Protein AF-A0A238LIJ0-F1 (afdb_monomer)

Structure (mmCIF, N/CA/C/O backbone):
data_AF-A0A238LIJ0-F1
#
_entry.id   AF-A0A238LIJ0-F1
#
loop_
_atom_site.group_PDB
_atom_site.id
_atom_site.type_symbol
_atom_site.label_atom_id
_atom_site.label_alt_id
_atom_site.label_comp_id
_atom_site.label_asym_id
_atom_site.label_entity_id
_atom_site.label_seq_id
_atom_site.pdbx_PDB_ins_code
_atom_site.Cartn_x
_atom_site.Cartn_y
_atom_site.Cartn_z
_atom_site.occupancy
_atom_site.B_iso_or_equiv
_atom_site.auth_seq_id
_atom_site.auth_comp_id
_atom_site.auth_asym_id
_atom_site.auth_atom_id
_atom_site.pdbx_PDB_model_num
ATOM 1 N N . MET A 1 1 ? -40.852 -12.027 -30.124 1.00 54.44 1 MET A N 1
ATOM 2 C CA . MET A 1 1 ? -40.830 -10.859 -29.202 1.00 54.44 1 MET A CA 1
ATOM 3 C C . MET A 1 1 ? -41.881 -9.841 -29.627 1.00 54.44 1 MET A C 1
ATOM 5 O O . MET A 1 1 ? -41.845 -9.407 -30.773 1.00 54.44 1 MET A O 1
ATOM 9 N N . SER A 1 2 ? -42.813 -9.462 -28.746 1.00 67.12 2 SER A N 1
ATOM 10 C CA . SER A 1 2 ? -43.895 -8.533 -29.111 1.00 67.12 2 SER A CA 1
ATOM 11 C C . SER A 1 2 ? -43.378 -7.107 -29.362 1.00 67.12 2 SER A C 1
ATOM 13 O O . SER A 1 2 ? -42.383 -6.675 -28.768 1.00 67.12 2 SER A O 1
ATOM 15 N N . LYS A 1 3 ? -44.075 -6.345 -30.218 1.00 65.75 3 LYS A N 1
ATOM 16 C CA . LYS A 1 3 ? -43.785 -4.920 -30.484 1.00 65.75 3 LYS A CA 1
ATOM 17 C C . LYS A 1 3 ? -43.745 -4.077 -29.192 1.00 65.75 3 LYS A C 1
ATOM 19 O O . LYS A 1 3 ? -42.989 -3.111 -29.115 1.00 65.75 3 LYS A O 1
ATOM 24 N N . SER A 1 4 ? -44.479 -4.493 -28.154 1.00 58.44 4 SER A N 1
ATOM 25 C CA . SER A 1 4 ? -44.488 -3.862 -26.826 1.00 58.44 4 SER A CA 1
ATOM 26 C C . SER A 1 4 ? -43.135 -3.980 -26.098 1.00 58.44 4 SER A C 1
ATOM 28 O O . SER A 1 4 ? -42.628 -3.000 -25.550 1.00 58.44 4 SER A O 1
ATOM 30 N N . SER A 1 5 ? -42.470 -5.139 -26.190 1.00 52.81 5 SER A N 1
ATOM 31 C CA . SER A 1 5 ? -41.164 -5.383 -25.552 1.00 52.81 5 SER A CA 1
ATOM 32 C C . SER A 1 5 ? -40.037 -4.524 -26.152 1.00 52.81 5 SER A C 1
ATOM 34 O O . SER A 1 5 ? -39.236 -3.941 -25.416 1.00 52.81 5 SER A O 1
ATOM 36 N N . LYS A 1 6 ? -40.016 -4.353 -27.485 1.00 69.75 6 LYS A N 1
ATOM 37 C CA . LYS A 1 6 ? -39.034 -3.486 -28.168 1.00 69.75 6 LYS A CA 1
ATOM 38 C C . LYS A 1 6 ? -39.200 -2.011 -27.777 1.00 69.75 6 LYS A C 1
ATOM 40 O O . LYS A 1 6 ? -38.209 -1.340 -27.496 1.00 69.75 6 LYS A O 1
ATOM 45 N N . LYS A 1 7 ? -40.444 -1.525 -27.677 1.00 76.38 7 LYS A N 1
ATOM 46 C CA . LYS A 1 7 ? -40.745 -0.136 -27.286 1.00 76.38 7 LYS A CA 1
ATOM 47 C C . LYS A 1 7 ? -40.355 0.151 -25.828 1.00 76.38 7 LYS A C 1
ATOM 49 O O . LYS A 1 7 ? -39.803 1.214 -25.548 1.00 76.38 7 LYS A O 1
ATOM 54 N N . LYS A 1 8 ? -40.561 -0.811 -24.913 1.00 61.66 8 LYS A N 1
ATOM 55 C CA . LYS A 1 8 ? -40.134 -0.705 -23.502 1.00 61.66 8 LYS A CA 1
ATOM 56 C C . LYS A 1 8 ? -38.605 -0.622 -23.375 1.00 61.66 8 LYS A C 1
ATOM 58 O O . LYS A 1 8 ? -38.109 0.275 -22.697 1.00 61.66 8 LYS A O 1
ATOM 63 N N . ARG A 1 9 ? -37.857 -1.465 -24.105 1.00 58.44 9 ARG A N 1
ATOM 64 C CA . ARG A 1 9 ? -36.379 -1.420 -24.153 1.00 58.44 9 ARG A CA 1
ATOM 65 C C . ARG A 1 9 ? -35.836 -0.103 -24.719 1.00 58.44 9 ARG A C 1
ATOM 67 O O . ARG A 1 9 ? -34.923 0.477 -24.140 1.00 58.44 9 ARG A O 1
ATOM 74 N N . GLN A 1 10 ? -36.418 0.409 -25.804 1.00 72.81 10 GLN A N 1
ATOM 75 C CA . GLN A 1 10 ? -35.976 1.673 -26.408 1.00 72.81 10 GLN A CA 1
ATOM 76 C C . GLN A 1 10 ? -36.217 2.879 -25.484 1.00 72.81 10 GLN A C 1
ATOM 78 O O . GLN A 1 10 ? -35.384 3.784 -25.415 1.00 72.81 10 GLN A O 1
ATOM 83 N N . ARG A 1 11 ? -37.332 2.886 -24.739 1.00 72.31 11 ARG A N 1
ATOM 84 C CA . ARG A 1 11 ? -37.635 3.936 -23.753 1.00 72.31 11 ARG A CA 1
ATOM 85 C C . ARG A 1 11 ? -36.684 3.882 -22.552 1.00 72.31 11 ARG A C 1
ATOM 87 O O . ARG A 1 11 ? -36.231 4.935 -22.117 1.00 72.31 11 ARG A O 1
ATOM 94 N N . ALA A 1 12 ? -36.344 2.683 -22.073 1.00 52.06 12 ALA A N 1
ATOM 95 C CA . ALA A 1 12 ? -35.356 2.492 -21.011 1.00 52.06 12 ALA A CA 1
ATOM 96 C C . ALA A 1 12 ? -33.959 2.982 -21.432 1.00 52.06 12 ALA A C 1
ATOM 98 O O . ALA A 1 12 ? -33.347 3.758 -20.704 1.00 52.06 12 ALA A O 1
ATOM 99 N N . ARG A 1 13 ? -33.507 2.638 -22.649 1.00 59.84 13 ARG A N 1
ATOM 100 C CA . ARG A 1 13 ? -32.217 3.093 -23.198 1.00 59.84 13 ARG A CA 1
ATOM 101 C C . ARG A 1 13 ? -32.120 4.620 -23.296 1.00 59.84 13 ARG A C 1
ATOM 103 O O . ARG A 1 13 ? -31.171 5.199 -22.788 1.00 59.84 13 ARG A O 1
ATOM 110 N N . ARG A 1 14 ? -33.135 5.287 -23.860 1.00 74.69 14 ARG A N 1
ATOM 111 C CA . ARG A 1 14 ? -33.165 6.763 -23.943 1.00 74.69 14 ARG A CA 1
ATOM 112 C C . ARG A 1 14 ? -33.197 7.437 -22.565 1.00 74.69 14 ARG A C 1
ATOM 114 O O . ARG A 1 14 ? -32.652 8.526 -22.404 1.00 74.69 14 ARG A O 1
ATOM 121 N N . LYS A 1 15 ? -33.850 6.813 -21.575 1.00 61.84 15 LYS A N 1
ATOM 122 C CA . LYS A 1 15 ? -33.882 7.311 -20.190 1.00 61.84 15 LYS A CA 1
ATOM 123 C C . LYS A 1 15 ? -32.501 7.180 -19.532 1.00 61.84 15 LYS A C 1
ATOM 125 O O . LYS A 1 15 ? -32.049 8.151 -18.934 1.00 61.84 15 LYS A O 1
ATOM 130 N N . ALA A 1 16 ? -31.820 6.047 -19.718 1.00 49.38 16 ALA A N 1
ATOM 131 C CA . ALA A 1 16 ? -30.454 5.820 -19.242 1.00 49.38 16 ALA A CA 1
ATOM 132 C C . ALA A 1 16 ? -29.446 6.793 -19.879 1.00 49.38 16 ALA A C 1
ATOM 134 O O . ALA A 1 16 ? -28.686 7.429 -19.158 1.00 49.38 16 ALA A O 1
ATOM 135 N N . GLU A 1 17 ? -29.514 7.011 -21.197 1.00 61.00 17 GLU A N 1
ATOM 136 C CA . GLU A 1 17 ? -28.673 7.992 -21.908 1.00 61.00 17 GLU A CA 1
ATOM 137 C C . GLU A 1 17 ? -28.902 9.426 -21.389 1.00 61.00 17 GLU A C 1
ATOM 139 O O . GLU A 1 17 ? -27.959 10.192 -21.197 1.00 61.00 17 GLU A O 1
ATOM 144 N N . LYS A 1 18 ? -30.156 9.806 -21.102 1.00 69.25 18 LYS A N 1
ATOM 145 C CA . LYS A 1 18 ? -30.479 11.120 -20.517 1.00 69.25 18 LYS A CA 1
ATOM 146 C C . LYS A 1 18 ? -29.952 11.261 -19.084 1.00 69.25 18 LYS A C 1
ATOM 148 O O . LYS A 1 18 ? -29.560 12.359 -18.692 1.00 69.25 18 LYS A O 1
ATOM 153 N N . LEU A 1 19 ? -29.957 10.178 -18.311 1.00 49.78 19 LEU A N 1
ATOM 154 C CA . LEU A 1 19 ? -29.461 10.167 -16.940 1.00 49.78 19 LEU A CA 1
ATOM 155 C C . LEU A 1 19 ? -27.932 10.219 -16.888 1.00 49.78 19 LEU A C 1
ATOM 157 O O . LEU A 1 19 ? -27.386 11.037 -16.154 1.00 49.78 19 LEU A O 1
ATOM 161 N N . GLN A 1 20 ? -27.255 9.443 -17.736 1.00 51.72 20 GLN A N 1
ATOM 162 C CA . GLN A 1 20 ? -25.809 9.540 -17.940 1.00 51.72 20 GLN A CA 1
ATOM 163 C C . GLN A 1 20 ? -25.406 10.964 -18.329 1.00 51.72 20 GLN A C 1
ATOM 165 O O . GLN A 1 20 ? -24.475 11.504 -17.747 1.00 51.72 20 GLN A O 1
ATOM 170 N N . ARG A 1 21 ? -26.168 11.632 -19.208 1.00 58.06 21 ARG A N 1
ATOM 171 C CA . ARG A 1 21 ? -25.945 13.051 -19.543 1.00 58.06 21 ARG A CA 1
ATOM 172 C C . ARG A 1 21 ? -26.152 14.005 -18.365 1.00 58.06 21 ARG A C 1
ATOM 174 O O . ARG A 1 21 ? -25.445 14.997 -18.284 1.00 58.06 21 ARG A O 1
ATOM 181 N N . LYS A 1 22 ? -27.096 13.738 -17.455 1.00 54.72 22 LYS A N 1
ATOM 182 C CA . LYS A 1 22 ? -27.282 14.546 -16.233 1.00 54.72 22 LYS A CA 1
ATOM 183 C C . LYS A 1 22 ? -26.154 14.337 -15.219 1.00 54.72 22 LYS A C 1
ATOM 185 O O . LYS A 1 22 ? -25.718 15.305 -14.609 1.00 54.72 22 LYS A O 1
ATOM 190 N N . HIS A 1 23 ? -25.695 13.098 -15.043 1.00 49.03 23 HIS A N 1
ATOM 191 C CA . HIS A 1 23 ? -24.572 12.776 -14.159 1.00 49.03 23 HIS A CA 1
ATOM 192 C C . HIS A 1 23 ? -23.269 13.353 -14.712 1.00 49.03 23 HIS A C 1
ATOM 194 O O . HIS A 1 23 ? -22.535 13.987 -13.963 1.00 49.03 23 HIS A O 1
ATOM 200 N N . ALA A 1 24 ? -23.063 13.247 -16.029 1.00 49.31 24 ALA A N 1
ATOM 201 C CA . ALA A 1 24 ? -22.013 13.961 -16.738 1.00 49.31 24 ALA A CA 1
ATOM 202 C C . ALA A 1 24 ? -22.139 15.470 -16.481 1.00 49.31 24 ALA A C 1
ATOM 204 O O . ALA A 1 24 ? -21.222 16.004 -15.885 1.00 49.31 24 ALA A O 1
ATOM 205 N N . ALA A 1 25 ? -23.290 16.119 -16.758 1.00 46.12 25 ALA A N 1
ATOM 206 C CA . ALA A 1 25 ? -23.603 17.551 -16.494 1.00 46.12 25 ALA A CA 1
ATOM 207 C C . ALA A 1 25 ? -23.317 18.029 -15.055 1.00 46.12 25 ALA A C 1
ATOM 209 O O . ALA A 1 25 ? -23.015 19.202 -14.814 1.00 46.12 25 ALA A O 1
ATOM 210 N N . SER A 1 26 ? -23.481 17.139 -14.075 1.00 46.62 26 SER A N 1
ATOM 211 C CA . SER A 1 26 ? -23.167 17.423 -12.677 1.00 46.62 26 SER A CA 1
ATOM 212 C C . SER A 1 26 ? -21.686 17.284 -12.395 1.00 46.62 26 SER A C 1
ATOM 214 O O . SER A 1 26 ? -21.181 18.069 -11.608 1.00 46.62 26 SER A O 1
ATOM 216 N N . TYR A 1 27 ? -20.995 16.368 -13.074 1.00 42.09 27 TYR A N 1
ATOM 217 C CA . TYR A 1 27 ? -19.550 16.429 -13.194 1.00 42.09 27 TYR A CA 1
ATOM 218 C C . TYR A 1 27 ? -19.207 17.777 -13.867 1.00 42.09 27 TYR A C 1
ATOM 220 O O . TYR A 1 27 ? -18.522 18.589 -13.319 1.00 42.09 27 TYR A O 1
ATOM 228 N N . GLU A 1 28 ? -19.833 18.232 -14.939 1.00 40.88 28 GLU A N 1
ATOM 229 C CA . GLU A 1 28 ? -19.324 19.335 -15.774 1.00 40.88 28 GLU A CA 1
ATOM 230 C C . GLU A 1 28 ? -18.921 20.737 -15.194 1.00 40.88 28 GLU A C 1
ATOM 232 O O . GLU A 1 28 ? -18.257 21.525 -15.866 1.00 40.88 28 GLU A O 1
ATOM 237 N N . ARG A 1 29 ? -19.234 21.102 -13.946 1.00 42.03 29 ARG A N 1
ATOM 238 C CA . ARG A 1 29 ? -19.200 22.494 -13.434 1.00 42.03 29 ARG A CA 1
ATOM 239 C C . ARG A 1 29 ? -18.032 22.887 -12.511 1.00 42.03 29 ARG A C 1
ATOM 241 O O . ARG A 1 29 ? -18.158 23.823 -11.734 1.00 42.03 29 ARG A O 1
ATOM 248 N N . GLY A 1 30 ? -16.895 22.190 -12.541 1.00 49.53 30 GLY A N 1
ATOM 249 C CA . GLY A 1 30 ? -15.890 22.305 -11.452 1.00 49.53 30 GLY A CA 1
ATOM 250 C C . GLY A 1 30 ? -16.238 21.442 -10.232 1.00 49.53 30 GLY A C 1
ATOM 251 O O . GLY A 1 30 ? -15.402 21.163 -9.385 1.00 49.53 30 GLY A O 1
ATOM 252 N N . THR A 1 31 ? -17.409 20.837 -10.301 1.00 45.28 31 THR A N 1
ATOM 253 C CA . THR A 1 31 ? -17.632 19.425 -10.054 1.00 45.28 31 THR A CA 1
ATOM 254 C C . THR A 1 31 ? -17.080 18.501 -11.189 1.00 45.28 31 THR A C 1
ATOM 256 O O . THR A 1 31 ? -17.395 17.321 -11.113 1.00 45.28 31 THR A O 1
ATOM 259 N N . LEU A 1 32 ? -16.246 18.998 -12.178 1.00 37.12 32 LEU A N 1
ATOM 260 C CA . LEU A 1 32 ? -15.547 18.375 -13.399 1.00 37.12 32 LEU A CA 1
ATOM 261 C C . LEU A 1 32 ? -16.055 18.332 -14.917 1.00 37.12 32 LEU A C 1
ATOM 263 O O . LEU A 1 32 ? -16.854 17.474 -15.269 1.00 37.12 32 LEU A O 1
ATOM 267 N N . LEU A 1 33 ? -15.381 19.022 -15.898 1.00 34.25 33 LEU A N 1
ATOM 268 C CA . LEU A 1 33 ? -15.384 18.767 -17.406 1.00 34.25 33 LEU A CA 1
ATOM 269 C C . LEU A 1 33 ? -14.183 19.308 -18.249 1.00 34.25 33 LEU A C 1
ATOM 271 O O . LEU A 1 33 ? -13.460 20.109 -17.645 1.00 34.25 33 LEU A O 1
ATOM 275 N N . PRO A 1 34 ? -14.077 19.142 -19.625 1.00 38.41 34 PRO A N 1
ATOM 276 C CA . PRO A 1 34 ? -14.442 18.059 -20.612 1.00 38.41 34 PRO A CA 1
ATOM 277 C C . PRO A 1 34 ? -13.346 17.645 -21.635 1.00 38.41 34 PRO A C 1
ATOM 279 O O . PRO A 1 34 ? -12.275 18.244 -21.607 1.00 38.41 34 PRO A O 1
ATOM 282 N N . PRO A 1 35 ? -13.625 16.711 -22.594 1.00 33.69 35 PRO A N 1
ATOM 283 C CA . PRO A 1 35 ? -13.847 17.164 -23.993 1.00 33.69 35 PRO A CA 1
ATOM 284 C C . PRO A 1 35 ? -14.829 16.351 -24.895 1.00 33.69 35 PRO A C 1
ATOM 286 O O . PRO A 1 35 ? -15.438 15.356 -24.512 1.00 33.69 35 PRO A O 1
ATOM 289 N N . ARG A 1 36 ? -15.024 16.891 -26.115 1.00 30.89 36 ARG A N 1
ATOM 290 C CA . ARG A 1 36 ? -15.876 16.451 -27.242 1.00 30.89 36 ARG A CA 1
ATOM 291 C C . ARG A 1 36 ? -15.185 15.398 -28.134 1.00 30.89 36 ARG A C 1
ATOM 293 O O . ARG A 1 36 ? -13.985 15.479 -28.349 1.00 30.89 36 ARG A O 1
ATOM 300 N N . PHE A 1 37 ? -15.990 14.516 -28.738 1.00 26.75 37 PHE A N 1
ATOM 301 C CA . PHE A 1 37 ? -15.609 13.459 -29.692 1.00 26.75 37 PHE A CA 1
ATOM 302 C C . PHE A 1 37 ? -15.121 13.961 -31.069 1.00 26.75 37 PHE A C 1
ATOM 304 O O . PHE A 1 37 ? -15.731 14.862 -31.650 1.00 26.75 37 PHE A O 1
ATOM 311 N N . LEU A 1 38 ? -14.118 13.264 -31.625 1.00 23.86 38 LEU A N 1
ATOM 312 C CA . LEU A 1 38 ? -13.853 13.104 -33.062 1.00 23.86 38 LEU A CA 1
ATOM 313 C C . LEU A 1 38 ? -13.869 11.601 -33.406 1.00 23.86 38 LEU A C 1
ATOM 315 O O . LEU A 1 38 ? -13.279 10.798 -32.686 1.00 23.86 38 LEU A O 1
ATOM 319 N N . ASP A 1 39 ? -14.565 11.253 -34.491 1.00 32.62 39 ASP A N 1
ATOM 320 C CA . ASP A 1 39 ? -14.582 9.934 -35.142 1.00 32.62 39 ASP A CA 1
ATOM 321 C C . ASP A 1 39 ? -13.222 9.612 -35.781 1.00 32.62 39 ASP A C 1
ATOM 323 O O . ASP A 1 39 ? -12.672 10.461 -36.485 1.00 32.62 39 ASP A O 1
ATOM 327 N N . VAL A 1 40 ? -12.745 8.366 -35.651 1.00 24.84 40 VAL A N 1
ATOM 328 C CA . VAL A 1 40 ? -11.817 7.760 -36.624 1.00 24.84 40 VAL A CA 1
ATOM 329 C C . VAL A 1 40 ? -12.164 6.282 -36.815 1.00 24.84 40 VAL A C 1
ATOM 331 O O . VAL A 1 40 ? -12.305 5.531 -35.852 1.00 24.84 40 VAL A O 1
ATOM 334 N N . ALA A 1 41 ? -12.333 5.910 -38.082 1.00 27.17 41 ALA A N 1
ATOM 335 C CA . ALA A 1 41 ? -12.662 4.583 -38.575 1.00 27.17 41 ALA A CA 1
ATOM 336 C C . ALA A 1 41 ? -11.420 3.694 -38.787 1.00 27.17 41 ALA A C 1
ATOM 338 O O . ALA A 1 41 ? -10.318 4.194 -38.998 1.00 27.17 41 ALA A O 1
ATOM 339 N N . ASP A 1 42 ? -11.683 2.387 -38.739 1.00 33.94 42 ASP A N 1
ATOM 340 C CA . ASP A 1 42 ? -10.963 1.201 -39.225 1.00 33.94 42 ASP A CA 1
ATOM 341 C C . ASP A 1 42 ? -9.563 1.360 -39.857 1.00 33.94 42 ASP A C 1
ATOM 343 O O . ASP A 1 42 ? -9.394 1.927 -40.937 1.00 33.94 42 ASP A O 1
ATOM 347 N N . ALA A 1 43 ? -8.583 0.683 -39.244 1.00 26.70 43 ALA A N 1
ATOM 348 C CA . ALA A 1 43 ? -7.380 0.184 -39.908 1.00 26.70 43 ALA A CA 1
ATOM 349 C C . ALA A 1 43 ? -7.036 -1.216 -39.366 1.00 26.70 43 ALA A C 1
ATOM 351 O O . ALA A 1 43 ? -6.764 -1.391 -38.179 1.00 26.70 43 ALA A O 1
ATOM 352 N N . GLU A 1 44 ? -7.071 -2.215 -40.247 1.00 35.06 44 GLU A N 1
ATOM 353 C CA . GLU A 1 44 ? -6.597 -3.579 -40.004 1.00 35.06 44 GLU A CA 1
ATOM 354 C C . GLU A 1 44 ? -5.058 -3.578 -40.034 1.00 35.06 44 GLU A C 1
ATOM 356 O O . GLU A 1 44 ? -4.453 -3.278 -41.064 1.00 35.06 44 GLU A O 1
ATOM 361 N N . ILE A 1 45 ? -4.417 -3.885 -38.901 1.00 33.12 45 ILE A N 1
ATOM 362 C CA . ILE A 1 45 ? -2.965 -4.085 -38.801 1.00 33.12 45 ILE A CA 1
ATOM 363 C C . ILE A 1 45 ? -2.712 -5.592 -38.732 1.00 33.12 45 ILE A C 1
ATOM 365 O O . ILE A 1 45 ? -3.185 -6.268 -37.822 1.00 33.12 45 ILE A O 1
ATOM 369 N N . VAL A 1 46 ? -1.960 -6.113 -39.701 1.00 39.84 46 VAL A N 1
ATOM 370 C CA . VAL A 1 46 ? -1.414 -7.473 -39.668 1.00 39.84 46 VAL A CA 1
ATOM 371 C C . VAL A 1 46 ? -0.139 -7.436 -38.826 1.00 39.84 46 VAL A C 1
ATOM 373 O O . VAL A 1 46 ? 0.887 -6.927 -39.277 1.00 39.84 46 VAL A O 1
ATOM 376 N N . GLU A 1 47 ? -0.208 -7.940 -37.594 1.00 38.09 47 GLU A N 1
ATOM 377 C CA . GLU A 1 47 ? 0.962 -8.136 -36.735 1.00 38.09 47 GLU A CA 1
ATOM 378 C C . GLU A 1 47 ? 1.745 -9.375 -37.194 1.00 38.09 47 GLU A C 1
ATOM 380 O O . GLU A 1 47 ? 1.217 -10.485 -37.254 1.00 38.09 47 GLU A O 1
ATOM 385 N N . VAL A 1 48 ? 3.018 -9.180 -37.536 1.00 39.75 48 VAL A N 1
ATOM 386 C CA . VAL A 1 48 ? 3.986 -10.266 -37.712 1.00 39.75 48 VAL A CA 1
ATOM 387 C C . VAL A 1 48 ? 4.650 -10.480 -36.354 1.00 39.75 48 VAL A C 1
ATOM 389 O O . VAL A 1 48 ? 5.374 -9.600 -35.891 1.00 39.75 48 VAL A O 1
ATOM 392 N N . GLU A 1 49 ? 4.393 -11.620 -35.707 1.00 40.12 49 GLU A N 1
ATOM 393 C CA . GLU A 1 49 ? 5.054 -11.987 -34.450 1.00 40.12 49 GLU A CA 1
ATOM 394 C C . GLU A 1 49 ? 6.571 -12.149 -34.682 1.00 40.12 49 GLU A C 1
ATOM 396 O O . GLU A 1 49 ? 6.978 -12.976 -35.506 1.00 40.12 49 GLU A O 1
ATOM 401 N N . PRO A 1 50 ? 7.431 -11.366 -34.004 1.00 46.53 50 PRO A N 1
ATOM 402 C CA . PRO A 1 50 ? 8.871 -11.552 -34.091 1.00 46.53 50 PRO A CA 1
ATOM 403 C C . PRO A 1 50 ? 9.278 -12.867 -33.416 1.00 46.53 50 PRO A C 1
ATOM 405 O O . PRO A 1 50 ? 8.763 -13.222 -32.357 1.00 46.53 50 PRO A O 1
ATOM 408 N N . ASP A 1 51 ? 10.235 -13.567 -34.028 1.00 51.12 51 ASP A N 1
ATOM 409 C CA . ASP A 1 51 ? 10.828 -14.796 -33.498 1.00 51.12 51 ASP A CA 1
ATOM 410 C C . ASP A 1 51 ? 11.363 -14.563 -32.063 1.00 51.12 51 ASP A C 1
ATOM 412 O O . ASP A 1 51 ? 12.302 -13.775 -31.875 1.00 51.12 51 ASP A O 1
ATOM 416 N N . PRO A 1 52 ? 10.797 -15.223 -31.033 1.00 55.19 52 PRO A N 1
ATOM 417 C CA . PRO A 1 52 ? 11.168 -15.009 -29.633 1.00 55.19 52 PRO A CA 1
ATOM 418 C C . PRO A 1 52 ? 12.615 -15.420 -29.314 1.00 55.19 52 PRO A C 1
ATOM 420 O O . PRO A 1 52 ? 13.125 -15.082 -28.245 1.00 55.19 52 PRO A O 1
ATOM 423 N N . ALA A 1 53 ? 13.309 -16.106 -30.229 1.00 52.97 53 ALA A N 1
ATOM 424 C CA . ALA A 1 53 ? 14.697 -16.526 -30.048 1.00 52.97 53 ALA A CA 1
ATOM 425 C C . ALA A 1 53 ? 15.742 -15.409 -30.271 1.00 52.97 53 ALA A C 1
ATOM 427 O O . ALA A 1 53 ? 16.926 -15.629 -30.013 1.00 52.97 53 ALA A O 1
ATOM 428 N N . GLN A 1 54 ? 15.339 -14.214 -30.723 1.00 54.31 54 GLN A N 1
ATOM 429 C CA . GLN A 1 54 ? 16.243 -13.075 -30.961 1.00 54.31 54 GLN A CA 1
ATOM 430 C C . GLN A 1 54 ? 15.851 -11.807 -30.194 1.00 54.31 54 GLN A C 1
ATOM 432 O O . GLN A 1 54 ? 16.084 -10.693 -30.666 1.00 54.31 54 GLN A O 1
ATOM 437 N N . ALA A 1 55 ? 15.303 -11.943 -28.984 1.00 59.38 55 ALA A N 1
ATOM 438 C CA . ALA A 1 55 ? 15.273 -10.813 -28.062 1.00 59.38 55 ALA A CA 1
ATOM 439 C C . ALA A 1 55 ? 16.721 -10.342 -27.833 1.00 59.38 55 ALA A C 1
ATOM 441 O O . ALA A 1 55 ? 17.515 -11.017 -27.176 1.00 59.38 55 ALA A O 1
ATOM 442 N N . VAL A 1 56 ? 17.084 -9.220 -28.459 1.00 71.38 56 VAL A N 1
ATOM 443 C CA . VAL A 1 56 ? 18.413 -8.614 -28.372 1.00 71.38 56 VAL A CA 1
ATOM 444 C C . VAL A 1 56 ? 18.721 -8.402 -26.895 1.00 71.38 56 VAL A C 1
ATOM 446 O O . VAL A 1 56 ? 18.075 -7.592 -26.234 1.00 71.38 56 VAL A O 1
ATOM 449 N N . ALA A 1 57 ? 19.673 -9.179 -26.374 1.00 82.44 57 ALA A N 1
ATOM 450 C CA . ALA A 1 57 ? 20.092 -9.092 -24.985 1.00 82.44 57 ALA A CA 1
ATOM 451 C C . ALA A 1 57 ? 20.503 -7.648 -24.676 1.00 82.44 57 ALA A C 1
ATOM 453 O O . ALA A 1 57 ? 21.332 -7.081 -25.387 1.00 82.44 57 ALA A O 1
ATOM 454 N N . ASP A 1 58 ? 19.907 -7.056 -23.640 1.00 89.75 58 ASP A N 1
ATOM 455 C CA . ASP A 1 58 ? 20.165 -5.671 -23.255 1.00 89.75 58 ASP A CA 1
ATOM 456 C C . ASP A 1 58 ? 21.638 -5.500 -22.842 1.00 89.75 58 ASP A C 1
ATOM 458 O O . ASP A 1 58 ? 22.029 -5.957 -21.763 1.00 89.75 58 ASP A O 1
ATOM 462 N N . PRO A 1 59 ? 22.466 -4.812 -23.651 1.00 89.50 59 PRO A N 1
ATOM 463 C CA . PRO A 1 59 ? 23.897 -4.704 -23.390 1.00 89.50 59 PRO A CA 1
ATOM 464 C C . PRO A 1 59 ? 24.207 -3.918 -22.108 1.00 89.50 59 PRO A C 1
ATOM 466 O O . PRO A 1 59 ? 25.310 -4.026 -21.574 1.00 89.50 59 PRO A O 1
ATOM 469 N N . ALA A 1 60 ? 23.255 -3.136 -21.590 1.00 94.75 60 ALA A N 1
ATOM 470 C CA . ALA A 1 60 ? 23.425 -2.350 -20.374 1.00 94.75 60 ALA A CA 1
ATOM 471 C C . ALA A 1 60 ? 23.037 -3.113 -19.094 1.00 94.75 60 ALA A C 1
ATOM 473 O O . ALA A 1 60 ? 23.232 -2.581 -17.997 1.00 94.75 60 ALA A O 1
ATOM 474 N N . LEU A 1 61 ? 22.521 -4.346 -19.194 1.00 95.56 61 LEU A N 1
ATOM 475 C CA . LEU A 1 61 ? 22.061 -5.110 -18.031 1.00 95.56 61 LEU A CA 1
ATOM 476 C C . LEU A 1 61 ? 23.180 -5.326 -17.005 1.00 95.56 61 LEU A C 1
ATOM 478 O O . LEU A 1 61 ? 22.975 -5.048 -15.827 1.00 95.56 61 LEU A O 1
ATOM 482 N N . LEU A 1 62 ? 24.380 -5.734 -17.439 1.00 96.50 62 LEU A N 1
ATOM 483 C CA . LEU A 1 62 ? 25.508 -5.953 -16.525 1.00 96.50 62 LEU A CA 1
ATOM 484 C C . LEU A 1 62 ? 25.909 -4.680 -15.774 1.00 96.50 62 LEU A C 1
ATOM 486 O O . LEU A 1 62 ? 26.133 -4.736 -14.565 1.00 96.50 62 LEU A O 1
ATOM 490 N N . GLU A 1 63 ? 26.014 -3.550 -16.469 1.00 94.88 63 GLU A N 1
ATOM 491 C CA . GLU A 1 63 ? 26.432 -2.291 -15.847 1.00 94.88 63 GLU A CA 1
ATOM 492 C C . GLU A 1 63 ? 25.379 -1.777 -14.861 1.00 94.88 63 GLU A C 1
ATOM 494 O O . GLU A 1 63 ? 25.722 -1.353 -13.756 1.00 94.88 63 GLU A O 1
ATOM 499 N N . ARG A 1 64 ? 24.085 -1.926 -15.178 1.00 95.69 64 ARG A N 1
ATOM 500 C CA . ARG A 1 64 ? 23.019 -1.643 -14.206 1.00 95.69 64 ARG A CA 1
ATOM 501 C C . ARG A 1 64 ? 23.082 -2.581 -13.005 1.00 95.69 64 ARG A C 1
ATOM 503 O O . ARG A 1 64 ? 23.022 -2.111 -11.873 1.00 95.69 64 ARG A O 1
ATOM 510 N N . SER A 1 65 ? 23.257 -3.887 -13.211 1.00 96.62 65 SER A N 1
ATOM 511 C CA . SER A 1 65 ? 23.405 -4.850 -12.111 1.00 96.62 65 SER A CA 1
ATOM 512 C C . SER A 1 65 ? 24.631 -4.550 -11.246 1.00 96.62 65 SER A C 1
ATOM 514 O O . SER A 1 65 ? 24.566 -4.675 -10.026 1.00 96.62 65 SER A O 1
ATOM 516 N N . ARG A 1 66 ? 25.741 -4.095 -11.833 1.00 96.44 66 ARG A N 1
ATOM 517 C CA . ARG A 1 66 ? 26.904 -3.625 -11.071 1.00 96.44 66 ARG A CA 1
ATOM 518 C C . ARG A 1 66 ? 26.544 -2.423 -10.202 1.00 96.44 66 ARG A C 1
ATOM 520 O O . ARG A 1 66 ? 26.852 -2.448 -9.014 1.00 96.44 66 ARG A O 1
ATOM 527 N N . ALA A 1 67 ? 25.856 -1.425 -10.753 1.00 92.50 67 ALA A N 1
ATOM 528 C CA . ALA A 1 67 ? 25.411 -0.265 -9.985 1.00 92.50 67 ALA A CA 1
ATOM 529 C C . ALA A 1 67 ? 24.464 -0.667 -8.837 1.00 92.50 67 ALA A C 1
ATOM 531 O O . ALA A 1 67 ? 24.637 -0.207 -7.708 1.00 92.50 67 ALA A O 1
ATOM 532 N N . HIS A 1 68 ? 23.521 -1.587 -9.084 1.00 93.94 68 HIS A N 1
ATOM 533 C CA . HIS A 1 68 ? 22.674 -2.163 -8.034 1.00 93.94 68 HIS A CA 1
ATOM 534 C C . HIS A 1 68 ? 23.514 -2.850 -6.957 1.00 93.94 68 HIS A C 1
ATOM 536 O O . HIS A 1 68 ? 23.288 -2.617 -5.774 1.00 93.94 68 HIS A O 1
ATOM 542 N N . TRP A 1 69 ? 24.527 -3.634 -7.334 1.00 96.69 69 TRP A N 1
ATOM 543 C CA . TRP A 1 69 ? 25.442 -4.231 -6.367 1.00 96.69 69 TRP A CA 1
ATOM 544 C C . TRP A 1 69 ? 26.141 -3.162 -5.538 1.00 96.69 69 TRP A C 1
ATOM 546 O O . TRP A 1 69 ? 26.044 -3.218 -4.319 1.00 96.69 69 TRP A O 1
ATOM 556 N N . GLU A 1 70 ? 26.783 -2.168 -6.155 1.00 94.50 70 GLU A N 1
ATOM 557 C CA . GLU A 1 70 ? 27.525 -1.091 -5.477 1.00 94.50 70 GLU A CA 1
ATOM 558 C C . GLU A 1 70 ? 26.643 -0.331 -4.475 1.00 94.50 70 GLU A C 1
ATOM 560 O O . GLU A 1 70 ? 27.030 -0.156 -3.320 1.00 94.50 70 GLU A O 1
ATOM 565 N N . LEU A 1 71 ? 25.406 -0.020 -4.854 1.00 90.56 71 LEU A N 1
ATOM 566 C CA . LEU A 1 71 ? 24.425 0.643 -3.991 1.00 90.56 71 LEU A CA 1
ATOM 567 C C . LEU A 1 71 ? 23.759 -0.295 -2.970 1.00 90.56 71 LEU A C 1
ATOM 569 O O . LEU A 1 71 ? 23.019 0.161 -2.104 1.00 90.56 71 LEU A O 1
ATOM 573 N N . GLY A 1 72 ? 23.999 -1.602 -3.052 1.00 93.75 72 GLY A N 1
ATOM 574 C CA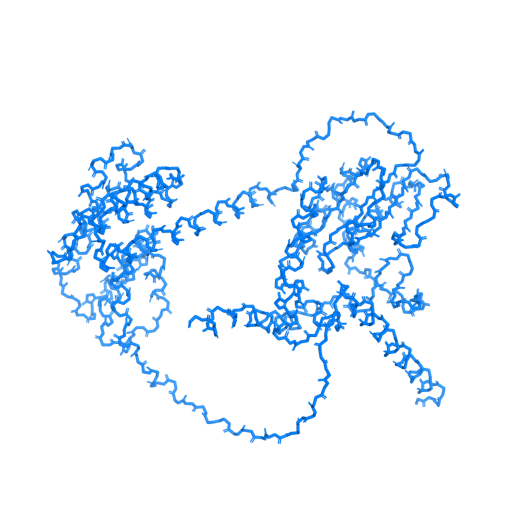 . GLY A 1 72 ? 23.351 -2.595 -2.203 1.00 93.75 72 GLY A CA 1
ATOM 575 C C . GLY A 1 72 ? 21.873 -2.808 -2.532 1.00 93.75 72 GLY A C 1
ATOM 576 O O . GLY A 1 72 ? 21.099 -3.179 -1.666 1.00 93.75 72 GLY A O 1
ATOM 577 N N . ASP A 1 73 ? 21.423 -2.579 -3.759 1.00 93.44 73 ASP A N 1
ATOM 578 C CA . ASP A 1 73 ? 20.061 -2.871 -4.208 1.00 93.44 73 ASP A CA 1
ATOM 579 C C . ASP A 1 73 ? 19.859 -4.380 -4.460 1.00 93.44 73 ASP A C 1
ATOM 581 O O . ASP A 1 73 ? 19.792 -4.866 -5.590 1.00 93.44 73 ASP A O 1
ATOM 585 N N . TRP A 1 74 ? 19.838 -5.151 -3.368 1.00 95.75 74 TRP A N 1
ATOM 586 C CA . TRP A 1 74 ? 19.807 -6.612 -3.412 1.00 95.75 74 TRP A CA 1
ATOM 587 C C . TRP A 1 74 ? 18.536 -7.181 -4.053 1.00 95.75 74 TRP A C 1
ATOM 589 O O . TRP A 1 74 ? 18.583 -8.312 -4.523 1.00 95.75 74 TRP A O 1
ATOM 599 N N . GLU A 1 75 ? 17.420 -6.443 -4.049 1.00 94.12 75 GLU A N 1
ATOM 600 C CA . GLU A 1 75 ? 16.130 -6.914 -4.580 1.00 94.12 75 GLU A CA 1
ATOM 601 C C . GLU A 1 75 ? 16.187 -6.960 -6.106 1.00 94.12 75 GLU A C 1
ATOM 603 O O . GLU A 1 75 ? 15.896 -7.991 -6.709 1.00 94.12 75 GLU A O 1
ATOM 608 N N . GLN A 1 76 ? 16.694 -5.888 -6.723 1.00 94.94 76 GLN A N 1
ATOM 609 C CA . GLN A 1 76 ? 16.936 -5.845 -8.167 1.00 94.94 76 GLN A CA 1
ATOM 610 C C . GLN A 1 76 ? 17.953 -6.898 -8.610 1.00 94.94 76 GLN A C 1
ATOM 612 O O . GLN A 1 76 ? 17.824 -7.473 -9.688 1.00 94.94 76 GLN A O 1
ATOM 617 N N . LEU A 1 77 ? 18.952 -7.195 -7.771 1.00 97.31 77 LEU A N 1
ATOM 618 C CA . LEU A 1 77 ? 19.868 -8.300 -8.040 1.00 97.31 77 LEU A CA 1
ATOM 619 C C . LEU A 1 77 ? 19.192 -9.664 -7.921 1.00 97.31 77 LEU A C 1
ATOM 621 O O . LEU A 1 77 ? 19.403 -10.506 -8.785 1.00 97.31 77 LEU A O 1
ATOM 625 N N . ALA A 1 78 ? 18.390 -9.898 -6.882 1.00 97.56 78 ALA A N 1
ATOM 626 C CA . ALA A 1 78 ? 17.681 -11.163 -6.705 1.00 97.56 78 ALA A CA 1
ATOM 627 C C . ALA A 1 78 ? 16.702 -11.426 -7.862 1.00 97.56 78 ALA A C 1
ATOM 629 O O . ALA A 1 78 ? 16.632 -12.553 -8.344 1.00 97.56 78 ALA A O 1
ATOM 630 N N . ALA A 1 79 ? 16.043 -10.383 -8.378 1.00 96.38 79 ALA A N 1
ATOM 631 C CA . ALA A 1 79 ? 15.144 -10.464 -9.529 1.00 96.38 79 ALA A CA 1
ATOM 632 C C . ALA A 1 79 ? 15.831 -10.920 -10.835 1.00 96.38 79 ALA A C 1
ATOM 634 O O . ALA A 1 79 ? 15.154 -11.364 -11.760 1.00 96.38 79 ALA A O 1
ATOM 635 N N . LEU A 1 80 ? 17.168 -10.862 -10.929 1.00 97.12 80 LEU A N 1
ATOM 636 C CA . LEU A 1 80 ? 17.909 -11.449 -12.056 1.00 97.12 80 LEU A CA 1
ATOM 637 C C . LEU A 1 80 ? 17.763 -12.977 -12.119 1.00 97.12 80 LEU A C 1
ATOM 639 O O . LEU A 1 80 ? 17.986 -13.554 -13.180 1.00 97.12 80 LEU A O 1
ATOM 643 N N . ALA A 1 81 ? 17.422 -13.636 -11.006 1.00 96.69 81 ALA A N 1
ATOM 644 C CA . ALA A 1 81 ? 17.268 -15.088 -10.939 1.00 96.69 81 ALA A CA 1
ATOM 645 C C . ALA A 1 81 ? 16.115 -15.615 -11.808 1.00 96.69 81 ALA A C 1
ATOM 647 O O . ALA A 1 81 ? 16.181 -16.754 -12.266 1.00 96.69 81 ALA A O 1
ATOM 648 N N . ASP A 1 82 ? 15.104 -14.777 -12.054 1.00 94.75 82 ASP A N 1
ATOM 649 C CA . ASP A 1 82 ? 13.924 -15.112 -12.857 1.00 94.75 82 ASP A CA 1
ATOM 650 C C . ASP A 1 82 ? 14.067 -14.681 -14.329 1.00 94.75 82 ASP A C 1
ATOM 652 O O . ASP A 1 82 ? 13.165 -14.900 -15.138 1.00 94.75 82 ASP A O 1
ATOM 656 N N . GLN A 1 83 ? 15.191 -14.055 -14.697 1.00 94.19 83 GLN A N 1
ATOM 657 C CA . GLN A 1 83 ? 15.444 -13.611 -16.067 1.00 94.19 83 GLN A CA 1
ATOM 658 C C . GLN A 1 83 ? 16.096 -14.725 -16.902 1.00 94.19 83 GLN A C 1
ATOM 660 O O . GLN A 1 83 ? 16.953 -15.452 -16.394 1.00 94.19 83 GLN A O 1
ATOM 665 N N . PRO A 1 84 ? 15.761 -14.837 -18.200 1.00 93.81 84 PRO A N 1
ATOM 666 C CA . PRO A 1 84 ? 16.389 -15.799 -19.102 1.00 93.81 84 PRO A CA 1
ATOM 667 C C . PRO A 1 84 ? 17.805 -15.333 -19.483 1.00 93.81 84 PRO A C 1
ATOM 669 O O . PRO A 1 84 ? 18.024 -14.662 -20.494 1.00 93.81 84 PRO A O 1
ATOM 672 N N . LEU A 1 85 ? 18.787 -15.634 -18.631 1.00 95.81 85 LEU A N 1
ATOM 673 C CA . LEU A 1 85 ? 20.174 -15.186 -18.792 1.00 95.81 85 LEU A CA 1
ATOM 674 C C . LEU A 1 85 ? 21.000 -16.075 -19.731 1.00 95.81 85 LEU A C 1
ATOM 676 O O . LEU A 1 85 ? 22.129 -15.717 -20.059 1.00 95.81 85 LEU A O 1
ATOM 680 N N . GLU A 1 86 ? 20.483 -17.221 -20.178 1.00 95.62 86 GLU A N 1
ATOM 681 C CA . GLU A 1 86 ? 21.233 -18.263 -20.894 1.00 95.62 86 GLU A CA 1
ATOM 682 C C . GLU A 1 86 ? 21.947 -17.736 -22.143 1.00 95.62 86 GLU A C 1
ATOM 684 O O . GLU A 1 86 ? 23.053 -18.183 -22.462 1.00 95.62 86 GLU A O 1
ATOM 689 N N . HIS A 1 87 ? 21.344 -16.766 -22.829 1.00 94.06 87 HIS A N 1
ATOM 690 C CA . HIS A 1 87 ? 21.854 -16.198 -24.077 1.00 94.06 87 HIS A CA 1
ATOM 691 C C . HIS A 1 87 ? 22.604 -14.870 -23.893 1.00 94.06 87 HIS A C 1
ATOM 693 O O . HIS A 1 87 ? 23.142 -14.336 -24.862 1.00 94.06 87 HIS A O 1
ATOM 699 N N . HIS A 1 88 ? 22.694 -14.339 -22.669 1.00 95.06 88 HIS A N 1
ATOM 700 C CA . HIS A 1 88 ? 23.374 -13.071 -22.418 1.00 95.06 88 HIS A CA 1
ATOM 701 C C . HIS A 1 88 ? 24.910 -13.242 -22.482 1.00 95.06 88 HIS A C 1
ATOM 703 O O . HIS A 1 88 ? 25.444 -14.175 -21.871 1.00 95.06 88 HIS A O 1
ATOM 709 N N . PRO A 1 89 ? 25.666 -12.339 -23.140 1.00 96.44 89 PRO A N 1
ATOM 710 C CA . PRO A 1 89 ? 27.130 -12.445 -23.223 1.00 96.44 89 PRO A CA 1
ATOM 711 C C . PRO A 1 89 ? 27.807 -12.470 -21.840 1.00 96.44 89 PRO A C 1
ATOM 713 O O . PRO A 1 89 ? 28.729 -13.245 -21.601 1.00 96.44 89 PRO A O 1
ATOM 716 N N . ASP A 1 90 ? 27.295 -11.684 -20.889 1.00 97.44 90 ASP A N 1
ATOM 717 C CA . ASP A 1 90 ? 27.764 -11.641 -19.495 1.00 97.44 90 ASP A CA 1
ATOM 718 C C . ASP A 1 90 ? 26.997 -12.543 -18.504 1.00 97.44 90 ASP A C 1
ATOM 720 O O . ASP A 1 90 ? 27.040 -12.309 -17.291 1.00 97.44 90 ASP A O 1
ATOM 724 N N . ARG A 1 91 ? 26.313 -13.594 -18.980 1.00 97.69 91 ARG A N 1
ATOM 725 C CA . ARG A 1 91 ? 25.474 -14.483 -18.145 1.00 97.69 91 ARG A CA 1
ATOM 726 C C . ARG A 1 91 ? 26.153 -14.995 -16.874 1.00 97.69 91 ARG A C 1
ATOM 728 O O . ARG A 1 91 ? 25.531 -15.062 -15.820 1.00 97.69 91 ARG A O 1
ATOM 735 N N . ALA A 1 92 ? 27.450 -15.297 -16.942 1.00 98.50 92 ALA A N 1
ATOM 736 C CA . ALA A 1 92 ? 28.215 -15.803 -15.806 1.00 98.50 92 ALA A CA 1
ATOM 737 C C . ALA A 1 92 ? 28.303 -14.777 -14.660 1.00 98.50 92 ALA A C 1
ATOM 739 O O . ALA A 1 92 ? 28.090 -15.117 -13.497 1.00 98.50 92 ALA A O 1
ATOM 740 N N . LYS A 1 93 ? 28.562 -13.503 -14.987 1.00 98.44 93 LYS A N 1
ATOM 741 C CA . LYS A 1 93 ? 28.635 -12.413 -14.001 1.00 98.44 93 LYS A CA 1
ATOM 742 C C . LYS A 1 93 ? 27.248 -12.051 -13.477 1.00 98.44 93 LYS A C 1
ATOM 744 O O . LYS A 1 93 ? 27.099 -11.834 -12.280 1.00 98.44 93 LYS A O 1
ATOM 749 N N . LEU A 1 94 ? 26.241 -12.024 -14.350 1.00 98.31 94 LEU A N 1
ATOM 750 C CA . LEU A 1 94 ? 24.854 -11.761 -13.961 1.00 98.31 94 LEU A CA 1
ATOM 751 C C . LEU A 1 94 ? 24.324 -12.838 -13.007 1.00 98.31 94 LEU A C 1
ATOM 753 O O . LEU A 1 94 ? 23.762 -12.498 -11.972 1.00 98.31 94 LEU A O 1
ATOM 757 N N . SER A 1 95 ? 24.605 -14.119 -13.274 1.00 98.25 95 SER A N 1
ATOM 758 C CA . SER A 1 95 ? 24.268 -15.217 -12.356 1.00 98.25 95 SER A CA 1
ATOM 759 C C . SER A 1 95 ? 24.988 -15.088 -11.012 1.00 98.25 95 SER A C 1
ATOM 761 O O . SER A 1 95 ? 24.396 -15.348 -9.966 1.00 98.25 95 SER A O 1
ATOM 763 N N . LEU A 1 96 ? 26.253 -14.649 -11.000 1.00 98.56 96 LEU A N 1
ATOM 764 C CA . LEU A 1 96 ? 26.964 -14.380 -9.748 1.00 98.56 96 LEU A CA 1
ATOM 765 C C . LEU A 1 96 ? 26.278 -13.259 -8.951 1.00 98.56 96 LEU A C 1
ATOM 767 O O . LEU A 1 96 ? 26.051 -13.420 -7.753 1.00 98.56 96 LEU A O 1
ATOM 771 N N . LEU A 1 97 ? 25.924 -12.148 -9.604 1.00 98.38 97 LEU A N 1
ATOM 772 C CA . LEU A 1 97 ? 25.229 -11.028 -8.963 1.00 98.38 97 LEU A CA 1
ATOM 773 C C . LEU A 1 97 ? 23.834 -11.428 -8.459 1.00 98.38 97 LEU A C 1
ATOM 775 O O . LEU A 1 97 ? 23.482 -11.060 -7.337 1.00 98.38 97 LEU A O 1
ATOM 779 N N . ALA A 1 98 ? 23.098 -12.249 -9.215 1.00 98.25 98 ALA A N 1
ATOM 780 C CA . ALA A 1 98 ? 21.831 -12.840 -8.784 1.00 98.25 98 ALA A CA 1
ATOM 781 C C . ALA A 1 98 ? 22.006 -13.660 -7.500 1.00 98.25 98 ALA A C 1
ATOM 783 O O . ALA A 1 98 ? 21.312 -13.444 -6.504 1.00 98.25 98 ALA A O 1
ATOM 784 N N . GLY A 1 99 ? 23.008 -14.547 -7.484 1.00 98.06 99 GLY A N 1
ATOM 785 C CA . GLY A 1 99 ? 23.338 -15.362 -6.317 1.00 98.06 99 GLY A CA 1
ATOM 786 C C . GLY A 1 99 ? 23.678 -14.532 -5.076 1.00 98.06 99 GLY A C 1
ATOM 787 O O . GLY A 1 99 ? 23.277 -14.887 -3.970 1.00 98.06 99 GLY A O 1
ATOM 788 N N . VAL A 1 100 ? 24.363 -13.399 -5.241 1.00 97.94 100 VAL A N 1
ATOM 789 C CA . VAL A 1 100 ? 24.667 -12.475 -4.136 1.00 97.94 100 VAL A CA 1
ATOM 790 C C . VAL A 1 100 ? 23.412 -11.767 -3.633 1.00 97.94 100 VAL A C 1
ATOM 792 O O . VAL A 1 100 ? 23.222 -11.698 -2.420 1.00 97.94 100 VAL A O 1
ATOM 795 N N . GLY A 1 101 ? 22.553 -11.274 -4.531 1.00 97.31 101 GLY A N 1
ATOM 796 C CA . GLY A 1 101 ? 21.277 -10.648 -4.164 1.00 97.31 101 GLY A CA 1
ATOM 797 C C . GLY A 1 101 ? 20.400 -11.583 -3.328 1.00 97.31 101 GLY A C 1
ATOM 798 O O . GLY A 1 101 ? 19.943 -11.203 -2.247 1.00 97.31 101 GLY A O 1
ATOM 799 N N . LEU A 1 102 ? 20.274 -12.838 -3.773 1.00 97.38 102 LEU A N 1
ATOM 800 C CA . LEU A 1 102 ? 19.571 -13.913 -3.065 1.00 97.38 102 LEU A CA 1
ATOM 801 C C . LEU A 1 102 ? 20.196 -14.226 -1.699 1.00 97.38 102 LEU A C 1
ATOM 803 O O . LEU A 1 102 ? 19.482 -14.360 -0.706 1.00 97.38 102 LEU A O 1
ATOM 807 N N . ALA A 1 103 ? 21.530 -14.293 -1.618 1.00 96.88 103 ALA A N 1
ATOM 808 C CA . ALA A 1 103 ? 22.225 -14.541 -0.356 1.00 96.88 103 ALA A CA 1
ATOM 809 C C . ALA A 1 103 ? 21.976 -13.419 0.666 1.00 96.88 103 ALA A C 1
ATOM 811 O O . ALA A 1 103 ? 21.734 -13.704 1.838 1.00 96.88 103 ALA A O 1
ATOM 812 N N . GLN A 1 104 ? 21.986 -12.152 0.236 1.00 95.94 104 GLN A N 1
ATOM 813 C CA . GLN A 1 104 ? 21.704 -11.007 1.116 1.00 95.94 104 GLN A CA 1
ATOM 814 C C . GLN A 1 104 ? 20.230 -10.946 1.560 1.00 95.94 104 GLN A C 1
ATOM 816 O O . GLN A 1 104 ? 19.943 -10.401 2.628 1.00 95.94 104 GLN A O 1
ATOM 821 N N . HIS A 1 105 ? 19.324 -11.558 0.789 1.00 91.44 105 HIS A N 1
ATOM 822 C CA . HIS A 1 105 ? 17.918 -11.785 1.146 1.00 91.44 105 HIS A CA 1
ATOM 823 C C . HIS A 1 105 ? 17.690 -13.007 2.053 1.00 91.44 105 HIS A C 1
ATOM 825 O O . HIS A 1 105 ? 16.587 -13.194 2.559 1.00 91.44 105 HIS A O 1
ATOM 831 N N . GLY A 1 106 ? 18.715 -13.833 2.285 1.00 92.00 106 GLY A N 1
ATOM 832 C CA . GLY A 1 106 ? 18.629 -15.030 3.123 1.00 92.00 106 GLY A CA 1
ATOM 833 C C . GLY A 1 106 ? 18.276 -16.323 2.380 1.00 92.00 106 GLY A C 1
ATOM 834 O O . GLY A 1 106 ? 18.278 -17.386 3.004 1.00 92.00 106 GLY A O 1
ATOM 835 N N . ASP A 1 107 ? 18.056 -16.291 1.060 1.00 93.50 107 ASP A N 1
ATOM 836 C CA . ASP A 1 107 ? 17.831 -17.504 0.263 1.00 93.50 107 ASP A CA 1
ATOM 837 C C . ASP A 1 107 ? 19.159 -18.162 -0.138 1.00 93.50 107 ASP A C 1
ATOM 839 O O . ASP A 1 107 ? 19.618 -18.140 -1.284 1.00 93.50 107 ASP A O 1
ATOM 843 N N . MET A 1 108 ? 19.809 -18.770 0.851 1.00 92.75 108 MET A N 1
ATOM 844 C CA . MET A 1 108 ? 21.117 -19.399 0.671 1.00 92.75 108 MET A CA 1
ATOM 845 C C . MET A 1 108 ? 21.081 -20.632 -0.238 1.00 92.75 108 MET A C 1
ATOM 847 O O . MET A 1 108 ? 22.112 -21.006 -0.805 1.00 92.75 108 MET A O 1
ATOM 851 N N . THR A 1 109 ? 19.927 -21.287 -0.374 1.00 93.44 109 THR A N 1
ATOM 852 C CA . THR A 1 109 ? 19.790 -22.479 -1.219 1.00 93.44 109 THR A CA 1
ATOM 853 C C . THR A 1 109 ? 19.809 -22.080 -2.686 1.00 93.44 109 THR A C 1
ATOM 855 O O . THR A 1 109 ? 20.623 -22.610 -3.452 1.00 93.44 109 THR A O 1
ATOM 858 N N . VAL A 1 110 ? 18.977 -21.108 -3.066 1.00 93.94 110 VAL A N 1
ATOM 859 C CA . VAL A 1 110 ? 18.916 -20.612 -4.444 1.00 93.94 110 VAL A CA 1
ATOM 860 C C . VAL A 1 110 ? 20.183 -19.824 -4.783 1.00 93.94 110 VAL A C 1
ATOM 862 O O . VAL A 1 110 ? 20.758 -20.031 -5.853 1.00 93.94 110 VAL A O 1
ATOM 865 N N . ALA A 1 111 ? 20.731 -19.054 -3.837 1.00 96.81 111 ALA A N 1
ATOM 866 C CA . ALA A 1 111 ? 22.017 -18.377 -4.003 1.00 96.81 111 ALA A CA 1
ATOM 867 C C . ALA A 1 111 ? 23.153 -19.335 -4.401 1.00 96.81 111 ALA A C 1
ATOM 869 O O . ALA A 1 111 ? 23.873 -19.089 -5.370 1.00 96.81 111 ALA A O 1
ATOM 870 N N . ARG A 1 112 ? 23.304 -20.469 -3.697 1.00 97.44 112 ARG A N 1
ATOM 871 C CA . ARG A 1 112 ? 24.332 -21.478 -4.022 1.00 97.44 112 ARG A CA 1
ATOM 872 C C . ARG A 1 112 ? 24.154 -22.051 -5.424 1.00 97.44 112 ARG A C 1
ATOM 874 O O . ARG A 1 112 ? 25.158 -22.325 -6.081 1.00 97.44 112 ARG A O 1
ATOM 881 N N . ARG A 1 113 ? 22.911 -22.240 -5.878 1.00 97.56 113 ARG A N 1
ATOM 882 C CA . ARG A 1 113 ? 22.617 -22.707 -7.239 1.00 97.56 113 ARG A CA 1
ATOM 883 C C . ARG A 1 113 ? 23.111 -21.697 -8.274 1.00 97.56 113 ARG A C 1
ATOM 885 O O . ARG A 1 113 ? 23.880 -22.086 -9.145 1.00 97.56 113 ARG A O 1
ATOM 892 N N . HIS A 1 114 ? 22.785 -20.415 -8.118 1.00 98.06 114 HIS A N 1
ATOM 893 C CA . HIS A 1 114 ? 23.238 -19.365 -9.040 1.00 98.06 114 HIS A CA 1
ATOM 894 C C . HIS A 1 114 ? 24.756 -19.138 -9.018 1.00 98.06 114 HIS A C 1
ATOM 896 O O . HIS A 1 114 ? 25.352 -18.875 -10.062 1.00 98.06 114 HIS A O 1
ATOM 902 N N . VAL A 1 115 ? 25.417 -19.293 -7.866 1.00 98.19 115 VAL A N 1
ATOM 903 C CA . VAL A 1 115 ? 26.889 -19.229 -7.791 1.00 98.19 115 VAL A CA 1
ATOM 904 C C . VAL A 1 115 ? 27.540 -20.420 -8.508 1.00 98.19 115 VAL A C 1
ATOM 906 O O . VAL A 1 115 ? 28.538 -20.238 -9.205 1.00 98.19 115 VAL A O 1
ATOM 909 N N . ARG A 1 116 ? 26.982 -21.635 -8.390 1.00 98.31 116 ARG A N 1
ATOM 910 C CA . ARG A 1 116 ? 27.451 -22.800 -9.167 1.00 98.31 116 ARG A CA 1
ATOM 911 C C . ARG A 1 116 ? 27.237 -22.593 -10.662 1.00 98.31 116 ARG A C 1
ATOM 913 O O . ARG A 1 116 ? 28.174 -22.779 -11.426 1.00 98.31 116 ARG A O 1
ATOM 920 N N . GLN A 1 117 ? 26.059 -22.115 -11.048 1.00 98.12 117 GLN A N 1
ATOM 921 C CA . GLN A 1 117 ? 25.731 -21.789 -12.433 1.00 98.12 117 GLN A CA 1
ATOM 922 C C . GLN A 1 117 ? 26.676 -20.723 -13.007 1.00 98.12 117 GLN A C 1
ATOM 924 O O . GLN A 1 117 ? 27.157 -20.867 -14.125 1.00 98.12 117 GLN A O 1
ATOM 929 N N . ALA A 1 118 ? 27.038 -19.701 -12.225 1.00 98.44 118 ALA A N 1
ATOM 930 C CA . ALA A 1 118 ? 28.038 -18.712 -12.624 1.00 98.44 118 ALA A CA 1
ATOM 931 C C . ALA A 1 118 ? 29.401 -19.357 -12.926 1.00 98.44 118 ALA A C 1
ATOM 933 O O . ALA A 1 118 ? 30.026 -19.027 -13.933 1.00 98.44 118 ALA A O 1
ATOM 934 N N . LEU A 1 119 ? 29.857 -20.286 -12.078 1.00 98.50 119 LEU A N 1
ATOM 935 C CA . LEU A 1 119 ? 31.104 -21.032 -12.286 1.00 98.50 119 LEU A CA 1
ATOM 936 C C . LEU A 1 119 ? 31.034 -21.939 -13.522 1.00 98.50 119 LEU A C 1
ATOM 938 O O . LEU A 1 119 ? 31.978 -21.960 -14.308 1.00 98.50 119 LEU A O 1
ATOM 942 N N . GLU A 1 120 ? 29.925 -22.654 -13.712 1.00 98.25 120 GLU A N 1
ATOM 943 C CA . GLU A 1 120 ? 29.675 -23.508 -14.883 1.00 98.25 120 GLU A CA 1
ATOM 944 C C . GLU A 1 120 ? 29.640 -22.695 -16.183 1.00 98.25 120 GLU A C 1
ATOM 946 O O . GLU A 1 120 ? 30.164 -23.127 -17.208 1.00 98.25 120 GLU A O 1
ATOM 951 N N . TRP A 1 121 ? 29.108 -21.473 -16.131 1.00 98.25 121 TRP A N 1
ATOM 952 C CA . TRP A 1 121 ? 29.125 -20.516 -17.237 1.00 98.25 121 TRP A CA 1
ATOM 953 C C . TRP A 1 121 ? 30.464 -19.788 -17.423 1.00 98.25 121 TRP A C 1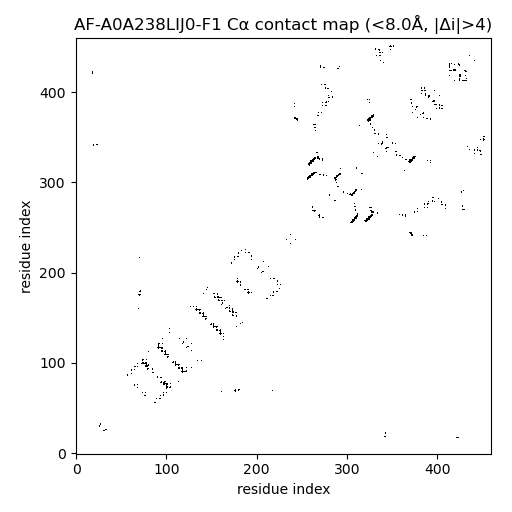
ATOM 955 O O . TRP A 1 121 ? 30.561 -18.916 -18.286 1.00 98.25 121 TRP A O 1
ATOM 965 N N . GLY A 1 122 ? 31.502 -20.150 -16.664 1.00 98.19 122 GLY A N 1
ATOM 966 C CA . GLY A 1 122 ? 32.866 -19.659 -16.859 1.00 98.19 122 GLY A CA 1
ATOM 967 C C . GLY A 1 122 ? 33.227 -18.406 -16.059 1.00 98.19 122 GLY A C 1
ATOM 968 O O . GLY A 1 122 ? 34.195 -17.728 -16.403 1.00 98.19 122 GLY A O 1
ATOM 969 N N . CYS A 1 123 ? 32.492 -18.072 -14.992 1.00 98.31 123 CYS A N 1
ATOM 970 C CA . CYS A 1 123 ? 32.887 -16.980 -14.102 1.00 98.31 123 CYS A CA 1
ATOM 971 C C . CYS A 1 123 ? 34.230 -17.310 -13.413 1.00 98.31 123 CYS A C 1
ATOM 973 O O . CYS A 1 123 ? 34.354 -18.381 -12.807 1.00 98.31 123 CYS A O 1
ATOM 975 N N . PRO A 1 124 ? 35.228 -16.405 -13.433 1.00 98.31 124 PRO A N 1
ATOM 976 C CA . PRO A 1 124 ? 36.507 -16.634 -12.766 1.00 98.31 124 PRO A CA 1
ATOM 977 C C . PRO A 1 124 ? 36.351 -16.876 -11.258 1.00 98.31 124 PRO A C 1
ATOM 979 O O . PRO A 1 124 ? 35.629 -16.151 -10.568 1.00 98.31 124 PRO A O 1
ATOM 982 N N . ARG A 1 125 ? 37.043 -17.892 -10.724 1.00 98.25 125 ARG A N 1
ATOM 983 C CA . ARG A 1 125 ? 36.947 -18.283 -9.303 1.00 98.25 125 ARG A CA 1
ATOM 984 C C . ARG A 1 125 ? 37.429 -17.190 -8.347 1.00 98.25 125 ARG A C 1
ATOM 986 O O . ARG A 1 125 ? 36.883 -17.062 -7.255 1.00 98.25 125 ARG A O 1
ATOM 993 N N . ASP A 1 126 ? 38.424 -16.406 -8.749 1.00 98.00 126 ASP A N 1
ATOM 994 C CA . ASP A 1 126 ? 38.934 -15.264 -7.984 1.00 98.00 126 ASP A CA 1
ATOM 995 C C . ASP A 1 126 ? 37.883 -14.149 -7.868 1.00 98.00 126 ASP A C 1
ATOM 997 O O . ASP A 1 126 ? 37.731 -13.548 -6.804 1.00 98.00 126 ASP A O 1
ATOM 1001 N N . LEU A 1 127 ? 37.123 -13.893 -8.940 1.00 97.75 127 LEU A N 1
ATOM 1002 C CA . LEU A 1 127 ? 36.024 -12.935 -8.930 1.00 97.75 127 LEU A CA 1
ATOM 1003 C C . LEU A 1 127 ? 34.900 -13.422 -8.014 1.00 97.75 127 LEU A C 1
ATOM 1005 O O . LEU A 1 127 ? 34.442 -12.656 -7.169 1.00 97.75 127 LEU A O 1
ATOM 1009 N N . VAL A 1 128 ? 34.512 -14.699 -8.121 1.00 98.31 128 VAL A N 1
ATOM 1010 C CA . VAL A 1 128 ? 33.523 -15.307 -7.215 1.00 98.31 128 VAL A CA 1
ATOM 1011 C C . VAL A 1 128 ? 33.973 -15.162 -5.760 1.00 98.31 128 VAL A C 1
ATOM 1013 O O . VAL A 1 128 ? 33.212 -14.662 -4.937 1.00 98.31 128 VAL A O 1
ATOM 1016 N N . ALA A 1 129 ? 35.219 -15.519 -5.435 1.00 98.00 129 ALA A N 1
ATOM 1017 C CA . ALA A 1 129 ? 35.747 -15.414 -4.075 1.00 98.00 129 ALA A CA 1
ATOM 1018 C C . ALA A 1 129 ? 35.722 -13.971 -3.540 1.00 98.00 129 ALA A C 1
ATOM 1020 O O . ALA A 1 129 ? 35.261 -13.747 -2.420 1.00 98.00 129 ALA A O 1
ATOM 1021 N N . ARG A 1 130 ? 36.155 -12.988 -4.343 1.00 97.88 130 ARG A N 1
ATOM 1022 C CA . ARG A 1 130 ? 36.127 -11.564 -3.964 1.00 97.88 130 ARG A CA 1
ATOM 1023 C C . ARG A 1 130 ? 34.713 -11.056 -3.718 1.00 97.88 130 ARG A C 1
ATOM 1025 O O . ARG A 1 130 ? 34.468 -10.412 -2.704 1.00 97.88 130 ARG A O 1
ATOM 1032 N N . VAL A 1 131 ? 33.778 -11.373 -4.610 1.00 97.62 131 VAL A N 1
ATOM 1033 C CA . VAL A 1 131 ? 32.378 -10.954 -4.476 1.00 97.62 131 VAL A CA 1
ATOM 1034 C C . VAL A 1 131 ? 31.729 -11.582 -3.236 1.00 97.62 131 VAL A C 1
ATOM 1036 O O . VAL A 1 131 ? 31.026 -10.895 -2.496 1.00 97.62 131 VAL A O 1
ATOM 1039 N N . MET A 1 132 ? 32.021 -12.853 -2.942 1.00 97.00 132 MET A N 1
ATOM 1040 C CA . MET A 1 132 ? 31.533 -13.511 -1.725 1.00 97.00 132 MET A CA 1
ATOM 1041 C C . MET A 1 132 ? 32.151 -12.910 -0.454 1.00 97.00 132 MET A C 1
ATOM 1043 O O . MET A 1 132 ? 31.430 -12.658 0.510 1.00 97.00 132 MET A O 1
ATOM 1047 N N . ALA A 1 133 ? 33.456 -12.617 -0.452 1.00 97.69 133 ALA A N 1
ATOM 1048 C CA . ALA A 1 133 ? 34.126 -11.940 0.662 1.00 97.69 133 ALA A CA 1
ATOM 1049 C C . ALA A 1 133 ? 33.557 -10.530 0.903 1.00 97.69 133 ALA A C 1
ATOM 1051 O O . ALA A 1 133 ? 33.303 -10.139 2.042 1.00 97.69 133 ALA A O 1
ATOM 1052 N N . ALA A 1 134 ? 33.264 -9.789 -0.166 1.00 97.50 134 ALA A N 1
ATOM 1053 C CA . ALA A 1 134 ? 32.576 -8.508 -0.072 1.00 97.50 134 ALA A CA 1
ATOM 1054 C C . ALA A 1 134 ? 31.166 -8.650 0.527 1.00 97.50 134 ALA A C 1
ATOM 1056 O O . ALA A 1 134 ? 30.759 -7.812 1.335 1.00 97.50 134 ALA A O 1
ATOM 1057 N N . GLY A 1 135 ? 30.446 -9.728 0.201 1.00 96.38 135 GLY A N 1
ATOM 1058 C CA . GLY A 1 135 ? 29.170 -10.075 0.831 1.00 96.38 135 GLY A CA 1
ATOM 1059 C C . GLY A 1 135 ? 29.281 -10.299 2.344 1.00 96.38 135 GLY A C 1
ATOM 1060 O O . GLY A 1 135 ? 28.417 -9.834 3.084 1.00 96.38 135 GLY A O 1
ATOM 1061 N N . VAL A 1 136 ? 30.366 -10.927 2.817 1.00 96.94 136 VAL A N 1
ATOM 1062 C CA . VAL A 1 136 ? 30.654 -11.082 4.259 1.00 96.94 136 VAL A CA 1
ATOM 1063 C C . VAL A 1 136 ? 30.856 -9.722 4.921 1.00 96.94 136 VAL A C 1
ATOM 1065 O O . VAL A 1 136 ? 30.263 -9.454 5.965 1.00 96.94 136 VAL A O 1
ATOM 1068 N N . HIS A 1 137 ? 31.638 -8.836 4.303 1.00 98.38 137 HIS A N 1
ATOM 1069 C CA . HIS A 1 137 ? 31.806 -7.471 4.799 1.00 98.38 137 HIS A CA 1
ATOM 1070 C C . HIS A 1 137 ? 30.481 -6.701 4.854 1.00 98.38 137 HIS A C 1
ATOM 1072 O O . HIS A 1 137 ? 30.253 -5.986 5.824 1.00 98.38 137 HIS A O 1
ATOM 1078 N N . ASN A 1 138 ? 29.573 -6.894 3.891 1.00 97.69 138 ASN A N 1
ATOM 1079 C CA . ASN A 1 138 ? 28.236 -6.299 3.961 1.00 97.69 138 ASN A CA 1
ATOM 1080 C C . ASN A 1 138 ? 27.466 -6.779 5.202 1.00 97.69 138 ASN A C 1
ATOM 1082 O O . ASN A 1 138 ? 26.940 -5.968 5.960 1.00 97.69 138 ASN A O 1
ATOM 1086 N N . SER A 1 139 ? 27.447 -8.091 5.453 1.00 97.38 139 SER A N 1
ATOM 1087 C CA . SER A 1 139 ? 26.780 -8.662 6.629 1.00 97.38 139 SER A CA 1
ATOM 1088 C C . SER A 1 139 ? 27.401 -8.189 7.949 1.00 97.38 139 SER A C 1
ATOM 1090 O O . SER A 1 139 ? 26.670 -7.890 8.891 1.00 97.38 139 SER A O 1
ATOM 1092 N N . LEU A 1 140 ? 28.732 -8.065 8.018 1.00 98.12 140 LEU A N 1
ATOM 1093 C CA . LEU A 1 140 ? 29.426 -7.505 9.184 1.00 98.12 140 LEU A CA 1
ATOM 1094 C C . LEU A 1 140 ? 29.122 -6.013 9.378 1.00 98.12 140 LEU A C 1
ATOM 1096 O O . LEU A 1 140 ? 28.960 -5.577 10.515 1.00 98.12 140 LEU A O 1
ATOM 1100 N N . GLY A 1 141 ? 29.000 -5.249 8.289 1.00 98.00 141 GLY A N 1
ATOM 1101 C CA . GLY A 1 141 ? 28.569 -3.851 8.321 1.00 98.00 141 GLY A CA 1
ATOM 1102 C C . GLY A 1 141 ? 27.173 -3.709 8.920 1.00 98.00 141 GLY A C 1
ATOM 1103 O O . GLY A 1 141 ? 26.998 -2.977 9.888 1.00 98.00 141 GLY A O 1
ATOM 1104 N N . ARG A 1 142 ? 26.209 -4.507 8.438 1.00 97.69 142 ARG A N 1
ATOM 1105 C CA . ARG A 1 142 ? 24.842 -4.563 8.990 1.00 97.69 142 ARG A CA 1
ATOM 1106 C C . ARG A 1 142 ? 24.829 -4.922 10.477 1.00 97.69 142 ARG A C 1
ATOM 1108 O O . ARG A 1 142 ? 24.117 -4.291 11.253 1.00 97.69 142 ARG A O 1
ATOM 1115 N N . ALA A 1 143 ? 25.621 -5.917 10.884 1.00 97.50 143 ALA A N 1
ATOM 1116 C CA . ALA A 1 143 ? 25.732 -6.309 12.288 1.00 97.50 143 ALA A CA 1
ATOM 1117 C C . ALA A 1 143 ? 26.296 -5.171 13.156 1.00 97.50 143 ALA A C 1
ATOM 1119 O O . ALA A 1 143 ? 25.749 -4.880 14.217 1.00 97.50 143 ALA A O 1
ATOM 1120 N N . ALA A 1 144 ? 27.342 -4.482 12.693 1.00 97.94 144 ALA A N 1
ATOM 1121 C CA . ALA A 1 144 ? 27.893 -3.318 13.385 1.00 97.94 144 ALA A CA 1
ATOM 1122 C C . ALA A 1 144 ? 26.882 -2.156 13.472 1.00 97.94 144 ALA A C 1
ATOM 1124 O O . ALA A 1 144 ? 26.767 -1.546 14.533 1.00 97.94 144 ALA A O 1
ATOM 1125 N N . SER A 1 145 ? 26.085 -1.906 12.422 1.00 97.06 145 SER A N 1
ATOM 1126 C CA . SER A 1 145 ? 25.003 -0.904 12.443 1.00 97.06 145 SER A CA 1
ATOM 1127 C C . SER A 1 145 ? 23.940 -1.211 13.502 1.00 97.06 145 SER A C 1
ATOM 1129 O O . SER A 1 145 ? 23.481 -0.303 14.195 1.00 97.06 145 SER A O 1
ATOM 1131 N N . LEU A 1 146 ? 23.567 -2.484 13.671 1.00 94.75 146 LEU A N 1
ATOM 1132 C CA . LEU A 1 146 ? 22.637 -2.914 14.725 1.00 94.75 146 LEU A CA 1
ATOM 1133 C C . LEU A 1 146 ? 23.219 -2.729 16.134 1.00 94.75 146 LEU A C 1
ATOM 1135 O O . LEU A 1 146 ? 22.476 -2.450 17.070 1.00 94.75 146 LEU A O 1
ATOM 1139 N N . HIS A 1 147 ? 24.541 -2.838 16.277 1.00 96.88 147 HIS A N 1
ATOM 1140 C CA . HIS A 1 147 ? 25.265 -2.549 17.517 1.00 96.88 147 HIS A CA 1
ATOM 1141 C C . HIS A 1 147 ? 25.607 -1.063 17.711 1.00 96.88 147 HIS A C 1
ATOM 1143 O O . HIS A 1 147 ? 26.288 -0.733 18.679 1.00 96.88 147 HIS A O 1
ATOM 1149 N N . GLN A 1 148 ? 25.143 -0.177 16.820 1.00 94.50 148 GLN A N 1
ATOM 1150 C CA . GLN A 1 148 ? 25.417 1.266 16.856 1.00 94.50 148 GLN A CA 1
ATOM 1151 C C . GLN A 1 148 ? 26.921 1.617 16.804 1.00 94.50 148 GLN A C 1
ATOM 1153 O O . GLN A 1 148 ? 27.335 2.691 17.236 1.00 94.50 148 GLN A O 1
ATOM 1158 N N . ASP A 1 149 ? 27.753 0.730 16.247 1.00 97.56 149 ASP A N 1
ATOM 1159 C CA . ASP A 1 149 ? 29.182 0.973 16.010 1.00 97.56 149 ASP A CA 1
ATOM 1160 C C . ASP A 1 149 ? 29.377 1.546 14.598 1.00 97.56 149 ASP A C 1
ATOM 1162 O O . ASP A 1 149 ? 29.726 0.843 13.644 1.00 97.56 149 ASP A O 1
ATOM 1166 N N . GLU A 1 150 ? 29.080 2.840 14.454 1.00 96.25 150 GLU A N 1
ATOM 1167 C CA . GLU A 1 150 ? 29.027 3.525 13.155 1.00 96.25 150 GLU A CA 1
ATOM 1168 C C . GLU A 1 150 ? 30.358 3.505 12.401 1.00 96.25 150 GLU A C 1
ATOM 1170 O O . GLU A 1 150 ? 30.388 3.296 11.186 1.00 96.25 150 GLU A O 1
ATOM 1175 N N . ALA A 1 151 ? 31.472 3.688 13.113 1.00 96.88 151 ALA A N 1
ATOM 1176 C CA . ALA A 1 151 ? 32.798 3.701 12.505 1.00 96.88 151 ALA A CA 1
ATOM 1177 C C . ALA A 1 151 ? 33.142 2.329 11.913 1.00 96.88 151 ALA A C 1
ATOM 1179 O O . ALA A 1 151 ? 33.620 2.230 10.778 1.00 96.88 151 ALA A O 1
ATOM 1180 N N . ARG A 1 152 ? 32.852 1.257 12.657 1.00 98.12 152 ARG A N 1
ATOM 1181 C CA . ARG A 1 152 ? 33.087 -0.109 12.194 1.00 98.12 152 ARG A CA 1
ATOM 1182 C C . ARG A 1 152 ? 32.130 -0.514 11.079 1.00 98.12 152 ARG A C 1
ATOM 1184 O O . ARG A 1 152 ? 32.564 -1.166 10.128 1.00 98.12 152 ARG A O 1
ATOM 1191 N N . ALA A 1 153 ? 30.859 -0.120 11.170 1.00 97.88 153 ALA A N 1
ATOM 1192 C CA . ALA A 1 153 ? 29.875 -0.360 10.120 1.00 97.88 153 ALA A CA 1
ATOM 1193 C C . ALA A 1 153 ? 30.332 0.253 8.792 1.00 97.88 153 ALA A C 1
ATOM 1195 O O . ALA A 1 153 ? 30.429 -0.455 7.787 1.00 97.88 153 ALA A O 1
ATOM 1196 N N . LEU A 1 154 ? 30.707 1.536 8.810 1.00 97.12 154 LEU A N 1
ATOM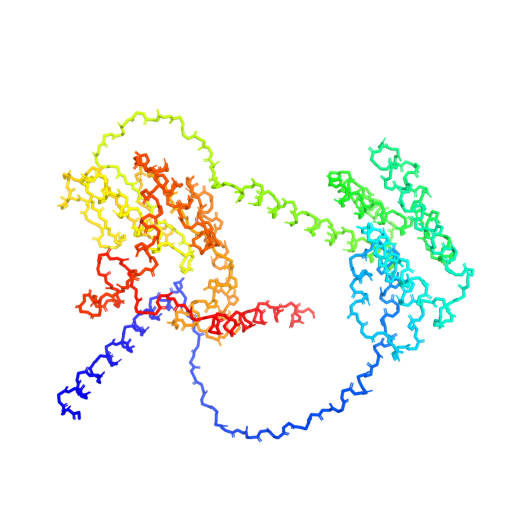 1197 C CA . LEU A 1 154 ? 31.201 2.236 7.627 1.00 97.12 154 LEU A CA 1
ATOM 1198 C C . LEU A 1 154 ? 32.463 1.571 7.061 1.00 97.12 154 LEU A C 1
ATOM 1200 O O . LEU A 1 154 ? 32.493 1.259 5.873 1.00 97.12 154 LEU A O 1
ATOM 1204 N N . GLY A 1 155 ? 33.454 1.259 7.902 1.00 97.88 155 GLY A N 1
ATOM 1205 C CA . GLY A 1 155 ? 34.680 0.588 7.454 1.00 97.88 155 GLY A CA 1
ATOM 1206 C C . GLY A 1 155 ? 34.418 -0.769 6.785 1.00 97.88 155 GLY A C 1
ATOM 1207 O O . GLY A 1 155 ? 35.068 -1.121 5.796 1.00 97.88 155 GLY A O 1
ATOM 1208 N N . HIS A 1 156 ? 33.428 -1.528 7.265 1.00 98.56 156 HIS A N 1
ATOM 1209 C CA . HIS A 1 156 ? 33.004 -2.768 6.618 1.00 98.56 156 HIS A CA 1
ATOM 1210 C C . HIS A 1 156 ? 32.331 -2.529 5.258 1.00 98.56 156 HIS A C 1
ATOM 1212 O O . HIS A 1 156 ? 32.663 -3.231 4.299 1.00 98.56 156 HIS A O 1
ATOM 1218 N N . PHE A 1 157 ? 31.452 -1.534 5.125 1.00 97.81 157 PHE A N 1
ATOM 1219 C CA . PHE A 1 157 ? 30.841 -1.208 3.831 1.00 97.81 157 PHE A CA 1
ATOM 1220 C C . PHE A 1 157 ? 31.868 -0.705 2.807 1.00 97.81 157 PHE A C 1
ATOM 1222 O O . PHE A 1 157 ? 31.850 -1.160 1.663 1.00 97.81 157 PHE A O 1
ATOM 1229 N N . GLU A 1 158 ? 32.815 0.142 3.215 1.00 97.69 158 GLU A N 1
ATOM 1230 C CA . GLU A 1 158 ? 33.923 0.601 2.363 1.00 97.69 158 GLU A CA 1
ATOM 1231 C C . GLU A 1 158 ? 34.797 -0.572 1.897 1.00 97.69 158 GLU A C 1
ATOM 1233 O O . GLU A 1 158 ? 35.091 -0.705 0.707 1.00 97.69 158 GLU A O 1
ATOM 1238 N N . THR A 1 159 ? 35.153 -1.479 2.816 1.00 98.19 159 THR A N 1
ATOM 1239 C CA . THR A 1 159 ? 35.938 -2.681 2.487 1.00 98.19 159 THR A CA 1
ATOM 1240 C C . THR A 1 159 ? 35.185 -3.588 1.515 1.00 98.19 159 THR A C 1
ATOM 1242 O O . THR A 1 159 ? 35.783 -4.134 0.586 1.00 98.19 159 THR A O 1
ATOM 1245 N N . SER A 1 160 ? 33.864 -3.720 1.678 1.00 97.56 160 SER A N 1
ATOM 1246 C CA . SER A 1 160 ? 33.013 -4.473 0.754 1.00 97.56 160 SER A CA 1
ATOM 1247 C C . SER A 1 160 ? 33.118 -3.923 -0.675 1.00 97.56 160 SER A C 1
ATOM 1249 O O . SER A 1 160 ? 33.371 -4.696 -1.599 1.00 97.56 160 SER A O 1
ATOM 1251 N N . ILE A 1 161 ? 33.016 -2.600 -0.860 1.00 97.25 161 ILE A N 1
ATOM 1252 C CA . ILE A 1 161 ? 33.164 -1.949 -2.174 1.00 97.25 161 ILE A CA 1
ATOM 1253 C C . ILE A 1 161 ? 34.577 -2.136 -2.732 1.00 97.25 161 ILE A C 1
ATOM 1255 O O . ILE A 1 161 ? 34.738 -2.636 -3.848 1.00 97.25 161 ILE A O 1
ATOM 1259 N N . ALA A 1 162 ? 35.602 -1.797 -1.947 1.00 96.94 162 ALA A N 1
ATOM 1260 C CA . ALA A 1 162 ? 37.000 -1.837 -2.377 1.00 96.94 162 ALA A CA 1
ATOM 1261 C C . ALA A 1 162 ? 37.458 -3.244 -2.806 1.00 96.94 162 ALA A C 1
ATOM 1263 O O . ALA A 1 162 ? 38.297 -3.380 -3.696 1.00 96.94 162 ALA A O 1
ATOM 1264 N N . THR A 1 163 ? 36.877 -4.294 -2.215 1.00 96.81 163 THR A N 1
ATOM 1265 C CA . THR A 1 163 ? 37.197 -5.694 -2.538 1.00 96.81 163 THR A CA 1
ATOM 1266 C C . THR A 1 163 ? 36.836 -6.068 -3.982 1.00 96.81 163 THR A C 1
ATOM 1268 O O . THR A 1 163 ? 37.540 -6.868 -4.604 1.00 96.81 163 THR A O 1
ATOM 1271 N N . VAL A 1 164 ? 35.756 -5.506 -4.535 1.00 96.31 164 VAL A N 1
ATOM 1272 C CA . VAL A 1 164 ? 35.264 -5.838 -5.889 1.00 96.31 164 VAL A CA 1
ATOM 1273 C C . VAL A 1 164 ? 35.610 -4.746 -6.899 1.00 96.31 164 VAL A C 1
ATOM 1275 O O . VAL A 1 164 ? 36.013 -5.060 -8.021 1.00 96.31 164 VAL A O 1
ATOM 1278 N N . SER A 1 165 ? 35.518 -3.482 -6.486 1.00 92.88 165 SER A N 1
ATOM 1279 C CA . SER A 1 165 ? 35.741 -2.303 -7.321 1.00 92.88 165 SER A CA 1
ATOM 1280 C C . SER A 1 165 ? 36.845 -1.425 -6.700 1.00 92.88 165 SER A C 1
ATOM 1282 O O . SER A 1 165 ? 36.562 -0.383 -6.127 1.00 92.88 165 SER A O 1
ATOM 1284 N N . PRO A 1 166 ? 38.138 -1.779 -6.809 1.00 90.06 166 PRO A N 1
ATOM 1285 C CA . PRO A 1 166 ? 39.218 -1.003 -6.179 1.00 90.06 166 PRO A CA 1
ATOM 1286 C C . PRO A 1 166 ? 39.458 0.379 -6.815 1.00 90.06 166 PRO A C 1
ATOM 1288 O O . PRO A 1 166 ? 40.251 1.159 -6.300 1.00 90.06 166 PRO A O 1
ATOM 1291 N N . ARG A 1 167 ? 38.829 0.671 -7.962 1.00 91.19 167 ARG A N 1
ATOM 1292 C CA . ARG A 1 167 ? 39.003 1.926 -8.714 1.00 91.19 167 ARG A CA 1
ATOM 1293 C C . ARG A 1 167 ? 37.919 2.971 -8.447 1.00 91.19 167 ARG A C 1
ATOM 1295 O O . ARG A 1 167 ? 38.070 4.094 -8.914 1.00 91.19 167 ARG A O 1
ATOM 1302 N N . VAL A 1 168 ? 36.830 2.603 -7.774 1.00 90.38 168 VAL A N 1
ATOM 1303 C CA . VAL A 1 168 ? 35.744 3.542 -7.458 1.00 90.38 168 VAL A CA 1
ATOM 1304 C C . VAL A 1 168 ? 36.004 4.208 -6.110 1.00 90.38 168 VAL A C 1
ATOM 1306 O O . VAL A 1 168 ? 36.787 3.700 -5.304 1.00 90.38 168 VAL A O 1
ATOM 1309 N N . ASP A 1 169 ? 35.334 5.329 -5.848 1.00 92.75 169 ASP A N 1
ATOM 1310 C CA . ASP A 1 169 ? 35.362 5.959 -4.530 1.00 92.75 169 ASP A CA 1
ATOM 1311 C C . ASP A 1 169 ? 34.612 5.084 -3.511 1.00 92.75 169 ASP A C 1
ATOM 1313 O O . ASP A 1 169 ? 33.399 5.193 -3.302 1.00 92.75 169 ASP A O 1
ATOM 1317 N N . ALA A 1 170 ? 35.360 4.178 -2.879 1.00 94.44 170 ALA A N 1
ATOM 1318 C CA . ALA A 1 170 ? 34.838 3.250 -1.888 1.00 94.44 170 ALA A CA 1
ATOM 1319 C C . ALA A 1 170 ? 34.228 3.964 -0.675 1.00 94.44 170 ALA A C 1
ATOM 1321 O O . ALA A 1 170 ? 33.314 3.411 -0.065 1.00 94.44 170 ALA A O 1
ATOM 1322 N N . LYS A 1 171 ? 34.678 5.185 -0.348 1.00 93.94 171 LYS A N 1
ATOM 1323 C CA . LYS A 1 171 ? 34.137 5.965 0.773 1.00 93.94 171 LYS A CA 1
ATOM 1324 C C . LYS A 1 171 ? 32.754 6.502 0.442 1.00 93.94 171 LYS A C 1
ATOM 1326 O O . LYS A 1 171 ? 31.819 6.316 1.222 1.00 93.94 171 LYS A O 1
ATOM 1331 N N . ALA A 1 172 ? 32.600 7.117 -0.732 1.00 90.38 172 ALA A N 1
ATOM 1332 C CA . ALA A 1 172 ? 31.307 7.629 -1.181 1.00 90.38 172 ALA A CA 1
ATOM 1333 C C . ALA A 1 172 ? 30.261 6.506 -1.291 1.00 90.38 172 ALA A C 1
ATOM 1335 O O . ALA A 1 172 ? 29.170 6.609 -0.722 1.00 90.38 172 ALA A O 1
ATOM 1336 N N . LEU A 1 173 ? 30.612 5.399 -1.952 1.00 91.62 173 LEU A N 1
ATOM 1337 C CA . LEU A 1 173 ? 29.704 4.260 -2.118 1.00 91.62 173 LEU A CA 1
ATOM 1338 C C . LEU A 1 173 ? 29.463 3.500 -0.808 1.00 91.62 173 LEU A C 1
ATOM 1340 O O . LEU A 1 173 ? 28.334 3.091 -0.541 1.00 91.62 173 LEU A O 1
ATOM 1344 N N . GLY A 1 174 ? 30.482 3.357 0.044 1.00 95.50 174 GLY A N 1
ATOM 1345 C CA . GLY A 1 174 ? 30.348 2.755 1.372 1.00 95.50 174 GLY A CA 1
ATOM 1346 C C . GLY A 1 174 ? 29.364 3.526 2.252 1.00 95.50 174 GLY A C 1
ATOM 1347 O O . GLY A 1 174 ? 28.520 2.919 2.914 1.00 95.50 174 GLY A O 1
ATOM 1348 N N . ARG A 1 175 ? 29.393 4.864 2.194 1.00 94.31 175 ARG A N 1
ATOM 1349 C CA . ARG A 1 175 ? 28.431 5.725 2.894 1.00 94.31 175 ARG A CA 1
ATOM 1350 C C . ARG A 1 175 ? 27.006 5.557 2.366 1.00 94.31 175 ARG A C 1
ATOM 1352 O O . ARG A 1 175 ? 26.088 5.409 3.168 1.00 94.31 175 ARG A O 1
ATOM 1359 N N . ALA A 1 176 ? 26.812 5.563 1.049 1.00 91.88 176 ALA A N 1
ATOM 1360 C CA . ALA A 1 176 ? 25.486 5.369 0.459 1.00 91.88 176 ALA A CA 1
ATOM 1361 C C . ALA A 1 176 ? 24.904 3.990 0.799 1.00 91.88 176 ALA A C 1
ATOM 1363 O O . ALA A 1 176 ? 23.747 3.880 1.206 1.00 91.88 176 ALA A O 1
ATOM 1364 N N . ARG A 1 177 ? 25.739 2.946 0.745 1.00 95.12 177 ARG A N 1
ATOM 1365 C CA . ARG A 1 177 ? 25.352 1.601 1.175 1.00 95.12 177 ARG A CA 1
ATOM 1366 C C . ARG A 1 177 ? 24.997 1.554 2.666 1.00 95.12 177 ARG A C 1
ATOM 1368 O O . ARG A 1 177 ? 24.009 0.917 3.012 1.00 95.12 177 ARG A O 1
ATOM 1375 N N . ASN A 1 178 ? 25.723 2.266 3.534 1.00 96.12 178 ASN A N 1
ATOM 1376 C CA . ASN A 1 178 ? 25.373 2.377 4.958 1.00 96.12 178 ASN A CA 1
ATOM 1377 C C . ASN A 1 178 ? 23.963 2.967 5.150 1.00 96.12 178 ASN A C 1
ATOM 1379 O O . ASN A 1 178 ? 23.162 2.416 5.899 1.00 96.12 178 ASN A O 1
ATOM 1383 N N . ILE A 1 179 ? 23.625 4.042 4.426 1.00 93.38 179 ILE A N 1
ATOM 1384 C CA . ILE A 1 179 ? 22.285 4.655 4.479 1.00 93.38 179 ILE A CA 1
ATOM 1385 C C . ILE A 1 179 ? 21.208 3.649 4.046 1.00 93.38 179 ILE A C 1
ATOM 1387 O O . ILE A 1 179 ? 20.214 3.475 4.753 1.00 93.38 179 ILE A O 1
ATOM 1391 N N . HIS A 1 180 ? 21.413 2.958 2.920 1.00 92.06 180 HIS A N 1
ATOM 1392 C CA . HIS A 1 180 ? 20.477 1.946 2.417 1.00 92.06 180 HIS A CA 1
ATOM 1393 C C . HIS A 1 180 ? 20.265 0.796 3.405 1.00 92.06 180 HIS A C 1
ATOM 1395 O O . HIS A 1 180 ? 19.128 0.418 3.690 1.00 92.06 180 HIS A O 1
ATOM 1401 N N . GLU A 1 181 ? 21.348 0.239 3.944 1.00 95.31 181 GLU A N 1
ATOM 1402 C CA . GLU A 1 181 ? 21.264 -0.882 4.876 1.00 95.31 181 GLU A CA 1
ATOM 1403 C C . GLU A 1 181 ? 20.614 -0.476 6.197 1.00 95.31 181 GLU A C 1
ATOM 1405 O O . GLU A 1 181 ? 19.773 -1.212 6.708 1.00 95.31 181 GLU A O 1
ATOM 1410 N N . LYS A 1 182 ? 20.909 0.719 6.719 1.00 94.75 182 LYS A N 1
ATOM 1411 C CA . LYS A 1 182 ? 20.225 1.253 7.905 1.00 94.75 182 LYS A CA 1
ATOM 1412 C C . LYS A 1 182 ? 18.732 1.428 7.682 1.00 94.75 182 LYS A C 1
ATOM 1414 O O . LYS A 1 182 ? 17.946 1.019 8.536 1.00 94.75 182 LYS A O 1
ATOM 1419 N N . ALA A 1 183 ? 18.334 1.964 6.528 1.00 90.94 183 ALA A N 1
ATOM 1420 C CA . ALA A 1 183 ? 16.924 2.099 6.184 1.00 90.94 183 ALA A CA 1
ATOM 1421 C C . ALA A 1 183 ? 16.213 0.734 6.209 1.00 90.94 183 ALA A C 1
ATOM 1423 O O . ALA A 1 183 ? 15.189 0.591 6.877 1.00 90.94 183 ALA A O 1
ATOM 1424 N N . ARG A 1 184 ? 16.813 -0.295 5.595 1.00 90.44 184 ARG A N 1
ATOM 1425 C CA . ARG A 1 184 ? 16.281 -1.671 5.596 1.00 90.44 184 ARG A CA 1
ATOM 1426 C C . ARG A 1 184 ? 16.269 -2.346 6.962 1.00 90.44 184 ARG A C 1
ATOM 1428 O O . ARG A 1 184 ? 15.426 -3.199 7.226 1.00 90.44 184 ARG A O 1
ATOM 1435 N N . LEU A 1 185 ? 17.212 -1.996 7.832 1.00 93.06 185 LEU A N 1
ATOM 1436 C CA . LEU A 1 185 ? 17.243 -2.461 9.220 1.00 93.06 185 LEU A CA 1
ATOM 1437 C C . LEU A 1 185 ? 16.213 -1.734 10.106 1.00 93.06 185 LEU A C 1
ATOM 1439 O O . LEU A 1 185 ? 16.132 -2.024 11.297 1.00 93.06 185 LEU A O 1
ATOM 1443 N N . GLY A 1 186 ? 15.424 -0.805 9.552 1.00 91.69 186 GLY A N 1
ATOM 1444 C CA . GLY A 1 186 ? 14.436 -0.016 10.289 1.00 91.69 186 GLY A CA 1
ATOM 1445 C C . GLY A 1 186 ? 15.031 1.163 11.066 1.00 91.69 186 GLY A C 1
ATOM 1446 O O . GLY A 1 186 ? 14.311 1.822 11.812 1.00 91.69 186 GLY A O 1
ATOM 1447 N N . GLN A 1 187 ? 16.317 1.466 10.874 1.00 93.62 187 GLN A N 1
ATOM 1448 C CA . GLN A 1 187 ? 17.033 2.597 11.478 1.00 93.62 187 GLN A CA 1
ATOM 1449 C C . GLN A 1 187 ? 16.849 3.869 10.628 1.00 93.62 187 GLN A C 1
ATOM 1451 O O . GLN A 1 187 ? 17.810 4.475 10.145 1.00 93.62 187 GLN A O 1
ATOM 1456 N N . LEU A 1 188 ? 15.589 4.235 10.355 1.00 91.12 188 LEU A N 1
ATOM 1457 C CA . LEU A 1 188 ? 15.249 5.375 9.493 1.00 91.12 188 LEU A CA 1
ATOM 1458 C C . LEU A 1 188 ? 15.771 6.723 10.019 1.00 91.12 188 LEU A C 1
ATOM 1460 O O . LEU A 1 188 ? 16.285 7.487 9.199 1.00 91.12 188 LEU A O 1
ATOM 1464 N N . PRO A 1 189 ? 15.680 7.042 11.327 1.00 90.31 189 PRO A N 1
ATOM 1465 C CA . PRO A 1 189 ? 16.243 8.284 11.852 1.00 90.31 189 PRO A CA 1
ATOM 1466 C C . PRO A 1 189 ? 17.751 8.390 11.602 1.00 90.31 189 PRO A C 1
ATOM 1468 O O . PRO A 1 189 ? 18.238 9.415 11.136 1.00 90.31 189 PRO A O 1
ATOM 1471 N N . GLU A 1 190 ? 18.495 7.313 11.843 1.00 92.06 190 GLU A N 1
ATOM 1472 C CA . GLU A 1 190 ? 19.941 7.263 11.643 1.00 92.06 190 GLU A CA 1
ATOM 1473 C C . GLU A 1 190 ? 20.307 7.384 10.160 1.00 92.06 190 GLU A C 1
ATOM 1475 O O . GLU A 1 190 ? 21.231 8.118 9.805 1.00 92.06 190 GLU A O 1
ATOM 1480 N N . ALA A 1 191 ? 19.564 6.705 9.283 1.00 91.44 191 ALA A N 1
ATOM 1481 C CA . ALA A 1 191 ? 19.746 6.804 7.840 1.00 91.44 191 ALA A CA 1
ATOM 1482 C C . ALA A 1 191 ? 19.472 8.231 7.320 1.00 91.44 191 ALA A C 1
ATOM 1484 O O . ALA A 1 191 ? 20.235 8.742 6.497 1.00 91.44 191 ALA A O 1
ATOM 1485 N N . ALA A 1 192 ? 18.433 8.899 7.834 1.00 88.00 192 ALA A N 1
ATOM 1486 C CA . ALA A 1 192 ? 18.120 10.288 7.501 1.00 88.00 192 ALA A CA 1
ATOM 1487 C C . ALA A 1 192 ? 19.212 11.259 7.984 1.00 88.00 192 ALA A C 1
ATOM 1489 O O . ALA A 1 192 ? 19.668 12.092 7.201 1.00 88.00 192 ALA A O 1
ATOM 1490 N N . ASN A 1 193 ? 19.701 11.096 9.217 1.00 89.12 193 ASN A N 1
ATOM 1491 C CA . ASN A 1 193 ? 20.780 11.922 9.770 1.00 89.12 193 ASN A CA 1
ATOM 1492 C C . ASN A 1 193 ? 22.074 11.807 8.944 1.00 89.12 193 ASN A C 1
ATOM 1494 O O . ASN A 1 193 ? 22.754 12.800 8.689 1.00 89.12 193 ASN A O 1
ATOM 1498 N N . LEU A 1 194 ? 22.415 10.597 8.484 1.00 88.94 194 LEU A N 1
ATOM 1499 C CA . LEU A 1 194 ? 23.583 10.375 7.626 1.00 88.94 194 LEU A CA 1
ATOM 1500 C C . LEU A 1 194 ? 23.446 11.041 6.255 1.00 88.94 194 LEU A C 1
ATOM 1502 O O . LEU A 1 194 ? 24.454 11.501 5.707 1.00 88.94 194 LEU A O 1
ATOM 1506 N N . LEU A 1 195 ? 22.236 11.076 5.696 1.00 88.69 195 LEU A N 1
ATOM 1507 C CA . LEU A 1 195 ? 21.956 11.781 4.449 1.00 88.69 195 LEU A CA 1
ATOM 1508 C C . LEU A 1 195 ? 22.065 13.299 4.648 1.00 88.69 195 LEU A C 1
ATOM 1510 O O . LEU A 1 195 ? 22.717 13.969 3.846 1.00 88.69 195 LEU A O 1
ATOM 1514 N N . GLU A 1 196 ? 21.494 13.825 5.732 1.00 87.75 196 GLU A N 1
ATOM 1515 C CA . GLU A 1 196 ? 21.540 15.250 6.072 1.00 87.75 196 GLU A CA 1
ATOM 1516 C C . GLU A 1 196 ? 22.977 15.746 6.286 1.00 87.75 196 GLU A C 1
ATOM 1518 O O . GLU A 1 196 ? 23.369 16.748 5.689 1.00 87.75 196 GLU A O 1
ATOM 1523 N N . ASP A 1 197 ? 23.813 15.007 7.026 1.00 86.25 197 ASP A N 1
ATOM 1524 C CA . ASP A 1 197 ? 25.243 15.333 7.174 1.00 86.25 197 ASP A CA 1
ATOM 1525 C C . ASP A 1 197 ? 25.975 15.350 5.817 1.00 86.25 197 ASP A C 1
ATOM 1527 O O . ASP A 1 197 ? 26.907 16.127 5.604 1.00 86.25 197 ASP A O 1
ATOM 1531 N N . GLY A 1 198 ? 25.546 14.516 4.865 1.00 83.69 198 GLY A N 1
ATOM 1532 C CA . GLY A 1 198 ? 26.071 14.526 3.499 1.00 83.69 198 GLY A CA 1
ATOM 1533 C C . GLY A 1 198 ? 25.674 15.798 2.754 1.00 83.69 198 GLY A C 1
ATOM 1534 O O . GLY A 1 198 ? 26.518 16.441 2.132 1.00 83.69 198 GLY A O 1
ATOM 1535 N N . MET A 1 199 ? 24.406 16.198 2.875 1.00 83.56 199 MET A N 1
ATOM 1536 C CA . MET A 1 199 ? 23.873 17.427 2.283 1.00 83.56 199 MET A CA 1
ATOM 1537 C C . MET A 1 199 ? 24.520 18.691 2.850 1.00 83.56 199 MET A C 1
ATOM 1539 O O . MET A 1 199 ? 24.827 19.610 2.090 1.00 83.56 199 MET A O 1
ATOM 1543 N N . LEU A 1 200 ? 24.773 18.734 4.159 1.00 84.75 200 LEU A N 1
ATOM 1544 C CA . LEU A 1 200 ? 25.426 19.870 4.809 1.00 84.75 200 LEU A CA 1
ATOM 1545 C C . LEU A 1 200 ? 26.860 20.065 4.302 1.00 84.75 200 LEU A C 1
ATOM 1547 O O . LEU A 1 200 ? 27.219 21.178 3.929 1.00 84.75 200 LEU A O 1
ATOM 1551 N N . LYS A 1 201 ? 27.637 18.983 4.167 1.00 79.25 201 LYS A N 1
ATOM 1552 C CA . LYS A 1 201 ? 29.011 19.040 3.633 1.00 79.25 201 LYS A CA 1
ATOM 1553 C C . LYS A 1 201 ? 29.086 19.547 2.188 1.00 79.25 201 LYS A C 1
ATOM 1555 O O . LYS A 1 201 ? 30.075 20.171 1.820 1.00 79.25 201 LYS A O 1
ATOM 1560 N N . MET A 1 202 ? 28.048 19.322 1.379 1.00 76.50 202 MET A N 1
ATOM 1561 C CA . MET A 1 202 ? 27.965 19.885 0.022 1.00 76.50 202 MET A CA 1
ATOM 1562 C C . MET A 1 202 ? 27.628 21.377 0.026 1.00 76.50 202 MET A C 1
ATOM 1564 O O . MET A 1 202 ? 28.127 22.130 -0.810 1.00 76.50 202 MET A O 1
ATOM 1568 N N . ARG A 1 203 ? 26.788 21.819 0.971 1.00 81.31 203 ARG A N 1
ATOM 1569 C CA . ARG A 1 203 ? 26.437 23.238 1.124 1.00 81.31 203 ARG A CA 1
ATOM 1570 C C . ARG A 1 203 ? 27.663 24.092 1.452 1.00 81.31 203 ARG A C 1
ATOM 1572 O O . ARG A 1 203 ? 27.718 25.243 1.034 1.00 81.31 203 ARG A O 1
ATOM 1579 N N . ASP A 1 204 ? 28.656 23.505 2.114 1.00 84.88 204 ASP A N 1
ATOM 1580 C CA . ASP A 1 204 ? 29.918 24.159 2.474 1.00 84.88 204 ASP A CA 1
ATOM 1581 C C . ASP A 1 204 ? 30.911 24.291 1.292 1.00 84.88 204 ASP A C 1
ATOM 1583 O O . ASP A 1 204 ? 32.079 24.623 1.484 1.00 84.88 204 ASP A O 1
ATOM 1587 N N . GLY A 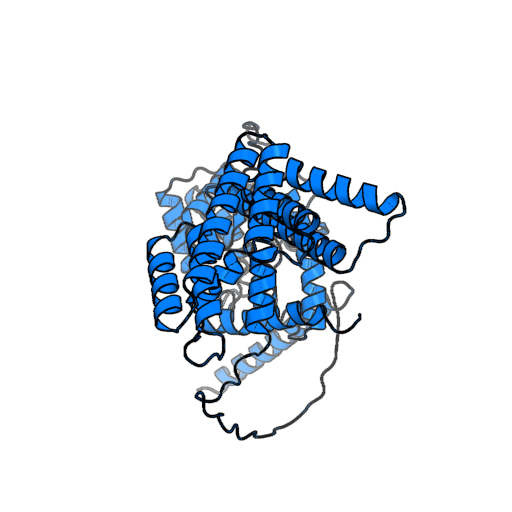1 205 ? 30.444 24.099 0.050 1.00 75.69 205 GLY A N 1
ATOM 1588 C CA . GLY A 1 205 ? 31.123 24.588 -1.155 1.00 75.69 205 GLY A CA 1
ATOM 1589 C C . GLY A 1 205 ? 31.999 23.576 -1.890 1.00 75.69 205 GLY A C 1
ATOM 1590 O O . GLY A 1 205 ? 32.736 23.968 -2.793 1.00 75.69 205 GLY A O 1
ATOM 1591 N N . VAL A 1 206 ? 31.918 22.286 -1.555 1.00 71.00 206 VAL A N 1
ATOM 1592 C CA . VAL A 1 206 ? 32.538 21.224 -2.360 1.00 71.00 206 VAL A CA 1
ATOM 1593 C C . VAL A 1 206 ? 31.496 20.712 -3.360 1.00 71.00 206 VAL A C 1
ATOM 1595 O O . VAL A 1 206 ? 30.552 20.039 -2.941 1.00 71.00 206 VAL A O 1
ATOM 1598 N N . PRO A 1 207 ? 31.607 21.035 -4.664 1.00 74.06 207 PRO A N 1
ATOM 1599 C CA . PRO A 1 207 ? 30.684 20.507 -5.657 1.00 74.06 207 PRO A CA 1
ATOM 1600 C C . PRO A 1 207 ? 30.827 18.977 -5.708 1.00 74.06 207 PRO A C 1
ATOM 1602 O O . PRO A 1 207 ? 31.949 18.486 -5.865 1.00 74.06 207 PRO A O 1
ATOM 1605 N N . PRO A 1 208 ? 29.727 18.220 -5.554 1.00 74.88 208 PRO A N 1
ATOM 1606 C CA . PRO A 1 208 ? 29.782 16.769 -5.592 1.00 74.88 208 PRO A CA 1
ATOM 1607 C C . PRO A 1 208 ? 30.143 16.294 -6.999 1.00 74.88 208 PRO A C 1
ATOM 1609 O O . PRO A 1 208 ? 29.700 16.869 -7.999 1.00 74.88 208 PRO A O 1
ATOM 1612 N N . ASP A 1 209 ? 30.927 15.224 -7.085 1.00 81.56 209 ASP A N 1
ATOM 1613 C CA . ASP A 1 209 ? 31.100 14.535 -8.358 1.00 81.56 209 ASP A CA 1
ATOM 1614 C C . ASP A 1 209 ? 29.814 13.780 -8.759 1.00 81.56 209 ASP A C 1
ATOM 1616 O O . ASP A 1 209 ? 28.856 13.631 -7.989 1.00 81.56 209 ASP A O 1
ATOM 1620 N N . SER A 1 210 ? 29.768 13.316 -10.009 1.00 74.56 210 SER A N 1
ATOM 1621 C CA . SER A 1 210 ? 28.598 12.609 -10.545 1.00 74.56 210 SER A CA 1
ATOM 1622 C C . SER A 1 210 ? 28.261 11.326 -9.772 1.00 74.56 210 SER A C 1
ATOM 1624 O O . SER A 1 210 ? 27.082 10.994 -9.633 1.00 74.56 210 SER A O 1
ATOM 1626 N N . ALA A 1 211 ? 29.265 10.640 -9.217 1.00 71.56 211 ALA A N 1
ATOM 1627 C CA . ALA A 1 211 ? 29.071 9.417 -8.450 1.00 71.56 211 ALA A CA 1
ATOM 1628 C C . ALA A 1 211 ? 28.420 9.713 -7.092 1.00 71.56 211 ALA A C 1
ATOM 1630 O O . ALA A 1 211 ? 27.484 9.019 -6.690 1.00 71.56 211 ALA A O 1
ATOM 1631 N N . GLN A 1 212 ? 28.847 10.781 -6.416 1.00 74.06 212 GLN A N 1
ATOM 1632 C CA . GLN A 1 212 ? 28.249 11.247 -5.165 1.00 74.06 212 GLN A CA 1
ATOM 1633 C C . GLN A 1 212 ? 26.784 11.655 -5.356 1.00 74.06 212 GLN A C 1
ATOM 1635 O O . GLN A 1 212 ? 25.928 11.246 -4.568 1.00 74.06 212 GLN A O 1
ATOM 1640 N N . LEU A 1 213 ? 26.463 12.383 -6.431 1.00 75.44 213 LEU A N 1
ATOM 1641 C CA . LEU A 1 213 ? 25.080 12.757 -6.753 1.00 75.44 213 LEU A CA 1
ATOM 1642 C C . LEU A 1 213 ? 24.191 11.534 -7.007 1.00 75.44 213 LEU A C 1
ATOM 1644 O O . LEU A 1 213 ? 23.086 11.445 -6.465 1.00 75.44 213 LEU A O 1
ATOM 1648 N N . GLN A 1 214 ? 24.672 10.568 -7.792 1.00 74.75 214 GLN A N 1
ATOM 1649 C CA . GLN A 1 214 ? 23.933 9.337 -8.074 1.00 74.75 214 GLN A CA 1
ATOM 1650 C C . GLN A 1 214 ? 23.711 8.499 -6.805 1.00 74.75 214 GLN A C 1
ATOM 1652 O O . GLN A 1 214 ? 22.617 7.965 -6.584 1.00 74.75 214 GLN A O 1
ATOM 1657 N N . ALA A 1 215 ? 24.725 8.418 -5.944 1.00 73.31 215 ALA A N 1
ATOM 1658 C CA . ALA A 1 215 ? 24.657 7.707 -4.674 1.00 73.31 215 ALA A CA 1
ATOM 1659 C C . ALA A 1 215 ? 23.637 8.347 -3.711 1.00 73.31 215 ALA A C 1
ATOM 1661 O O . ALA A 1 215 ? 22.869 7.644 -3.046 1.00 73.31 215 ALA A O 1
ATOM 1662 N N . MET A 1 216 ? 23.555 9.678 -3.690 1.00 77.75 216 MET A N 1
ATOM 1663 C CA . MET A 1 216 ? 22.562 10.413 -2.903 1.00 77.75 216 MET A CA 1
ATOM 1664 C C . MET A 1 216 ? 21.141 10.277 -3.439 1.00 77.75 216 MET A C 1
ATOM 1666 O O . MET A 1 216 ? 20.223 10.027 -2.659 1.00 77.75 216 MET A O 1
ATOM 1670 N N . ALA A 1 217 ? 20.945 10.404 -4.753 1.00 74.25 217 ALA A N 1
ATOM 1671 C CA . ALA A 1 217 ? 19.635 10.201 -5.370 1.00 74.25 217 ALA A CA 1
ATOM 1672 C C . ALA A 1 217 ? 19.095 8.794 -5.064 1.00 74.25 217 ALA A C 1
ATOM 1674 O O . ALA A 1 217 ? 17.923 8.626 -4.720 1.00 74.25 217 ALA A O 1
ATOM 1675 N N . SER A 1 218 ? 19.980 7.795 -5.100 1.00 73.44 218 SER A N 1
ATOM 1676 C CA . SER A 1 218 ? 19.657 6.422 -4.711 1.00 73.44 218 SER A CA 1
ATOM 1677 C C . SER A 1 218 ? 19.291 6.324 -3.226 1.00 73.44 218 SER A C 1
ATOM 1679 O O . SER A 1 218 ? 18.262 5.735 -2.899 1.00 73.44 218 SER A O 1
ATOM 1681 N N . SER A 1 219 ? 20.050 6.992 -2.347 1.00 77.81 219 SER A N 1
ATOM 1682 C CA . SER A 1 219 ? 19.789 7.039 -0.897 1.00 77.81 219 SER A CA 1
ATOM 1683 C C . SER A 1 219 ? 18.424 7.638 -0.557 1.00 77.81 219 SER A C 1
ATOM 1685 O O . SER A 1 219 ? 17.684 7.081 0.257 1.00 77.81 219 SER A O 1
ATOM 1687 N N . ILE A 1 220 ? 18.050 8.737 -1.218 1.00 76.12 220 ILE A N 1
ATOM 1688 C CA . ILE A 1 220 ? 16.723 9.356 -1.082 1.00 76.12 220 ILE A CA 1
ATOM 1689 C C . ILE A 1 220 ? 15.634 8.372 -1.514 1.00 76.12 220 ILE A C 1
ATOM 1691 O O . ILE A 1 220 ? 14.645 8.192 -0.802 1.00 76.12 220 ILE A O 1
ATOM 1695 N N . LYS A 1 221 ? 15.823 7.704 -2.656 1.00 74.69 221 LYS A N 1
ATOM 1696 C CA . LYS A 1 221 ? 14.865 6.723 -3.174 1.00 74.69 221 LYS A CA 1
ATOM 1697 C C . LYS A 1 221 ? 14.681 5.543 -2.214 1.00 74.69 221 LYS A C 1
ATOM 1699 O O . LYS A 1 221 ? 13.545 5.153 -1.959 1.00 74.69 221 LYS A O 1
ATOM 1704 N N . ALA A 1 222 ? 15.760 5.008 -1.641 1.00 72.31 222 ALA A N 1
ATOM 1705 C CA . ALA A 1 222 ? 15.684 3.921 -0.665 1.00 72.31 222 ALA A CA 1
ATOM 1706 C C . ALA A 1 222 ? 14.917 4.335 0.600 1.00 72.31 222 ALA A C 1
ATOM 1708 O O . ALA A 1 222 ? 14.027 3.610 1.042 1.00 72.31 222 ALA A O 1
ATOM 1709 N N . LEU A 1 223 ? 15.186 5.533 1.134 1.00 77.31 223 LEU A N 1
ATOM 1710 C CA . LEU A 1 223 ? 14.433 6.078 2.269 1.00 77.31 223 LEU A CA 1
ATOM 1711 C C . LEU A 1 223 ? 12.946 6.254 1.947 1.00 77.31 223 LEU A C 1
ATOM 1713 O O . LEU A 1 223 ? 12.103 5.967 2.792 1.00 77.31 223 LEU A O 1
ATOM 1717 N N . GLN A 1 224 ? 12.602 6.700 0.737 1.00 73.25 224 GLN A N 1
ATOM 1718 C CA . GLN A 1 224 ? 11.208 6.829 0.305 1.00 73.25 224 GLN A CA 1
ATOM 1719 C C . 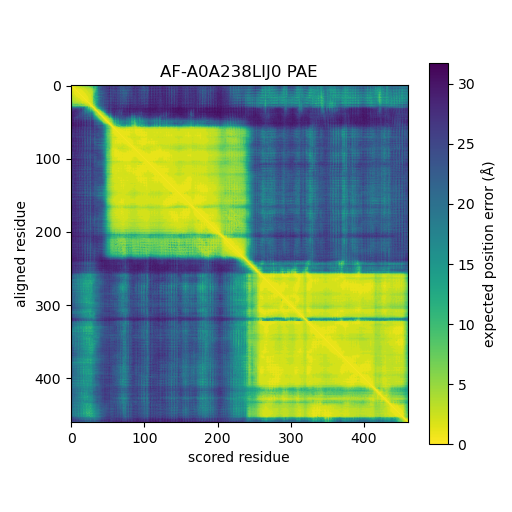GLN A 1 224 ? 10.500 5.473 0.207 1.00 73.25 224 GLN A C 1
ATOM 1721 O O . GLN A 1 224 ? 9.353 5.369 0.646 1.00 73.25 224 GLN A O 1
ATOM 1726 N N . ILE A 1 225 ? 11.168 4.447 -0.332 1.00 74.44 225 ILE A N 1
ATOM 1727 C CA . ILE A 1 225 ? 10.634 3.079 -0.414 1.00 74.44 225 ILE A CA 1
ATOM 1728 C C . ILE A 1 225 ? 10.409 2.515 0.987 1.00 74.44 225 ILE A C 1
ATOM 1730 O O . ILE A 1 225 ? 9.312 2.044 1.276 1.00 74.44 225 ILE A O 1
ATOM 1734 N N . GLU A 1 226 ? 11.392 2.618 1.882 1.00 79.38 226 GLU A N 1
ATOM 1735 C CA . GLU A 1 226 ? 11.240 2.115 3.249 1.00 79.38 226 GLU A CA 1
ATOM 1736 C C . GLU A 1 226 ? 10.209 2.912 4.045 1.00 79.38 226 GLU A C 1
ATOM 1738 O O . GLU A 1 226 ? 9.411 2.333 4.773 1.00 79.38 226 GLU A O 1
ATOM 1743 N N . LEU A 1 227 ? 10.118 4.230 3.858 1.00 74.62 227 LEU A N 1
ATOM 1744 C CA . LEU A 1 227 ? 9.051 5.027 4.460 1.00 74.62 227 LEU A CA 1
ATOM 1745 C C . LEU A 1 227 ? 7.675 4.606 3.929 1.00 74.62 227 LEU A C 1
ATOM 1747 O O . LEU A 1 227 ? 6.716 4.536 4.698 1.00 74.62 227 LEU A O 1
ATOM 1751 N N . ALA A 1 228 ? 7.560 4.303 2.634 1.00 70.62 228 ALA A N 1
ATOM 1752 C CA . ALA A 1 228 ? 6.340 3.756 2.049 1.00 70.62 228 ALA A CA 1
ATOM 1753 C C . ALA A 1 228 ? 6.029 2.360 2.607 1.00 70.62 228 ALA A C 1
ATOM 1755 O O . ALA A 1 228 ? 4.877 2.102 2.945 1.00 70.62 228 ALA A O 1
ATOM 1756 N N . ALA A 1 229 ? 7.032 1.500 2.792 1.00 71.69 229 ALA A N 1
ATOM 1757 C CA . ALA A 1 229 ? 6.886 0.177 3.390 1.00 71.69 229 ALA A CA 1
ATOM 1758 C C . ALA A 1 229 ? 6.513 0.255 4.875 1.00 71.69 229 ALA A C 1
ATOM 1760 O O . ALA A 1 229 ? 5.649 -0.491 5.318 1.00 71.69 229 ALA A O 1
ATOM 1761 N N . VAL A 1 230 ? 7.084 1.183 5.645 1.00 72.56 230 VAL A N 1
ATOM 1762 C CA . VAL A 1 230 ? 6.704 1.459 7.037 1.00 72.56 230 VAL A CA 1
ATOM 1763 C C . VAL A 1 230 ? 5.298 2.039 7.101 1.00 72.56 230 VAL A C 1
ATOM 1765 O O . VAL A 1 230 ? 4.533 1.637 7.966 1.00 72.56 230 VAL A O 1
ATOM 1768 N N . ARG A 1 231 ? 4.895 2.912 6.172 1.00 73.31 231 ARG A N 1
ATOM 1769 C CA . ARG A 1 231 ? 3.505 3.396 6.069 1.00 73.31 231 ARG A CA 1
ATOM 1770 C C . ARG A 1 231 ? 2.540 2.283 5.672 1.00 73.31 231 ARG A C 1
ATOM 1772 O O . ARG A 1 231 ? 1.444 2.220 6.219 1.00 73.31 231 ARG A O 1
ATOM 1779 N N . ALA A 1 232 ? 2.949 1.392 4.772 1.00 65.56 232 ALA A N 1
ATOM 1780 C CA . ALA A 1 232 ? 2.182 0.224 4.363 1.00 65.56 232 ALA A CA 1
ATOM 1781 C C . ALA A 1 232 ? 2.085 -0.799 5.498 1.00 65.56 232 ALA A C 1
ATOM 1783 O O . ALA A 1 232 ? 1.001 -1.302 5.739 1.00 65.56 232 ALA A O 1
ATOM 1784 N N . LYS A 1 233 ? 3.161 -1.038 6.259 1.00 64.19 233 LYS A N 1
ATOM 1785 C CA . LYS A 1 233 ? 3.189 -1.889 7.459 1.00 64.19 233 LYS A CA 1
ATOM 1786 C C . LYS A 1 233 ? 2.451 -1.258 8.630 1.00 64.19 233 LYS A C 1
ATOM 1788 O O . LYS A 1 233 ? 1.745 -1.969 9.317 1.00 64.19 233 LYS A O 1
ATOM 1793 N N . ALA A 1 234 ? 2.510 0.052 8.833 1.00 59.06 234 ALA A N 1
ATOM 1794 C CA . ALA A 1 234 ? 1.630 0.760 9.763 1.00 59.06 234 ALA A CA 1
ATOM 1795 C C . ALA A 1 234 ? 0.168 0.706 9.282 1.00 59.06 234 ALA A C 1
ATOM 1797 O O . ALA A 1 234 ? -0.764 0.682 10.081 1.00 59.06 234 ALA A O 1
ATOM 1798 N N . GLY A 1 235 ? -0.038 0.625 7.966 1.00 48.34 235 GLY A N 1
ATOM 1799 C CA . GLY A 1 235 ? -1.306 0.273 7.341 1.00 48.34 235 GLY A CA 1
ATOM 1800 C C . GLY A 1 235 ? -1.724 -1.177 7.595 1.00 48.34 235 GLY A C 1
ATOM 1801 O O . GLY A 1 235 ? -2.891 -1.387 7.882 1.00 48.34 235 GLY A O 1
ATOM 1802 N N . GLN A 1 236 ? -0.795 -2.143 7.556 1.00 45.62 236 GLN A N 1
ATOM 1803 C CA . GLN A 1 236 ? -1.050 -3.590 7.609 1.00 45.62 236 GLN A CA 1
ATOM 1804 C C . GLN A 1 236 ? -1.070 -4.184 9.027 1.00 45.62 236 GLN A C 1
ATOM 1806 O O . GLN A 1 236 ? -1.914 -5.010 9.355 1.00 45.62 236 GLN A O 1
ATOM 1811 N N . GLN A 1 237 ? -0.201 -3.725 9.924 1.00 44.06 237 GLN A N 1
ATOM 1812 C CA . GLN A 1 237 ? -0.331 -3.925 11.372 1.00 44.06 237 GLN A CA 1
ATOM 1813 C C . GLN A 1 237 ? -1.550 -3.162 11.916 1.00 44.06 237 GLN A C 1
ATOM 1815 O O . GLN A 1 237 ? -2.114 -3.560 12.928 1.00 44.06 237 GLN A O 1
ATOM 1820 N N . GLY A 1 238 ? -2.020 -2.143 11.186 1.00 41.47 238 GLY A N 1
ATOM 1821 C CA . GLY A 1 238 ? -3.357 -1.562 11.318 1.00 41.47 238 GLY A CA 1
ATOM 1822 C C . GLY A 1 238 ? -4.448 -2.215 10.448 1.00 41.47 238 GLY A C 1
ATOM 1823 O O . GLY A 1 238 ? -5.544 -1.669 10.402 1.00 41.47 238 GLY A O 1
ATOM 1824 N N . SER A 1 239 ? -4.175 -3.327 9.742 1.00 41.78 239 SER A N 1
ATOM 1825 C CA . SER A 1 239 ? -5.139 -4.088 8.913 1.00 41.78 239 SER A CA 1
ATOM 1826 C C . SER A 1 239 ? -5.286 -5.558 9.335 1.00 41.78 239 SER A C 1
ATOM 1828 O O . SER A 1 239 ? -6.092 -6.295 8.760 1.00 41.78 239 SER A O 1
ATOM 1830 N N . ALA A 1 240 ? -4.555 -6.002 10.362 1.00 39.81 240 ALA A N 1
ATOM 1831 C CA . ALA A 1 240 ? -4.911 -7.207 11.115 1.00 39.81 240 ALA A CA 1
ATOM 1832 C C . ALA A 1 240 ? -6.161 -6.987 11.992 1.00 39.81 240 ALA A C 1
ATOM 1834 O O . ALA A 1 240 ? -6.799 -7.947 12.409 1.00 39.81 240 ALA A O 1
ATOM 1835 N N . GLY A 1 241 ? -6.576 -5.738 12.189 1.00 43.41 241 GLY A N 1
ATOM 1836 C CA . GLY A 1 241 ? -7.884 -5.375 12.707 1.00 43.41 241 GLY A CA 1
ATOM 1837 C C . GLY A 1 241 ? -8.207 -3.962 12.257 1.00 43.41 241 GLY A C 1
ATOM 1838 O O . GLY A 1 241 ? -7.310 -3.130 12.195 1.00 43.41 241 GLY A O 1
ATOM 1839 N N . ALA A 1 242 ? -9.467 -3.733 11.906 1.00 51.34 242 ALA 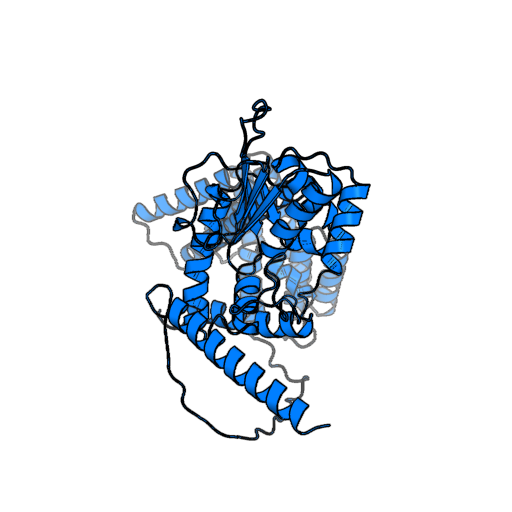A N 1
ATOM 1840 C CA . ALA A 1 242 ? -10.123 -2.435 11.880 1.00 51.34 242 ALA A CA 1
ATOM 1841 C C . ALA A 1 242 ? -9.301 -1.276 12.483 1.00 51.34 242 ALA A C 1
ATOM 1843 O O . ALA A 1 242 ? -8.979 -1.300 13.673 1.00 51.34 242 ALA A O 1
ATOM 1844 N N . ARG A 1 243 ? -8.995 -0.233 11.695 1.00 51.41 243 ARG A N 1
ATOM 1845 C CA . ARG A 1 243 ? -8.381 0.995 12.222 1.00 51.41 243 ARG A CA 1
ATOM 1846 C C . ARG A 1 243 ? -9.328 1.647 13.236 1.00 51.41 243 ARG A C 1
ATOM 1848 O O . ARG A 1 243 ? -10.194 2.424 12.852 1.00 51.41 243 ARG A O 1
ATOM 1855 N N . ARG A 1 244 ? -9.130 1.369 14.527 1.00 56.31 244 ARG A N 1
ATOM 1856 C CA . ARG A 1 244 ? -9.676 2.156 15.640 1.00 56.31 244 ARG A CA 1
ATOM 1857 C C . ARG A 1 244 ? -8.780 3.373 15.852 1.00 56.31 244 ARG A C 1
ATOM 1859 O O . ARG A 1 244 ? -7.748 3.284 16.520 1.00 56.31 244 ARG A O 1
ATOM 1866 N N . ARG A 1 245 ? -9.145 4.522 15.283 1.00 53.91 245 ARG A N 1
ATOM 1867 C CA . ARG A 1 245 ? -8.542 5.803 15.675 1.00 53.91 245 ARG A CA 1
ATOM 1868 C C . ARG A 1 245 ? -9.323 6.314 16.880 1.00 53.91 245 ARG A C 1
ATOM 1870 O O . ARG A 1 245 ? -10.420 6.822 16.734 1.00 53.91 245 ARG A O 1
ATOM 1877 N N . HIS A 1 246 ? -8.739 6.121 18.062 1.00 46.75 246 HIS A N 1
ATOM 1878 C CA . HIS A 1 246 ? -9.347 6.329 19.380 1.00 46.75 246 HIS A CA 1
ATOM 1879 C C . HIS A 1 246 ? -10.470 5.343 19.717 1.00 46.75 246 HIS A C 1
ATOM 1881 O O . HIS A 1 246 ? -11.533 5.358 19.116 1.00 46.75 246 HIS A O 1
ATOM 1887 N N . SER A 1 247 ? -10.273 4.534 20.766 1.00 39.88 247 SER A N 1
ATOM 1888 C CA . SER A 1 247 ? -11.418 4.001 21.505 1.00 39.88 247 SER A CA 1
ATOM 1889 C C . SER A 1 247 ? -12.197 5.206 22.033 1.00 39.88 247 SER A C 1
ATOM 1891 O O . SER A 1 247 ? -11.655 5.936 22.874 1.00 39.88 247 SER A O 1
ATOM 1893 N N . PRO A 1 248 ? -13.437 5.459 21.585 1.00 45.28 248 PRO A N 1
ATOM 1894 C CA . PRO A 1 248 ? -14.287 6.336 22.355 1.00 45.28 248 PRO A CA 1
ATOM 1895 C C . PRO A 1 248 ? -14.431 5.651 23.715 1.00 45.28 248 PRO A C 1
ATOM 1897 O O . PRO A 1 248 ? -14.763 4.468 23.786 1.00 45.28 248 PRO A O 1
ATOM 1900 N N . GLN A 1 249 ? -14.157 6.366 24.811 1.00 47.44 249 GLN A N 1
ATOM 1901 C CA . GLN A 1 249 ? -14.749 5.960 26.085 1.00 47.44 249 GLN A CA 1
ATOM 1902 C C . GLN A 1 249 ? -16.232 5.660 25.822 1.00 47.44 249 GLN A C 1
ATOM 1904 O O . GLN A 1 249 ? -16.808 6.381 24.999 1.00 47.44 249 GLN A O 1
ATOM 1909 N N . PRO A 1 250 ? -16.839 4.639 26.455 1.00 45.59 250 PRO A N 1
ATOM 1910 C CA . PRO A 1 250 ? -18.267 4.380 26.331 1.00 45.59 250 PRO A CA 1
ATOM 1911 C C . PRO A 1 250 ? -19.004 5.660 26.727 1.00 45.59 250 PRO A C 1
ATOM 1913 O O . PRO A 1 250 ? -19.169 5.979 27.903 1.00 45.59 250 PRO A O 1
ATOM 1916 N N . ARG A 1 251 ? -19.348 6.474 25.727 1.00 53.44 251 ARG A N 1
ATOM 1917 C CA . ARG A 1 251 ? -20.129 7.683 25.915 1.00 53.44 251 ARG A CA 1
ATOM 1918 C C . ARG A 1 251 ? -21.526 7.133 26.092 1.00 53.44 251 ARG A C 1
ATOM 1920 O O . ARG A 1 251 ? -22.050 6.537 25.158 1.00 53.44 251 ARG A O 1
ATOM 1927 N N . GLY A 1 252 ? -22.051 7.232 27.313 1.00 52.88 252 GLY A N 1
ATOM 1928 C CA . GLY A 1 252 ? -23.401 6.777 27.633 1.00 52.88 252 GLY A CA 1
ATOM 1929 C C . GLY A 1 252 ? -24.385 7.200 26.543 1.00 52.88 252 GLY A C 1
ATOM 1930 O O . GLY A 1 252 ? -24.206 8.267 25.954 1.00 52.88 252 GLY A O 1
ATOM 1931 N N . LEU A 1 253 ? -25.355 6.322 26.269 1.00 51.78 253 LEU A N 1
ATOM 1932 C CA . LEU A 1 253 ? -26.376 6.442 25.224 1.00 51.78 253 LEU A CA 1
ATOM 1933 C C . LEU A 1 253 ? -26.714 7.912 24.935 1.00 51.78 253 LEU A C 1
ATOM 1935 O O . LEU A 1 253 ? -27.290 8.610 25.772 1.00 51.78 253 LEU A O 1
ATOM 1939 N N . VAL A 1 254 ? -26.283 8.394 23.767 1.00 56.50 254 VAL A N 1
ATOM 1940 C CA . VAL A 1 254 ? -26.607 9.743 23.298 1.00 56.50 254 VAL A CA 1
ATOM 1941 C C . VAL A 1 254 ? -28.119 9.792 23.086 1.00 56.50 254 VAL A C 1
ATOM 1943 O O . VAL A 1 254 ? -28.687 8.854 22.533 1.00 56.50 254 VAL A O 1
ATOM 1946 N N . ALA A 1 255 ? -28.774 10.861 23.545 1.00 64.56 255 ALA A N 1
ATOM 1947 C CA . ALA A 1 255 ? -30.204 11.037 23.322 1.00 64.56 255 ALA A CA 1
ATOM 1948 C C . ALA A 1 255 ? -30.506 10.996 21.803 1.00 64.56 255 ALA A C 1
ATOM 1950 O O . ALA A 1 255 ? -29.825 11.700 21.051 1.00 64.56 255 ALA A O 1
ATOM 1951 N N . PRO A 1 256 ? -31.468 10.172 21.350 1.00 70.19 256 PRO A N 1
ATOM 1952 C CA . PRO A 1 256 ? -31.784 10.000 19.935 1.00 70.19 256 PRO A CA 1
ATOM 1953 C C . PRO A 1 256 ? -32.333 11.284 19.278 1.00 70.19 256 PRO A C 1
ATOM 1955 O O . PRO A 1 256 ? -32.850 12.161 19.980 1.00 70.19 256 PRO A O 1
ATOM 1958 N N . PRO A 1 257 ? -32.252 11.390 17.935 1.00 76.56 257 PRO A N 1
ATOM 1959 C CA . PRO A 1 257 ? -31.721 10.375 17.022 1.00 76.56 257 PRO A CA 1
ATOM 1960 C C . PRO A 1 257 ? -30.193 10.433 16.907 1.00 76.56 257 PRO A C 1
ATOM 1962 O O . PRO A 1 257 ? -29.590 11.487 16.688 1.00 76.56 257 PRO A O 1
ATOM 1965 N N . PHE A 1 258 ? -29.557 9.271 17.031 1.00 88.81 258 PHE A N 1
ATOM 1966 C CA . PHE A 1 258 ? -28.131 9.118 16.773 1.00 88.81 258 PHE A CA 1
ATOM 1967 C C . PHE A 1 258 ? -27.896 8.989 15.256 1.00 88.81 258 PHE A C 1
ATOM 1969 O O . PHE A 1 258 ? -28.635 8.281 14.576 1.00 88.81 258 PHE A O 1
ATOM 1976 N N . VAL A 1 259 ? -26.889 9.678 14.703 1.00 93.56 259 VAL A N 1
ATOM 1977 C CA . VAL A 1 259 ? -26.627 9.695 13.252 1.00 93.56 259 VAL A CA 1
ATOM 1978 C C . VAL A 1 259 ? -25.333 8.942 12.931 1.00 93.56 259 VAL A C 1
ATOM 1980 O O . VAL A 1 259 ? -24.236 9.333 13.336 1.00 93.56 259 VAL A O 1
ATOM 1983 N N . ALA A 1 260 ? -25.464 7.863 12.167 1.00 95.44 260 ALA A N 1
ATOM 1984 C CA . ALA A 1 260 ? -24.371 7.126 11.555 1.00 95.44 260 ALA A CA 1
ATOM 1985 C C . ALA A 1 260 ? -24.145 7.627 10.125 1.00 95.44 260 ALA A C 1
ATOM 1987 O O . ALA A 1 260 ? -25.026 7.529 9.269 1.00 95.44 260 ALA A O 1
ATOM 1988 N N . VAL A 1 261 ? -22.947 8.128 9.846 1.00 96.75 261 VAL A N 1
ATOM 1989 C CA . VAL A 1 261 ? -22.548 8.564 8.509 1.00 96.75 261 VAL A CA 1
ATOM 1990 C C . VAL A 1 261 ? -21.752 7.456 7.839 1.00 96.75 261 VAL A C 1
ATOM 1992 O O . VAL A 1 261 ? -20.693 7.051 8.317 1.00 96.75 261 VAL A O 1
ATOM 1995 N N . ILE A 1 262 ? -22.244 6.995 6.693 1.00 97.69 262 ILE A N 1
ATOM 1996 C CA . ILE A 1 262 ? -21.550 6.039 5.836 1.00 97.69 262 ILE A CA 1
ATOM 1997 C C . ILE A 1 262 ? -20.941 6.796 4.660 1.00 97.69 262 ILE A C 1
ATOM 1999 O O . ILE A 1 262 ? -21.625 7.146 3.694 1.00 97.69 262 ILE A O 1
ATOM 2003 N N . ALA A 1 263 ? -19.640 7.046 4.744 1.00 96.81 263 ALA A N 1
ATOM 2004 C CA . ALA A 1 263 ? -18.919 7.886 3.799 1.00 96.81 263 ALA A CA 1
ATOM 2005 C C . ALA A 1 263 ? -17.771 7.142 3.098 1.00 96.81 263 ALA A C 1
ATOM 2007 O O . ALA A 1 263 ? -17.562 5.933 3.236 1.00 96.81 263 ALA A O 1
ATOM 2008 N N . GLY A 1 264 ? -17.041 7.873 2.267 1.00 94.75 264 GLY A N 1
ATOM 2009 C CA . GLY A 1 264 ? -15.906 7.371 1.506 1.00 94.75 264 GLY A CA 1
ATOM 2010 C C . GLY A 1 264 ? -15.897 7.940 0.099 1.00 94.75 264 GLY A C 1
ATOM 2011 O O . GLY A 1 264 ? -16.864 8.545 -0.364 1.00 94.75 264 GLY A O 1
ATOM 2012 N N . VAL A 1 265 ? -14.795 7.734 -0.608 1.00 96.06 265 VAL A N 1
ATOM 2013 C CA . VAL A 1 265 ? -14.676 8.198 -1.993 1.00 96.06 265 VAL A CA 1
ATOM 2014 C C . VAL A 1 265 ? -15.574 7.343 -2.901 1.00 96.06 265 VAL A C 1
ATOM 2016 O O . VAL A 1 265 ? -15.682 6.136 -2.678 1.00 96.06 265 VAL A O 1
ATOM 2019 N N . PRO A 1 266 ? -16.234 7.897 -3.936 1.00 95.88 266 PRO A N 1
ATOM 2020 C CA . PRO A 1 266 ? -17.052 7.096 -4.841 1.00 95.88 266 PRO A CA 1
ATOM 2021 C C . PRO A 1 266 ? -16.341 5.823 -5.321 1.00 95.88 266 PRO A C 1
ATOM 2023 O O . PRO A 1 266 ? -15.165 5.843 -5.684 1.00 95.88 266 PRO A O 1
ATOM 2026 N N . ARG A 1 267 ? -17.085 4.708 -5.346 1.00 95.38 267 ARG A N 1
ATOM 2027 C CA . ARG A 1 267 ? -16.607 3.359 -5.727 1.00 95.38 267 ARG A CA 1
ATOM 2028 C C . ARG A 1 267 ? -15.643 2.682 -4.735 1.00 95.38 267 ARG A C 1
ATOM 2030 O O . ARG A 1 267 ? -15.061 1.656 -5.092 1.00 95.38 267 ARG A O 1
ATOM 2037 N N . SER A 1 268 ? -15.515 3.178 -3.502 1.00 96.56 268 SER A N 1
ATOM 2038 C CA . SER A 1 268 ? -14.664 2.566 -2.466 1.00 96.56 268 SER A CA 1
ATOM 2039 C C . SER A 1 268 ? -15.298 1.413 -1.681 1.00 96.56 268 SER A C 1
ATOM 2041 O O . SER A 1 268 ? -14.581 0.707 -0.987 1.00 96.56 268 SER A O 1
ATOM 2043 N N . GLY A 1 269 ? -16.615 1.206 -1.787 1.00 96.25 269 GLY A N 1
ATOM 2044 C CA . GLY A 1 269 ? -17.341 0.192 -1.009 1.00 96.25 269 GLY A CA 1
ATOM 2045 C C . GLY A 1 269 ? -18.455 0.739 -0.113 1.00 96.25 269 GLY A C 1
ATOM 2046 O O . GLY A 1 269 ? -19.176 -0.053 0.480 1.00 96.25 269 GLY A O 1
ATOM 2047 N N . SER A 1 270 ? -18.684 2.055 -0.064 1.00 96.31 270 SER A N 1
ATOM 2048 C CA . SER A 1 270 ? -19.638 2.655 0.887 1.00 96.31 270 SER A CA 1
ATOM 2049 C C . SER A 1 270 ? -21.090 2.177 0.741 1.00 96.31 270 SER A C 1
ATOM 2051 O O . SER A 1 270 ? -21.811 2.125 1.730 1.00 96.31 270 SER A O 1
ATOM 2053 N N . THR A 1 271 ? -21.543 1.774 -0.457 1.00 96.25 271 THR A N 1
ATOM 2054 C CA . THR A 1 271 ? -22.868 1.134 -0.620 1.00 96.25 271 THR A CA 1
ATOM 2055 C C . THR A 1 271 ? -22.952 -0.189 0.143 1.00 96.25 271 THR A C 1
ATOM 2057 O O . THR A 1 271 ? -23.990 -0.491 0.720 1.00 96.25 271 THR A O 1
ATOM 2060 N N . TRP A 1 272 ? -21.874 -0.979 0.163 1.00 97.06 272 TRP A N 1
ATOM 2061 C CA . TRP A 1 272 ? -21.831 -2.226 0.927 1.00 97.06 272 TRP A CA 1
ATOM 2062 C C . TRP A 1 272 ? -21.903 -1.928 2.427 1.00 97.06 272 TRP A C 1
ATOM 2064 O O . TRP A 1 272 ? -22.761 -2.482 3.107 1.00 97.06 272 TRP A O 1
ATOM 2074 N N . SER A 1 273 ? -21.100 -0.975 2.914 1.00 97.88 273 SER A N 1
ATOM 2075 C CA . SER A 1 273 ? -21.098 -0.559 4.325 1.00 97.88 273 SER A CA 1
ATOM 2076 C C . SER A 1 273 ? -22.459 -0.016 4.774 1.00 97.88 273 SER A C 1
ATOM 2078 O O . SER A 1 273 ? -22.905 -0.298 5.881 1.00 97.88 273 SER A O 1
ATOM 2080 N N . TYR A 1 274 ? -23.150 0.711 3.892 1.00 98.06 274 TYR A N 1
ATOM 2081 C CA . TYR A 1 274 ? -24.484 1.255 4.149 1.00 98.06 274 TYR A CA 1
ATOM 2082 C C . TYR A 1 274 ? -25.522 0.149 4.345 1.00 98.06 274 TYR A C 1
ATOM 2084 O O . TYR A 1 274 ? -26.272 0.162 5.318 1.00 98.06 274 TYR A O 1
ATOM 2092 N N . ASN A 1 275 ? -25.522 -0.853 3.463 1.00 98.00 275 ASN A N 1
ATOM 2093 C CA . ASN A 1 275 ? -26.436 -1.985 3.594 1.00 98.00 275 ASN A CA 1
ATOM 2094 C C . ASN A 1 275 ? -26.066 -2.889 4.777 1.00 98.00 275 ASN A C 1
ATOM 2096 O O . ASN A 1 275 ? -26.961 -3.418 5.426 1.00 98.00 275 ASN A O 1
ATOM 2100 N N . ALA A 1 276 ? -24.779 -3.036 5.104 1.00 98.25 276 ALA A N 1
ATOM 2101 C CA . ALA A 1 276 ? -24.356 -3.751 6.306 1.00 98.25 276 ALA A CA 1
ATOM 2102 C C . ALA A 1 276 ? -24.919 -3.098 7.580 1.00 98.25 276 ALA A C 1
ATOM 2104 O O . ALA A 1 276 ? -25.475 -3.799 8.422 1.00 98.25 276 ALA A O 1
ATOM 2105 N N . ALA A 1 277 ? -24.851 -1.766 7.687 1.00 98.00 277 ALA A N 1
ATOM 2106 C CA . ALA A 1 277 ? -25.444 -1.023 8.798 1.00 98.00 277 ALA A CA 1
ATOM 2107 C C . ALA A 1 277 ? -26.974 -1.192 8.863 1.00 98.00 277 ALA A C 1
ATOM 2109 O O . ALA A 1 277 ? -27.508 -1.476 9.931 1.00 98.00 277 ALA A O 1
ATOM 2110 N N . ARG A 1 278 ? -27.682 -1.107 7.726 1.00 97.69 278 ARG A N 1
ATOM 2111 C CA . ARG A 1 278 ? -29.134 -1.367 7.674 1.00 97.69 278 ARG A CA 1
ATOM 2112 C C . ARG A 1 278 ? -29.499 -2.768 8.161 1.00 97.69 278 ARG A C 1
ATOM 2114 O O . ARG A 1 278 ? -30.364 -2.921 9.019 1.00 97.69 278 ARG A O 1
ATOM 2121 N N . LEU A 1 279 ? -28.827 -3.789 7.630 1.00 97.56 279 LEU A N 1
ATOM 2122 C CA . LEU A 1 279 ? -29.090 -5.184 7.984 1.00 97.56 279 LEU A CA 1
ATOM 2123 C C . LEU A 1 279 ? -28.769 -5.465 9.460 1.00 97.56 279 LEU A C 1
ATOM 2125 O O . LEU A 1 279 ? -29.457 -6.270 10.082 1.00 97.56 279 LEU A O 1
ATOM 2129 N N . LEU A 1 280 ? -27.771 -4.791 10.043 1.00 97.81 280 LEU A N 1
ATOM 2130 C CA . LEU A 1 280 ? -27.505 -4.845 11.485 1.00 97.81 280 LEU A CA 1
ATOM 2131 C C . LEU A 1 280 ? -28.699 -4.334 12.302 1.00 97.81 280 LEU A C 1
ATOM 2133 O O . LEU A 1 280 ? -29.086 -4.988 13.272 1.00 97.81 280 LEU A O 1
ATOM 2137 N N . CYS A 1 281 ? -29.310 -3.218 11.896 1.00 96.56 281 CYS A N 1
ATOM 2138 C CA . CYS A 1 281 ? -30.511 -2.688 12.544 1.00 96.56 281 CYS A CA 1
ATOM 2139 C C . CYS A 1 281 ? -31.695 -3.648 12.425 1.00 96.56 281 CYS A C 1
ATOM 2141 O O . CYS A 1 281 ? -32.345 -3.943 13.426 1.00 96.56 281 CYS A O 1
ATOM 2143 N N . GLU A 1 282 ? -31.938 -4.183 11.225 1.00 96.25 282 GLU A N 1
ATOM 2144 C CA . GLU A 1 282 ? -33.023 -5.140 10.973 1.00 96.25 282 GLU A CA 1
ATOM 2145 C C . GLU A 1 282 ? -32.881 -6.396 11.842 1.00 96.25 282 GLU A C 1
ATOM 2147 O O . GLU A 1 282 ? -33.843 -6.828 12.474 1.00 96.25 282 GLU A O 1
ATOM 2152 N N . ARG A 1 283 ? -31.671 -6.963 11.940 1.00 97.19 283 ARG A N 1
ATOM 2153 C CA . ARG A 1 283 ? -31.407 -8.168 12.750 1.00 97.19 283 ARG A CA 1
ATOM 2154 C C . ARG A 1 283 ? -31.547 -7.941 14.253 1.00 97.19 283 ARG A C 1
ATOM 2156 O O . ARG A 1 283 ? -31.823 -8.899 14.971 1.00 97.19 283 ARG A O 1
ATOM 2163 N N . ASN A 1 284 ? -31.377 -6.704 14.709 1.00 95.81 284 ASN A N 1
ATOM 2164 C CA . ASN A 1 284 ? -31.541 -6.315 16.107 1.00 95.81 284 ASN A CA 1
ATOM 2165 C C . ASN A 1 284 ? -32.918 -5.695 16.407 1.00 95.81 284 ASN A C 1
ATOM 2167 O O . ASN A 1 284 ? -33.151 -5.281 17.539 1.00 95.81 284 ASN A O 1
ATOM 2171 N N . ASN A 1 285 ? -33.836 -5.654 15.432 1.00 96.00 285 ASN A N 1
ATOM 2172 C CA . ASN A 1 285 ? -35.148 -5.004 15.544 1.00 96.00 285 ASN A CA 1
ATOM 2173 C C . ASN A 1 285 ? -35.068 -3.535 16.013 1.00 96.00 285 ASN A C 1
ATOM 2175 O O . ASN A 1 285 ? -35.909 -3.081 16.788 1.00 96.00 285 ASN A O 1
ATOM 2179 N N . LEU A 1 286 ? -34.046 -2.799 15.569 1.00 94.44 286 LEU A N 1
ATOM 2180 C CA . LEU A 1 286 ? -33.885 -1.379 15.889 1.00 94.44 286 LEU A CA 1
ATOM 2181 C C . LEU A 1 286 ? -34.763 -0.518 14.973 1.00 94.44 286 LEU A C 1
ATOM 2183 O O . LEU A 1 286 ? -34.837 -0.770 13.769 1.00 94.44 286 LEU A O 1
ATOM 2187 N N . SER A 1 287 ? -35.385 0.526 15.527 1.00 95.38 287 SER A N 1
ATOM 2188 C CA . SER A 1 287 ? -36.082 1.545 14.736 1.00 95.38 287 SER A CA 1
ATOM 2189 C C . SER A 1 287 ? -35.047 2.428 14.043 1.00 95.38 287 SER A C 1
ATOM 2191 O O . SER A 1 287 ? -34.258 3.101 14.713 1.00 95.38 287 SER A O 1
ATOM 2193 N N . TYR A 1 288 ? -35.014 2.413 12.709 1.00 96.44 288 TYR A N 1
ATOM 2194 C CA . TYR A 1 288 ? -34.007 3.151 11.953 1.00 96.44 288 TYR A CA 1
ATOM 2195 C C . TYR A 1 288 ? -34.569 3.852 10.713 1.00 96.44 288 TYR A C 1
ATOM 2197 O O . TYR A 1 288 ? -35.510 3.377 10.078 1.00 96.44 288 TYR A O 1
ATOM 2205 N N . TYR A 1 289 ? -33.928 4.960 10.342 1.00 96.25 289 TYR A N 1
ATOM 2206 C CA . TYR A 1 289 ? -34.162 5.681 9.091 1.00 96.25 289 TYR A CA 1
ATOM 2207 C C . TYR A 1 289 ? -32.862 5.734 8.290 1.00 96.25 289 TYR A C 1
ATOM 2209 O O . TYR A 1 289 ? -31.843 6.188 8.800 1.00 96.25 289 TYR A O 1
ATOM 2217 N N . ALA A 1 290 ? -32.860 5.244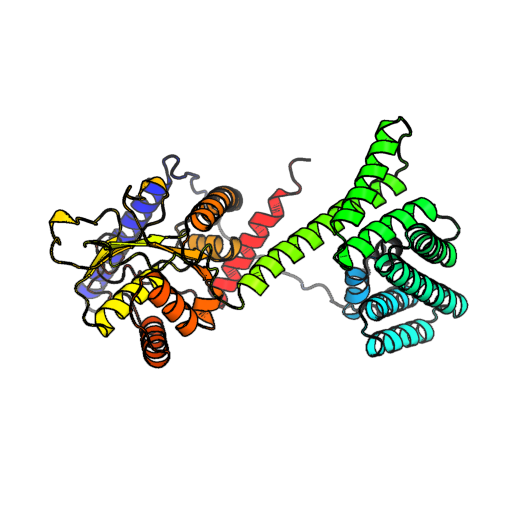 7.052 1.00 96.44 290 ALA A N 1
ATOM 2218 C CA . ALA A 1 290 ? -31.654 5.178 6.235 1.00 96.44 290 ALA A CA 1
ATOM 2219 C C . ALA A 1 290 ? -31.885 5.802 4.863 1.00 96.44 290 ALA A C 1
ATOM 2221 O O . ALA A 1 290 ? -32.814 5.405 4.170 1.00 96.44 290 ALA A O 1
ATOM 2222 N N . GLU A 1 291 ? -31.011 6.717 4.440 1.00 96.12 291 GLU A N 1
ATOM 2223 C CA . GLU A 1 291 ? -31.222 7.478 3.202 1.00 96.12 291 GLU A CA 1
ATOM 2224 C C . GLU A 1 291 ? -29.910 8.018 2.602 1.00 96.12 291 GLU A C 1
ATOM 2226 O O . GLU A 1 291 ? -28.870 8.114 3.270 1.00 96.12 291 GLU A O 1
ATOM 2231 N N . TRP A 1 292 ? -29.942 8.366 1.316 1.00 95.19 292 TRP A N 1
ATOM 2232 C CA . TRP A 1 292 ? -28.903 9.186 0.690 1.00 95.19 292 TRP A CA 1
ATOM 2233 C C . TRP A 1 292 ? -28.985 10.636 1.195 1.00 95.19 292 TRP A C 1
ATOM 2235 O O . TRP A 1 292 ? -30.073 11.177 1.357 1.00 95.19 292 TRP A O 1
ATOM 2245 N N . CYS A 1 293 ? -27.852 11.304 1.425 1.00 94.56 293 CYS A N 1
ATOM 2246 C CA . CYS A 1 293 ? -27.833 12.617 2.089 1.00 94.56 293 CYS A CA 1
ATOM 2247 C C . CYS A 1 293 ? -28.684 13.713 1.425 1.00 94.56 293 CYS A C 1
ATOM 2249 O O . CYS A 1 293 ? -29.149 14.607 2.119 1.00 94.56 293 CYS A O 1
ATOM 2251 N N . GLU A 1 294 ? -28.900 13.668 0.107 1.00 92.94 294 GLU A N 1
ATOM 2252 C CA . GLU A 1 294 ? -29.759 14.646 -0.589 1.00 92.94 294 GLU A CA 1
ATOM 2253 C C . GLU A 1 294 ? -31.254 14.423 -0.339 1.00 92.94 294 GLU A C 1
ATOM 2255 O O . GLU A 1 294 ? -32.053 15.339 -0.518 1.00 92.94 294 GLU A O 1
ATOM 2260 N N . ASP A 1 295 ? -31.625 13.199 0.025 1.00 93.62 295 ASP A N 1
ATOM 2261 C CA . ASP A 1 295 ? -33.006 12.773 0.229 1.00 93.62 295 ASP A CA 1
ATOM 2262 C C . ASP A 1 295 ? -33.326 12.629 1.740 1.00 93.62 295 ASP A C 1
ATOM 2264 O O . ASP A 1 295 ? -34.471 12.380 2.114 1.00 93.62 295 ASP A O 1
ATOM 2268 N N . TYR A 1 296 ? -32.327 12.847 2.608 1.00 94.50 296 TYR A N 1
ATOM 2269 C CA . TYR A 1 296 ? -32.407 12.721 4.062 1.00 94.50 296 TYR A CA 1
ATOM 2270 C C . TYR A 1 296 ? -33.234 13.842 4.712 1.00 94.50 296 TYR A C 1
ATOM 2272 O O . TYR A 1 296 ? -32.848 15.012 4.678 1.00 94.50 296 TYR A O 1
ATOM 2280 N N . LYS A 1 297 ? -34.349 13.461 5.349 1.00 94.00 297 LYS A N 1
ATOM 2281 C CA . LYS A 1 297 ? -35.299 14.350 6.042 1.00 94.00 297 LYS A CA 1
ATOM 2282 C C . LYS A 1 297 ? -35.579 13.850 7.463 1.00 94.00 297 LYS A C 1
ATOM 2284 O O . LYS A 1 297 ? -36.528 13.094 7.676 1.00 94.00 297 LYS A O 1
ATOM 2289 N N . PRO A 1 298 ? -34.731 14.188 8.448 1.00 92.81 298 PRO A N 1
ATOM 2290 C CA . PRO A 1 298 ? -34.867 13.664 9.807 1.00 92.81 298 PRO A CA 1
ATOM 2291 C C . PRO A 1 298 ? -36.191 14.044 10.485 1.00 92.81 298 PRO A C 1
ATOM 2293 O O . PRO A 1 298 ? -36.683 13.286 11.318 1.00 92.81 298 PRO A O 1
ATOM 2296 N N . GLU A 1 299 ? -36.779 15.185 10.126 1.00 93.75 299 GLU A N 1
ATOM 2297 C CA . GLU A 1 299 ? -38.046 15.688 10.662 1.00 93.75 299 GLU A CA 1
ATOM 2298 C C . GLU A 1 299 ? -39.256 14.796 10.349 1.00 93.75 299 GLU A C 1
ATOM 2300 O O . GLU A 1 299 ? -40.215 14.791 11.120 1.00 93.75 299 GLU A O 1
ATOM 2305 N N . ASP A 1 300 ? -39.192 14.010 9.271 1.00 95.56 300 ASP A N 1
ATOM 2306 C CA . ASP A 1 300 ? -40.243 13.063 8.885 1.00 95.56 300 ASP A CA 1
ATOM 2307 C C . ASP A 1 300 ? -40.134 11.738 9.671 1.00 95.56 300 ASP A C 1
ATOM 2309 O O . ASP A 1 300 ? -41.069 10.934 9.691 1.00 95.56 300 ASP A O 1
ATOM 2313 N N . HIS A 1 301 ? -39.005 11.515 10.358 1.00 94.56 301 HIS A N 1
ATOM 2314 C CA . HIS A 1 301 ? -38.673 10.267 11.049 1.00 94.56 301 HIS A CA 1
ATOM 2315 C C . HIS A 1 301 ? -38.204 10.460 12.511 1.00 94.56 301 HIS A C 1
ATOM 2317 O O . HIS A 1 301 ? -37.270 9.786 12.944 1.00 94.56 301 HIS A O 1
ATOM 2323 N N . PRO A 1 302 ? -38.860 11.303 13.337 1.00 92.69 302 PRO A N 1
ATOM 2324 C CA . PRO A 1 302 ? -38.364 11.664 14.671 1.00 92.69 302 PRO A CA 1
ATOM 2325 C C . PRO A 1 302 ? -38.399 10.513 15.692 1.00 92.69 302 PRO A C 1
ATOM 2327 O O . PRO A 1 302 ? -37.820 10.631 16.766 1.00 92.69 302 PRO A O 1
ATOM 2330 N N . ALA A 1 303 ? -39.104 9.420 15.383 1.00 92.94 303 ALA A N 1
ATOM 2331 C CA . ALA A 1 303 ? -39.237 8.241 16.239 1.00 92.94 303 ALA A CA 1
ATOM 2332 C C . ALA A 1 303 ? -38.176 7.154 15.967 1.00 92.94 303 ALA A C 1
ATOM 2334 O O . ALA A 1 303 ? -38.238 6.081 16.567 1.00 92.94 303 ALA A O 1
ATOM 2335 N N . CYS A 1 304 ? -37.248 7.381 15.031 1.00 93.19 304 CYS A N 1
ATOM 2336 C CA . CYS A 1 304 ? -36.154 6.447 14.772 1.00 93.19 304 CYS A CA 1
ATOM 2337 C C . CYS A 1 304 ? -35.007 6.683 15.757 1.00 93.19 304 CYS A C 1
ATOM 2339 O O . CYS A 1 304 ? -34.566 7.813 15.955 1.00 93.19 304 CYS A O 1
ATOM 2341 N N . ASP A 1 305 ? -34.491 5.606 16.347 1.00 88.06 305 ASP A N 1
ATOM 2342 C CA . ASP A 1 305 ? -33.391 5.686 17.312 1.00 88.06 305 ASP A CA 1
ATOM 2343 C C . ASP A 1 305 ? -32.057 5.980 16.608 1.00 88.06 305 ASP A C 1
ATOM 2345 O O . ASP A 1 305 ? -31.194 6.691 17.133 1.00 88.06 305 ASP A O 1
ATOM 2349 N N . LEU A 1 306 ? -31.907 5.445 15.391 1.00 93.38 306 LEU A N 1
ATOM 2350 C CA . LEU A 1 306 ? -30.697 5.520 14.582 1.00 93.38 306 LEU A CA 1
ATOM 2351 C C . LEU A 1 306 ? -31.008 5.975 13.154 1.00 93.38 306 LEU A C 1
ATOM 2353 O O . LEU A 1 306 ? -31.841 5.401 12.453 1.00 93.38 306 LEU A O 1
ATOM 2357 N N . HIS A 1 307 ? -30.289 6.993 12.699 1.00 95.50 307 HIS A N 1
ATOM 2358 C CA . HIS A 1 307 ? -30.331 7.481 11.329 1.00 95.50 307 HIS A CA 1
ATOM 2359 C C . HIS A 1 307 ? -29.047 7.068 10.600 1.00 95.50 307 HIS A C 1
ATOM 2361 O O . HIS A 1 307 ? -27.953 7.335 11.087 1.00 95.50 307 HIS A O 1
ATOM 2367 N N . ILE A 1 308 ? -29.155 6.433 9.434 1.00 96.81 308 ILE A N 1
ATOM 2368 C CA . ILE A 1 308 ? -28.020 5.994 8.611 1.00 96.81 308 ILE A CA 1
ATOM 2369 C C . ILE A 1 308 ? -27.985 6.843 7.342 1.00 96.81 308 ILE A C 1
ATOM 2371 O O . ILE A 1 308 ? -28.784 6.654 6.426 1.00 96.81 308 ILE A O 1
ATOM 2375 N N . VAL A 1 309 ? -27.031 7.763 7.259 1.00 96.50 309 VAL A N 1
ATOM 2376 C CA . VAL A 1 309 ? -26.917 8.697 6.135 1.00 96.50 309 VAL A CA 1
ATOM 2377 C C . VAL A 1 309 ? -25.702 8.346 5.298 1.00 96.50 309 VAL A C 1
ATOM 2379 O O . VAL A 1 309 ? -24.576 8.321 5.796 1.00 96.50 309 VAL A O 1
ATOM 2382 N N . LYS A 1 310 ? -25.909 8.090 4.006 1.00 96.88 310 LYS A N 1
ATOM 2383 C CA . LYS A 1 310 ? -24.808 7.850 3.067 1.00 96.88 310 LYS A CA 1
ATOM 2384 C C . LYS A 1 310 ? -24.460 9.123 2.304 1.00 96.88 310 LYS A C 1
ATOM 2386 O O . LYS A 1 310 ? -25.357 9.789 1.795 1.00 96.88 310 LYS A O 1
ATOM 2391 N N . LEU A 1 311 ? -23.167 9.416 2.168 1.00 96.31 311 LEU A N 1
ATOM 2392 C CA . LEU A 1 311 ? -22.669 10.571 1.412 1.00 96.31 311 LEU A CA 1
ATOM 2393 C C . LEU A 1 311 ? -21.269 10.334 0.835 1.00 96.31 311 LEU A C 1
ATOM 2395 O O . LEU A 1 311 ? -20.590 9.362 1.169 1.00 96.31 311 LEU A O 1
ATOM 2399 N N . HIS A 1 312 ? -20.842 11.223 -0.062 1.00 96.12 312 HIS A N 1
ATOM 2400 C CA . HIS A 1 312 ? -19.510 11.179 -0.678 1.00 96.12 312 HIS A CA 1
ATOM 2401 C C . HIS A 1 312 ? -18.755 12.508 -0.584 1.00 96.12 312 HIS A C 1
ATOM 2403 O O . HIS A 1 312 ? -17.520 12.496 -0.595 1.00 96.12 312 HIS A O 1
ATOM 2409 N N . ALA A 1 313 ? -19.475 13.629 -0.499 1.00 94.81 313 ALA A N 1
ATOM 2410 C CA . ALA A 1 313 ? -18.889 14.958 -0.534 1.00 94.81 313 ALA A CA 1
ATOM 2411 C C . ALA A 1 313 ? -18.738 15.536 0.889 1.00 94.81 313 ALA A C 1
ATOM 2413 O O . ALA A 1 313 ? -19.703 15.498 1.656 1.00 94.81 313 ALA A O 1
ATOM 2414 N N . PRO A 1 314 ? -17.553 16.051 1.268 1.00 94.25 314 PRO A N 1
ATOM 2415 C CA . PRO A 1 314 ? -17.301 16.673 2.571 1.00 94.25 314 PRO A CA 1
ATOM 2416 C C . PRO A 1 314 ? -18.331 17.728 2.986 1.00 94.25 314 PRO A C 1
ATOM 2418 O O . PRO A 1 314 ? -18.743 17.778 4.138 1.00 94.25 314 PRO A O 1
ATOM 2421 N N . GLU A 1 315 ? -18.776 18.550 2.041 1.00 93.56 315 GLU A N 1
ATOM 2422 C CA . GLU A 1 315 ? -19.739 19.632 2.246 1.00 93.56 315 GLU A CA 1
ATOM 2423 C C . GLU A 1 315 ? -21.163 19.146 2.564 1.00 93.56 315 GLU A C 1
ATOM 2425 O O . GLU A 1 315 ? -21.990 19.931 3.017 1.00 93.56 315 GLU A O 1
ATOM 2430 N N . GLN A 1 316 ? -21.453 17.860 2.342 1.00 91.19 316 GLN A N 1
ATOM 2431 C CA . GLN A 1 316 ? -22.725 17.228 2.709 1.00 91.19 316 GLN A CA 1
ATOM 2432 C C . GLN A 1 316 ? -22.706 16.687 4.143 1.00 91.19 316 GLN A C 1
ATOM 2434 O O . GLN A 1 316 ? -23.714 16.156 4.614 1.00 91.19 316 GLN A O 1
ATOM 2439 N N . LEU A 1 317 ? -21.564 16.773 4.834 1.00 88.12 317 LEU A N 1
ATOM 2440 C CA . LEU A 1 317 ? -21.459 16.352 6.218 1.00 88.12 317 LEU A CA 1
ATOM 2441 C C . LEU A 1 317 ? -22.262 17.314 7.099 1.00 88.12 317 LEU A C 1
ATOM 2443 O O . LEU A 1 317 ? -21.962 18.498 7.206 1.00 88.12 317 LEU A O 1
ATOM 2447 N N . ILE A 1 318 ? -23.298 16.780 7.733 1.00 81.94 318 ILE A N 1
ATOM 2448 C CA . ILE A 1 318 ? -24.186 17.528 8.627 1.00 81.94 318 ILE A CA 1
ATOM 2449 C C . ILE A 1 318 ? -23.399 17.880 9.908 1.00 81.94 318 ILE A C 1
ATOM 2451 O O . ILE A 1 318 ? -22.531 17.117 10.315 1.00 81.94 318 ILE A O 1
ATOM 2455 N N . GLU A 1 319 ? -23.663 18.993 10.592 1.00 70.44 319 GLU A N 1
ATOM 2456 C CA . GLU A 1 319 ? -22.859 19.426 11.760 1.00 70.44 319 GLU A CA 1
ATOM 2457 C C . GLU A 1 319 ? -23.154 18.676 13.086 1.00 70.44 319 GLU A C 1
ATOM 2459 O O . GLU A 1 319 ? -22.863 19.168 14.177 1.00 70.44 319 GLU A O 1
ATOM 2464 N N . THR A 1 320 ? -23.729 17.470 13.046 1.00 68.31 320 THR A N 1
ATOM 2465 C CA . THR A 1 320 ? -24.088 16.708 14.258 1.00 68.31 320 THR A CA 1
ATOM 2466 C C . THR A 1 320 ? -22.973 15.769 14.742 1.00 68.31 320 THR A C 1
ATOM 2468 O O . THR A 1 320 ? -22.001 15.488 14.044 1.00 68.31 320 THR A O 1
ATOM 2471 N N . ARG A 1 321 ? -23.085 15.274 15.985 1.00 71.12 321 ARG A N 1
ATOM 2472 C CA . ARG A 1 321 ? -22.166 14.268 16.550 1.00 71.12 321 ARG A CA 1
ATOM 2473 C C . ARG A 1 321 ? -22.397 12.913 15.876 1.00 71.12 321 ARG A C 1
ATOM 2475 O O . ARG A 1 321 ? -23.251 12.151 16.319 1.00 71.12 321 ARG A O 1
ATOM 2482 N N . HIS A 1 322 ? -21.640 12.634 14.823 1.00 83.44 322 HIS A N 1
ATOM 2483 C CA . HIS A 1 322 ? -21.750 11.393 14.056 1.00 83.44 322 HIS A CA 1
ATOM 2484 C C . HIS A 1 322 ? -20.828 10.294 14.572 1.00 83.44 322 HIS A C 1
ATOM 2486 O O . HIS A 1 322 ? -19.787 10.588 15.161 1.00 83.44 322 HIS A O 1
ATOM 2492 N N . ARG A 1 323 ? -21.165 9.038 14.258 1.00 93.06 323 ARG A N 1
ATOM 2493 C CA . ARG A 1 323 ? -20.133 8.025 13.985 1.00 93.06 323 ARG A CA 1
ATOM 2494 C C . ARG A 1 323 ? -19.954 7.910 12.488 1.00 93.06 323 ARG A C 1
ATOM 2496 O O . ARG A 1 323 ? -20.935 7.744 11.765 1.00 93.06 323 ARG A O 1
ATOM 2503 N N . ILE A 1 324 ? -18.718 7.990 12.029 1.00 95.56 324 ILE A N 1
ATOM 2504 C CA . ILE A 1 324 ? -18.371 7.986 10.618 1.00 95.56 324 ILE A CA 1
ATOM 2505 C C . ILE A 1 324 ? -17.683 6.665 10.293 1.00 95.56 324 ILE A C 1
ATOM 2507 O O . ILE A 1 324 ? -16.532 6.421 10.664 1.00 95.56 324 ILE A O 1
ATOM 2511 N N . VAL A 1 325 ? -18.393 5.819 9.554 1.00 97.12 325 VAL A N 1
ATOM 2512 C CA . VAL A 1 325 ? -17.826 4.621 8.938 1.00 97.12 325 VAL A CA 1
ATOM 2513 C C . VAL A 1 325 ? -17.434 4.979 7.515 1.00 97.12 325 VAL A C 1
ATOM 2515 O O . VAL A 1 325 ? -18.277 5.381 6.707 1.00 97.12 325 VAL A O 1
ATOM 2518 N N . THR A 1 326 ? -16.159 4.813 7.184 1.00 97.56 326 THR A N 1
ATOM 2519 C CA . THR A 1 326 ? -15.668 5.028 5.824 1.00 97.56 326 THR A CA 1
ATOM 2520 C C . THR A 1 326 ? -15.246 3.722 5.173 1.00 97.56 326 THR A C 1
ATOM 2522 O O . THR A 1 326 ? -15.067 2.690 5.817 1.00 97.56 326 THR A O 1
ATOM 2525 N N . SER A 1 327 ? -15.108 3.756 3.852 1.00 97.06 327 SER A N 1
ATOM 2526 C CA . SER A 1 327 ? -14.548 2.647 3.083 1.00 97.06 327 SER A CA 1
ATOM 2527 C C . SER A 1 327 ? -13.396 3.136 2.219 1.00 97.06 327 SER A C 1
ATOM 2529 O O . SER A 1 327 ? -13.499 4.173 1.556 1.00 97.06 327 SER A O 1
ATOM 2531 N N . TYR A 1 328 ? -12.321 2.358 2.200 1.00 96.00 328 TYR A N 1
ATOM 2532 C CA . TYR A 1 328 ? -11.106 2.604 1.443 1.00 96.00 328 TYR A CA 1
ATOM 2533 C C . TYR A 1 328 ? -10.946 1.565 0.336 1.00 96.00 328 TYR A C 1
ATOM 2535 O O . TYR A 1 328 ? -11.120 0.369 0.545 1.00 96.00 328 TYR A O 1
ATOM 2543 N N . ARG A 1 329 ? -10.533 2.015 -0.846 1.00 95.94 329 ARG A N 1
ATOM 2544 C CA . ARG A 1 329 ? -10.118 1.154 -1.954 1.00 95.94 329 ARG A CA 1
ATOM 2545 C C . ARG A 1 329 ? -8.916 1.793 -2.630 1.00 95.94 329 ARG A C 1
ATOM 2547 O O . ARG A 1 329 ? -8.826 3.024 -2.673 1.00 95.94 329 ARG A O 1
ATOM 2554 N N . ASP A 1 330 ? -8.036 0.967 -3.188 1.00 95.62 330 ASP A N 1
ATOM 2555 C CA . ASP A 1 330 ? -6.907 1.443 -3.986 1.00 95.62 330 ASP A CA 1
ATOM 2556 C C . ASP A 1 330 ? -7.349 2.493 -5.029 1.00 95.62 330 ASP A C 1
ATOM 2558 O O . ASP A 1 330 ? -8.461 2.446 -5.572 1.00 95.62 330 ASP A O 1
ATOM 2562 N N . LEU A 1 331 ? -6.504 3.502 -5.249 1.00 96.06 331 LEU A N 1
ATOM 2563 C CA . LEU A 1 331 ? -6.832 4.643 -6.101 1.00 96.06 331 LEU A CA 1
ATOM 2564 C C . LEU A 1 331 ? -7.044 4.220 -7.559 1.00 96.06 331 LEU A C 1
ATOM 2566 O O . LEU A 1 331 ? -8.041 4.621 -8.165 1.00 96.06 331 LEU A O 1
ATOM 2570 N N . ALA A 1 332 ? -6.153 3.394 -8.112 1.00 96.62 332 ALA A N 1
ATOM 2571 C CA . ALA A 1 332 ? -6.259 2.944 -9.496 1.00 96.62 332 ALA A CA 1
ATOM 2572 C C . ALA A 1 332 ? -7.514 2.079 -9.687 1.00 96.62 332 ALA A C 1
ATOM 2574 O O . ALA A 1 332 ? -8.273 2.268 -10.636 1.00 96.62 332 ALA A O 1
ATOM 2575 N N . GLU A 1 333 ? -7.804 1.213 -8.720 1.00 96.50 333 GLU A N 1
ATOM 2576 C CA . GLU A 1 333 ? -9.016 0.392 -8.679 1.00 96.50 333 GLU A CA 1
ATOM 2577 C C . GLU A 1 333 ? -10.322 1.210 -8.638 1.00 96.50 333 GLU A C 1
ATOM 2579 O O . GLU A 1 333 ? -11.311 0.859 -9.295 1.00 96.50 333 GLU A O 1
ATOM 2584 N N . ARG A 1 334 ? -10.357 2.321 -7.888 1.00 96.50 334 ARG A N 1
ATOM 2585 C CA . ARG A 1 334 ? -11.518 3.232 -7.860 1.00 96.50 334 ARG A CA 1
ATOM 2586 C C . ARG A 1 334 ? -11.722 3.930 -9.194 1.00 96.50 334 ARG A C 1
ATOM 2588 O O . ARG A 1 334 ? -12.847 3.958 -9.695 1.00 96.50 334 ARG A O 1
ATOM 2595 N N . LEU A 1 335 ? -10.650 4.474 -9.766 1.00 97.44 335 LEU A N 1
ATOM 2596 C CA . LEU A 1 335 ? -10.687 5.149 -11.062 1.00 97.44 335 LEU A CA 1
ATOM 2597 C C . LEU A 1 335 ? -11.110 4.176 -12.168 1.00 97.44 335 LEU A C 1
ATOM 2599 O O . LEU A 1 335 ? -12.009 4.498 -12.938 1.00 97.44 335 LEU A O 1
ATOM 2603 N N . ALA A 1 336 ? -10.576 2.953 -12.176 1.00 96.62 336 ALA A N 1
ATOM 2604 C CA . ALA A 1 336 ? -10.969 1.902 -13.116 1.00 96.62 336 ALA A CA 1
ATOM 2605 C C . ALA A 1 336 ? -12.464 1.579 -13.003 1.00 96.62 336 ALA A C 1
ATOM 2607 O O . ALA A 1 336 ? -13.173 1.457 -14.003 1.00 96.62 336 ALA A O 1
ATOM 2608 N N . SER A 1 337 ? -12.976 1.504 -11.771 1.00 95.69 337 SER A N 1
ATOM 2609 C CA . SER A 1 337 ? -14.402 1.310 -11.514 1.00 95.69 337 SER A CA 1
ATOM 2610 C C . SER A 1 337 ? -15.254 2.479 -12.015 1.00 95.69 337 SER A C 1
ATOM 2612 O O . SER A 1 337 ? -16.342 2.222 -12.523 1.00 95.69 337 SER A O 1
ATOM 2614 N N . LEU A 1 338 ? -14.785 3.729 -11.897 1.00 95.88 338 LEU A N 1
ATOM 2615 C CA . LEU A 1 338 ? -15.475 4.914 -12.427 1.00 95.88 338 LEU A CA 1
ATOM 2616 C C . LEU A 1 338 ? -15.503 4.945 -13.956 1.00 95.88 338 LEU A C 1
ATOM 2618 O O . LEU A 1 338 ? -16.564 5.207 -14.523 1.00 95.88 338 LEU A O 1
ATOM 2622 N N . VAL A 1 339 ? -14.376 4.651 -14.611 1.00 96.50 339 VAL A N 1
ATOM 2623 C CA . VAL A 1 339 ? -14.295 4.574 -16.079 1.00 96.50 339 VAL A CA 1
ATOM 2624 C C . VAL A 1 339 ? -15.251 3.501 -16.593 1.00 96.50 339 VAL A C 1
ATOM 2626 O O . VAL A 1 339 ? -16.077 3.762 -17.465 1.00 96.50 339 VAL A O 1
ATOM 2629 N N . ARG A 1 340 ? -15.232 2.313 -15.977 1.00 95.38 340 ARG A N 1
ATOM 2630 C CA . ARG A 1 340 ? -16.106 1.193 -16.350 1.00 95.38 340 ARG A CA 1
ATOM 2631 C C . ARG A 1 340 ? -17.592 1.546 -16.320 1.00 95.38 340 ARG A C 1
ATOM 2633 O O . ARG A 1 340 ? -18.331 1.122 -17.201 1.00 95.38 340 ARG A O 1
ATOM 2640 N N . VAL A 1 341 ? -18.048 2.263 -15.292 1.00 92.69 341 VAL A N 1
ATOM 2641 C CA . VAL A 1 341 ? -19.470 2.640 -15.165 1.00 92.69 341 VAL A CA 1
ATOM 2642 C C . VAL A 1 341 ? -19.819 3.917 -15.943 1.00 92.69 341 VAL A C 1
ATOM 2644 O O . VAL A 1 341 ? -20.955 4.384 -15.872 1.00 92.69 341 VAL A O 1
ATOM 2647 N N . GLY A 1 342 ? -18.860 4.485 -16.685 1.00 94.31 342 GLY A N 1
ATOM 2648 C CA . GLY A 1 342 ? -19.044 5.689 -17.492 1.00 94.31 342 GLY A CA 1
ATOM 2649 C C . GLY A 1 342 ? -19.192 6.971 -16.671 1.00 94.31 342 GLY A C 1
ATOM 2650 O O . GLY A 1 342 ? -19.819 7.918 -17.135 1.00 94.31 342 GLY A O 1
ATOM 2651 N N . TRP A 1 343 ? -18.676 6.998 -15.438 1.00 93.56 343 TRP A N 1
ATOM 2652 C CA . TRP A 1 343 ? -18.682 8.193 -14.575 1.00 93.56 343 TRP A CA 1
ATOM 2653 C C . TRP A 1 343 ? -17.399 9.017 -14.702 1.00 93.56 343 TRP A C 1
ATOM 2655 O O . TRP A 1 343 ? -17.339 10.140 -14.213 1.00 93.56 343 TRP A O 1
ATOM 2665 N N . LEU A 1 344 ? -16.374 8.456 -15.340 1.00 96.06 344 LEU A N 1
ATOM 2666 C CA . LEU A 1 344 ? -15.112 9.109 -15.652 1.00 96.06 344 LEU A CA 1
ATOM 2667 C C . LEU A 1 344 ? -14.769 8.804 -17.111 1.00 96.06 344 LEU A C 1
ATOM 2669 O O . LEU A 1 344 ? -14.927 7.664 -17.545 1.00 96.06 344 LEU A O 1
ATOM 2673 N N . ALA A 1 345 ? -14.328 9.811 -17.864 1.00 96.50 345 ALA A N 1
ATOM 2674 C CA . ALA A 1 345 ? -13.886 9.617 -19.242 1.00 96.50 345 ALA A CA 1
ATOM 2675 C C . ALA A 1 345 ? -12.662 8.683 -19.293 1.00 96.50 345 ALA A C 1
ATOM 2677 O O . ALA A 1 345 ? -11.764 8.801 -18.455 1.00 96.50 345 ALA A O 1
ATOM 2678 N N . ASP A 1 346 ? -12.624 7.775 -20.277 1.00 96.50 346 ASP A N 1
ATOM 2679 C CA . ASP A 1 346 ? -11.492 6.865 -20.544 1.00 96.50 346 ASP A CA 1
ATOM 2680 C C . ASP A 1 346 ? -10.361 7.617 -21.274 1.00 96.50 346 ASP A C 1
ATOM 2682 O O . ASP A 1 346 ? -9.945 7.254 -22.369 1.00 96.50 346 ASP A O 1
ATOM 2686 N N . GLU A 1 347 ? -9.920 8.733 -20.690 1.00 96.94 347 GLU A N 1
ATOM 2687 C CA . GLU A 1 347 ? -8.889 9.618 -21.234 1.00 96.94 347 GLU A CA 1
ATOM 2688 C C . GLU A 1 347 ? -7.793 9.845 -20.182 1.00 96.94 347 GLU A C 1
ATOM 2690 O O . GLU A 1 347 ? -8.112 10.147 -19.022 1.00 96.94 347 GLU A O 1
ATOM 2695 N N . PRO A 1 348 ? -6.496 9.760 -20.541 1.00 95.56 348 PRO A N 1
ATOM 2696 C CA . PRO A 1 348 ? -5.417 9.844 -19.560 1.00 95.56 348 PRO A CA 1
ATOM 2697 C C . PRO A 1 348 ? -5.425 11.120 -18.710 1.00 95.56 348 PRO A C 1
ATOM 2699 O O . PRO A 1 348 ? -5.180 11.067 -17.503 1.00 95.56 348 PRO A O 1
ATOM 2702 N N . GLU A 1 349 ? -5.738 12.274 -19.304 1.00 95.06 349 GLU A N 1
ATOM 2703 C CA . GLU A 1 349 ? -5.801 13.544 -18.577 1.00 95.06 349 GLU A CA 1
ATOM 2704 C C . GLU A 1 349 ? -6.956 13.578 -17.567 1.00 95.06 349 GLU A C 1
ATOM 2706 O O . GLU A 1 349 ? -6.753 13.959 -16.408 1.00 95.06 349 GLU A O 1
ATOM 2711 N N . ALA A 1 350 ? -8.145 13.116 -17.970 1.00 95.62 350 ALA A N 1
ATOM 2712 C CA . ALA A 1 350 ? -9.306 13.016 -17.092 1.00 95.62 350 ALA A CA 1
ATOM 2713 C C . ALA A 1 350 ? -9.025 12.078 -15.908 1.00 95.62 350 ALA A C 1
ATOM 2715 O O . ALA A 1 350 ? -9.302 12.435 -14.759 1.00 95.62 350 ALA A O 1
ATOM 2716 N N . ILE A 1 351 ? -8.395 10.927 -16.170 1.00 96.62 351 ILE A N 1
ATOM 2717 C CA . ILE A 1 351 ? -7.986 9.958 -15.145 1.00 96.62 351 ILE A CA 1
ATOM 2718 C C . ILE A 1 351 ? -7.009 10.595 -14.153 1.00 96.62 351 ILE A C 1
ATOM 2720 O O . ILE A 1 351 ? -7.234 10.522 -12.944 1.00 96.62 351 ILE A O 1
ATOM 2724 N N . ARG A 1 352 ? -5.964 11.282 -14.630 1.00 93.81 352 ARG A N 1
ATOM 2725 C CA . ARG A 1 352 ? -4.984 11.960 -13.760 1.00 93.81 352 ARG A CA 1
ATOM 2726 C C . ARG A 1 352 ? -5.611 13.079 -12.930 1.00 93.81 352 ARG A C 1
ATOM 2728 O O . ARG A 1 352 ? -5.286 13.232 -11.751 1.00 93.81 352 ARG A O 1
ATOM 2735 N N . LYS A 1 353 ? -6.518 13.866 -13.515 1.00 94.38 353 LYS A N 1
ATOM 2736 C CA . LYS A 1 353 ? -7.251 14.919 -12.796 1.00 94.38 353 LYS A CA 1
ATOM 2737 C C . LYS A 1 353 ? -8.123 14.327 -11.688 1.00 94.38 353 LYS A C 1
ATOM 2739 O O . LYS A 1 353 ? -8.066 14.800 -10.553 1.00 94.38 353 LYS A O 1
ATOM 2744 N N . ALA A 1 354 ? -8.872 13.269 -11.998 1.00 95.38 354 ALA A N 1
ATOM 2745 C CA . ALA A 1 354 ? -9.685 12.553 -11.023 1.00 95.38 354 ALA A CA 1
ATOM 2746 C C . ALA A 1 354 ? -8.830 11.904 -9.926 1.00 95.38 354 ALA A C 1
ATOM 2748 O O . ALA A 1 354 ? -9.230 11.924 -8.764 1.00 95.38 354 ALA A O 1
ATOM 2749 N N . ALA A 1 355 ? -7.641 11.392 -10.260 1.00 94.88 355 ALA A N 1
ATOM 2750 C CA . ALA A 1 355 ? -6.715 10.800 -9.299 1.00 94.88 355 ALA A CA 1
ATOM 2751 C C . ALA A 1 355 ? -6.311 11.788 -8.199 1.00 94.88 355 ALA A C 1
ATOM 2753 O O . ALA A 1 355 ? -6.409 11.458 -7.019 1.00 94.88 355 ALA A O 1
ATOM 2754 N N . ARG A 1 356 ? -5.937 13.021 -8.574 1.00 91.69 356 ARG A N 1
ATOM 2755 C CA . ARG A 1 356 ? -5.592 14.084 -7.612 1.00 91.69 356 ARG A CA 1
ATOM 2756 C C . ARG A 1 356 ? -6.758 14.403 -6.680 1.00 91.69 356 ARG A C 1
ATOM 2758 O O . ARG A 1 356 ? -6.591 14.403 -5.467 1.00 91.69 356 ARG A O 1
ATOM 2765 N N . HIS A 1 357 ? -7.948 14.612 -7.243 1.00 92.81 357 HIS A N 1
ATOM 2766 C CA . HIS A 1 357 ? -9.143 14.909 -6.453 1.00 92.81 357 HIS A CA 1
ATOM 2767 C C . HIS A 1 357 ? -9.510 13.761 -5.496 1.00 92.81 357 HIS A C 1
ATOM 2769 O O . HIS A 1 357 ? -9.791 13.988 -4.321 1.00 92.81 357 HIS A O 1
ATOM 2775 N N . GLN A 1 358 ? -9.462 12.516 -5.976 1.00 95.00 358 GLN A N 1
ATOM 2776 C CA . GLN A 1 358 ? -9.742 11.344 -5.153 1.00 95.00 358 GLN A CA 1
ATOM 2777 C C . GLN A 1 358 ? -8.704 11.102 -4.059 1.00 95.00 358 GLN A C 1
ATOM 2779 O O . GLN A 1 358 ? -9.080 10.574 -3.014 1.00 95.00 358 GLN A O 1
ATOM 2784 N N . ALA A 1 359 ? -7.436 11.456 -4.281 1.00 88.38 359 ALA A N 1
ATOM 2785 C CA . ALA A 1 359 ? -6.405 11.390 -3.252 1.00 88.38 359 ALA A CA 1
ATOM 2786 C C . ALA A 1 359 ? -6.726 12.357 -2.101 1.00 88.38 359 ALA A C 1
ATOM 2788 O O . ALA A 1 359 ? -6.795 11.925 -0.953 1.00 88.38 359 ALA A O 1
ATOM 2789 N N . THR A 1 360 ? -7.061 13.614 -2.413 1.00 89.06 360 THR A N 1
ATOM 2790 C CA . THR A 1 360 ? -7.491 14.603 -1.409 1.00 89.06 360 THR A CA 1
ATOM 2791 C C . THR A 1 360 ? -8.741 14.150 -0.650 1.00 89.06 360 THR A C 1
ATOM 2793 O O . THR A 1 360 ? -8.791 14.243 0.574 1.00 89.06 360 THR A O 1
ATOM 2796 N N . LEU A 1 361 ? -9.747 13.604 -1.347 1.00 92.19 361 LEU A N 1
ATOM 2797 C CA . LEU A 1 361 ? -10.939 13.062 -0.683 1.00 92.19 361 LEU A CA 1
ATOM 2798 C C . LEU A 1 361 ? -10.623 11.851 0.204 1.00 92.19 361 LEU A C 1
ATOM 2800 O O . LEU A 1 361 ? -11.249 11.684 1.248 1.00 92.19 361 LEU A O 1
ATOM 2804 N N . THR A 1 362 ? -9.677 10.996 -0.195 1.00 92.25 362 THR A N 1
ATOM 2805 C CA . THR A 1 362 ? -9.231 9.872 0.637 1.00 92.25 362 THR A CA 1
ATOM 2806 C C . THR A 1 362 ? -8.609 10.367 1.933 1.00 92.25 362 THR A C 1
ATOM 2808 O O . THR A 1 362 ? -8.971 9.864 2.991 1.00 92.25 362 THR A O 1
ATOM 2811 N N . GLU A 1 363 ? -7.721 11.357 1.868 1.00 87.00 363 GLU A N 1
ATOM 2812 C CA . GLU A 1 363 ? -7.096 11.943 3.058 1.00 87.00 363 GLU A CA 1
ATOM 2813 C C . GLU A 1 363 ? -8.136 12.571 3.989 1.00 87.00 363 GLU A C 1
ATOM 2815 O O . GLU A 1 363 ? -8.115 12.311 5.192 1.00 87.00 363 GLU A O 1
ATOM 2820 N N . TYR A 1 364 ? -9.093 13.319 3.429 1.00 94.38 364 TYR A N 1
ATOM 2821 C CA . TYR A 1 364 ? -10.189 13.908 4.196 1.00 94.38 364 TYR A CA 1
ATOM 2822 C C . TYR A 1 364 ? -11.008 12.844 4.940 1.00 94.38 364 TYR A C 1
ATOM 2824 O O . TYR A 1 364 ? -11.208 12.944 6.149 1.00 94.38 364 TYR A O 1
ATOM 2832 N N . TRP A 1 365 ? -11.473 11.802 4.243 1.00 94.50 365 TRP A N 1
ATOM 2833 C CA . TRP A 1 365 ? -12.295 10.768 4.877 1.00 94.50 365 TRP A CA 1
ATOM 2834 C C . TRP A 1 365 ? -11.504 9.939 5.889 1.00 94.50 365 TRP A C 1
ATOM 2836 O O . TRP A 1 365 ? -12.042 9.613 6.945 1.00 94.50 365 TRP A O 1
ATOM 2846 N N . ALA A 1 366 ? -10.225 9.666 5.624 1.00 89.31 366 ALA A N 1
ATOM 2847 C CA . ALA A 1 366 ? -9.353 8.968 6.564 1.00 89.31 366 ALA A CA 1
ATOM 2848 C C . ALA A 1 366 ? -9.117 9.764 7.865 1.00 89.31 366 ALA A C 1
ATOM 2850 O O . ALA A 1 366 ? -8.925 9.160 8.921 1.00 89.31 366 ALA A O 1
ATOM 2851 N N . ASP A 1 367 ? -9.129 11.101 7.812 1.00 88.50 367 ASP A N 1
ATOM 2852 C CA . ASP A 1 367 ? -9.069 11.969 8.999 1.00 88.50 367 ASP A CA 1
ATOM 2853 C C . ASP A 1 367 ? -10.360 11.914 9.831 1.00 88.50 367 ASP A C 1
ATOM 2855 O O . ASP A 1 367 ? -10.309 11.924 11.058 1.00 88.50 367 ASP A O 1
ATOM 2859 N N . LYS A 1 368 ? -11.520 11.823 9.171 1.00 93.19 368 LYS A N 1
ATOM 2860 C CA . LYS A 1 368 ? -12.840 11.862 9.827 1.00 93.19 368 LYS A CA 1
ATOM 2861 C C . LYS A 1 368 ? -13.371 10.513 10.294 1.00 93.19 368 LYS A C 1
ATOM 2863 O O . LYS A 1 368 ? -14.343 10.483 11.039 1.00 93.19 368 LYS A O 1
ATOM 2868 N N . SER A 1 369 ? -12.787 9.415 9.837 1.00 94.31 369 SER A N 1
ATOM 2869 C CA . SER A 1 369 ? -13.325 8.081 10.073 1.00 94.31 369 SER A CA 1
ATOM 2870 C C . SER A 1 369 ? -13.148 7.617 11.522 1.00 94.31 369 SER A C 1
ATOM 2872 O O . SER A 1 369 ? -12.018 7.503 11.996 1.00 94.31 369 SER A O 1
ATOM 2874 N N . ASP A 1 370 ? -14.243 7.224 12.177 1.00 94.25 370 ASP A N 1
ATOM 2875 C CA . ASP A 1 370 ? -14.197 6.426 13.412 1.00 94.25 370 ASP A CA 1
ATOM 2876 C C . ASP A 1 370 ? -13.783 4.979 13.099 1.00 94.25 370 ASP A C 1
ATOM 2878 O O . ASP A 1 370 ? -13.030 4.361 13.853 1.00 94.25 370 ASP A O 1
ATOM 2882 N N . PHE A 1 371 ? -14.235 4.459 11.950 1.00 95.31 371 PHE A N 1
ATOM 2883 C CA . PHE A 1 371 ? -13.858 3.136 11.456 1.00 95.31 371 PHE A CA 1
ATOM 2884 C C . PHE A 1 371 ? -13.739 3.094 9.930 1.00 95.31 371 PHE A C 1
ATOM 2886 O O . PHE A 1 371 ? -14.706 3.338 9.209 1.00 95.31 371 PHE A O 1
ATOM 2893 N N . GLU A 1 372 ? -12.532 2.807 9.439 1.00 96.44 372 GLU A N 1
ATOM 2894 C CA . GLU A 1 372 ? -12.222 2.692 8.009 1.00 96.44 372 GLU A CA 1
ATOM 2895 C C . GLU A 1 372 ? -12.174 1.214 7.598 1.00 96.44 372 GLU A C 1
ATOM 2897 O O . GLU A 1 372 ? -11.382 0.432 8.131 1.00 96.44 372 GLU A O 1
ATOM 2902 N N . ILE A 1 373 ? -13.010 0.840 6.629 1.00 96.62 373 ILE A N 1
ATOM 2903 C CA . ILE A 1 373 ? -13.113 -0.523 6.095 1.00 96.62 373 ILE A CA 1
ATOM 2904 C C . ILE A 1 373 ? -12.328 -0.610 4.794 1.00 96.62 373 ILE A C 1
ATOM 2906 O O . ILE A 1 373 ? -12.624 0.122 3.847 1.00 96.62 373 ILE A O 1
ATOM 2910 N N . SER A 1 374 ? -11.375 -1.532 4.689 1.00 95.94 374 SER A N 1
ATOM 2911 C CA . SER A 1 374 ? -10.734 -1.777 3.398 1.00 95.94 374 SER A CA 1
ATOM 2912 C C . SER A 1 374 ? -11.669 -2.558 2.467 1.00 95.94 374 SER A C 1
ATOM 2914 O O . SER A 1 374 ? -12.400 -3.457 2.880 1.00 95.94 374 SER A O 1
ATOM 2916 N N . TYR A 1 375 ? -11.645 -2.246 1.175 1.00 95.50 375 TYR A N 1
ATOM 2917 C CA . TYR A 1 375 ? -12.390 -3.000 0.169 1.00 95.50 375 TYR A CA 1
ATOM 2918 C C . TYR A 1 375 ? -11.906 -4.454 0.078 1.00 95.50 375 TYR A C 1
ATOM 2920 O O . TYR A 1 375 ? -12.680 -5.332 -0.283 1.00 95.50 375 TYR A O 1
ATOM 2928 N N . ASP A 1 376 ? -10.651 -4.713 0.443 1.00 92.19 376 ASP A N 1
ATOM 2929 C CA . ASP A 1 376 ? -10.099 -6.062 0.562 1.00 92.19 376 ASP A CA 1
ATOM 2930 C C . ASP A 1 376 ? -10.811 -6.865 1.665 1.00 92.19 376 ASP A C 1
ATOM 2932 O O . ASP A 1 376 ? -11.235 -7.997 1.435 1.00 92.19 376 ASP A O 1
ATOM 2936 N N . ASP A 1 377 ? -11.087 -6.242 2.816 1.00 93.06 377 ASP A N 1
ATOM 2937 C CA . ASP A 1 377 ? -11.873 -6.862 3.891 1.00 93.06 377 ASP A CA 1
ATOM 2938 C C . ASP A 1 377 ? -13.304 -7.164 3.458 1.00 93.06 377 ASP A C 1
ATOM 2940 O O . ASP A 1 377 ? -13.829 -8.225 3.783 1.00 93.06 377 ASP A O 1
ATOM 2944 N N . ILE A 1 378 ? -13.924 -6.277 2.677 1.00 95.44 378 ILE A N 1
ATOM 2945 C CA . ILE A 1 378 ? -15.252 -6.519 2.096 1.00 95.44 378 ILE A CA 1
ATOM 2946 C C . ILE A 1 378 ? -15.241 -7.782 1.221 1.00 95.44 378 ILE A C 1
ATOM 2948 O O . ILE A 1 378 ? -16.216 -8.532 1.217 1.00 95.44 378 ILE A O 1
ATOM 2952 N N . LEU A 1 379 ? -14.162 -8.026 0.473 1.00 92.31 379 LEU A N 1
ATOM 2953 C CA . LEU A 1 379 ? -14.058 -9.178 -0.425 1.00 92.31 379 LEU A CA 1
ATOM 2954 C C . LEU A 1 379 ? -13.682 -10.473 0.300 1.00 92.31 379 LEU A C 1
ATOM 2956 O O . LEU A 1 379 ? -14.236 -11.526 -0.007 1.00 92.31 379 LEU A O 1
ATOM 2960 N N . HIS A 1 380 ? -12.739 -10.406 1.237 1.00 93.88 380 HIS A N 1
ATOM 2961 C CA . HIS A 1 380 ? -12.082 -11.594 1.785 1.00 93.88 380 HIS A CA 1
ATOM 2962 C C . HIS A 1 380 ? -12.477 -11.903 3.228 1.00 93.88 380 HIS A C 1
ATOM 2964 O O . HIS A 1 380 ? -12.401 -13.054 3.657 1.00 93.88 380 HIS A O 1
ATOM 2970 N N . ARG A 1 381 ? -12.916 -10.898 3.993 1.00 95.81 381 ARG A N 1
ATOM 2971 C CA . ARG A 1 381 ? -13.287 -11.024 5.411 1.00 95.81 381 ARG A CA 1
ATOM 2972 C C . ARG A 1 381 ? -14.559 -10.224 5.748 1.00 95.81 381 ARG A C 1
ATOM 2974 O O . ARG A 1 381 ? -14.569 -9.495 6.742 1.00 95.81 381 ARG A O 1
ATOM 2981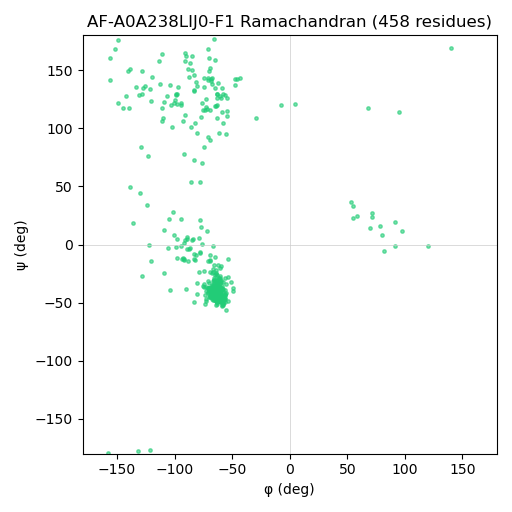 N N . PRO A 1 382 ? -15.659 -10.355 4.978 1.00 97.19 382 PRO A N 1
ATOM 2982 C CA . PRO A 1 382 ? -16.804 -9.450 5.097 1.00 97.19 382 PRO A CA 1
ATOM 2983 C C . PRO A 1 382 ? -17.461 -9.474 6.483 1.00 97.19 382 PRO A C 1
ATOM 2985 O O . PRO A 1 382 ? -17.905 -8.439 6.964 1.00 97.19 382 PRO A O 1
ATOM 2988 N N . HIS A 1 383 ? -17.471 -10.619 7.172 1.00 97.31 383 HIS A N 1
ATOM 2989 C CA . HIS A 1 383 ? -17.985 -10.725 8.543 1.00 97.31 383 HIS A CA 1
ATOM 2990 C C . HIS A 1 383 ? -17.178 -9.882 9.550 1.00 97.31 383 HIS A C 1
ATOM 2992 O O . HIS A 1 383 ? -17.769 -9.264 10.430 1.00 97.31 383 HIS A O 1
ATOM 2998 N N . ILE A 1 384 ? -15.852 -9.774 9.393 1.00 95.50 384 ILE A N 1
ATOM 2999 C CA . ILE A 1 384 ? -15.011 -8.905 10.235 1.00 95.50 384 ILE A CA 1
ATOM 3000 C C . ILE A 1 384 ? -15.351 -7.432 9.990 1.00 95.50 384 ILE A C 1
ATOM 3002 O O . ILE A 1 384 ? -15.457 -6.655 10.938 1.00 95.50 384 ILE A O 1
ATOM 3006 N N . ALA A 1 385 ? -15.590 -7.052 8.732 1.00 96.62 385 ALA A N 1
ATOM 3007 C CA . ALA A 1 385 ? -16.048 -5.706 8.403 1.00 96.62 385 ALA A CA 1
ATOM 3008 C C . ALA A 1 385 ? -17.428 -5.404 9.021 1.00 96.62 385 ALA A C 1
ATOM 3010 O O . ALA A 1 385 ? -17.608 -4.324 9.579 1.00 96.62 385 ALA A O 1
ATOM 3011 N N . VAL A 1 386 ? -18.375 -6.355 8.995 1.00 98.06 386 VAL A N 1
ATOM 3012 C CA . VAL A 1 386 ? -19.684 -6.204 9.665 1.00 98.06 386 VAL A CA 1
ATOM 3013 C C . VAL A 1 386 ? -19.522 -6.030 11.179 1.00 98.06 386 VAL A C 1
ATOM 3015 O O . VAL A 1 386 ? -20.160 -5.147 11.746 1.00 98.06 386 VAL A O 1
ATOM 3018 N N . LEU A 1 387 ? -18.655 -6.813 11.833 1.00 96.88 387 LEU A N 1
ATOM 3019 C CA . LEU A 1 387 ? -18.378 -6.669 13.270 1.00 96.88 387 LEU A CA 1
ATOM 3020 C C . LEU A 1 387 ? -17.807 -5.288 13.608 1.00 96.88 387 LEU A C 1
ATOM 3022 O O . LEU A 1 387 ? -18.254 -4.667 14.568 1.00 96.88 387 LEU A O 1
ATOM 3026 N N . GLY A 1 388 ? -16.876 -4.775 12.799 1.00 95.12 388 GLY A N 1
ATOM 3027 C CA . GLY A 1 388 ? -16.334 -3.429 12.992 1.00 95.12 388 GLY A CA 1
ATOM 3028 C C . GLY A 1 388 ? -17.388 -2.328 12.818 1.00 95.12 388 GLY A C 1
ATOM 3029 O O . GLY A 1 388 ? -17.392 -1.361 13.580 1.00 95.12 388 GLY A O 1
ATOM 3030 N N . ILE A 1 389 ? -18.324 -2.483 11.868 1.00 97.19 389 ILE A N 1
ATOM 3031 C CA . ILE A 1 389 ? -19.464 -1.559 11.722 1.00 97.19 389 ILE A CA 1
ATOM 3032 C C . ILE A 1 389 ? -20.332 -1.619 12.975 1.00 97.19 389 ILE A C 1
ATOM 3034 O O . ILE A 1 389 ? -20.620 -0.580 13.556 1.00 97.19 389 ILE A O 1
ATOM 3038 N N . ALA A 1 390 ? -20.723 -2.820 13.402 1.00 96.62 390 ALA A N 1
ATOM 3039 C CA . ALA A 1 390 ? -21.580 -3.013 14.565 1.00 96.62 390 ALA A CA 1
ATOM 3040 C C . ALA A 1 390 ? -20.975 -2.384 15.825 1.00 96.62 390 ALA A C 1
ATOM 3042 O O . ALA A 1 390 ? -21.638 -1.608 16.504 1.00 96.62 390 ALA A O 1
ATOM 3043 N N . GLU A 1 391 ? -19.689 -2.635 16.069 1.00 94.62 391 GLU A N 1
ATOM 3044 C CA . GLU A 1 391 ? -18.946 -2.053 17.183 1.00 94.62 391 GLU A CA 1
ATOM 3045 C C . GLU A 1 391 ? -18.889 -0.519 17.107 1.00 94.62 391 GLU A C 1
ATOM 3047 O O . GLU A 1 391 ? -19.098 0.157 18.107 1.00 94.62 391 GLU A O 1
ATOM 3052 N N . THR A 1 392 ? -18.651 0.048 15.921 1.00 94.06 392 THR A N 1
ATOM 3053 C CA . THR A 1 392 ? -18.589 1.510 15.725 1.00 94.06 392 THR A CA 1
ATOM 3054 C C . THR A 1 392 ? -19.934 2.189 15.962 1.00 94.06 392 THR A C 1
ATOM 3056 O O . THR A 1 392 ? -19.980 3.335 16.413 1.00 94.06 392 THR A O 1
ATOM 3059 N N . LEU A 1 393 ? -21.021 1.495 15.627 1.00 94.00 393 LEU A N 1
ATOM 3060 C CA . LEU A 1 393 ? -22.390 1.976 15.782 1.00 94.00 393 LEU A CA 1
ATOM 3061 C C . LEU A 1 393 ? -23.006 1.597 17.135 1.00 94.00 393 LEU A C 1
ATOM 3063 O O . LEU A 1 393 ? -24.182 1.875 17.346 1.00 94.00 393 LEU A O 1
ATOM 3067 N N . ASP A 1 394 ? -22.235 0.970 18.030 1.00 93.25 394 ASP A N 1
ATOM 3068 C CA . ASP A 1 394 ? -22.697 0.471 19.328 1.00 93.25 394 ASP A CA 1
ATOM 3069 C C . ASP A 1 394 ? -23.917 -0.487 19.203 1.00 93.25 394 ASP A C 1
ATOM 3071 O O . ASP A 1 394 ? -24.787 -0.544 20.074 1.00 93.25 394 ASP A O 1
ATOM 3075 N N . ILE A 1 395 ? -23.982 -1.269 18.114 1.00 94.81 395 ILE A N 1
ATOM 3076 C CA . ILE A 1 395 ? -25.031 -2.267 17.841 1.00 94.81 395 ILE A CA 1
ATOM 3077 C C . ILE A 1 395 ? -24.525 -3.666 18.230 1.00 94.81 395 ILE A C 1
ATOM 3079 O O . ILE A 1 395 ? -23.470 -4.088 17.748 1.00 94.81 395 ILE A O 1
ATOM 3083 N N . PRO A 1 396 ? -25.270 -4.446 19.035 1.00 95.50 396 PRO A N 1
ATOM 3084 C CA . PRO A 1 396 ? -24.913 -5.830 19.327 1.00 95.50 396 PRO A CA 1
ATOM 3085 C C . PRO A 1 396 ? -24.814 -6.680 18.052 1.00 95.50 396 PRO A C 1
ATOM 3087 O O . PRO A 1 396 ? -25.726 -6.711 17.226 1.00 95.50 396 PRO A O 1
ATOM 3090 N N . CYS A 1 397 ? -23.706 -7.402 17.892 1.00 96.81 397 CYS A N 1
ATOM 3091 C CA . CYS A 1 397 ? -23.513 -8.304 16.763 1.00 96.81 397 CYS A CA 1
ATOM 3092 C C . CYS A 1 397 ? -22.629 -9.482 17.167 1.00 96.81 397 CYS A C 1
ATOM 3094 O O . CYS A 1 397 ? -21.497 -9.303 17.616 1.00 96.81 397 CYS A O 1
ATOM 3096 N N . THR A 1 398 ? -23.159 -10.694 17.018 1.00 97.44 398 THR A N 1
ATOM 3097 C CA . THR A 1 398 ? -22.383 -11.926 17.173 1.00 97.44 398 THR A CA 1
ATOM 3098 C C . THR A 1 398 ? -21.671 -12.265 15.868 1.00 97.44 398 THR A C 1
ATOM 3100 O O . THR A 1 398 ? -22.048 -11.799 14.793 1.00 97.44 398 THR A O 1
ATOM 3103 N N . GLU A 1 399 ? -20.661 -13.128 15.937 1.00 96.75 399 GLU A N 1
ATOM 3104 C CA . GLU A 1 399 ? -19.945 -13.573 14.740 1.00 96.75 399 GLU A CA 1
ATOM 3105 C C . GLU A 1 399 ? -20.871 -14.280 13.731 1.00 96.75 399 GLU A C 1
ATOM 3107 O O . GLU A 1 399 ? -20.788 -14.018 12.531 1.00 96.75 399 GLU A O 1
ATOM 3112 N N . ASP A 1 400 ? -21.814 -15.100 14.204 1.00 98.00 400 ASP A N 1
ATOM 3113 C CA . ASP A 1 400 ? -22.797 -15.777 13.347 1.00 98.00 400 ASP A CA 1
ATOM 3114 C C . ASP A 1 400 ? -23.747 -14.791 12.661 1.00 98.00 400 ASP A C 1
ATOM 3116 O O . ASP A 1 400 ? -24.036 -14.921 11.468 1.00 98.00 400 ASP A O 1
ATOM 3120 N N . MET A 1 401 ? -24.201 -13.761 13.386 1.00 98.31 401 MET A N 1
ATOM 3121 C CA . MET A 1 401 ? -25.010 -12.690 12.805 1.00 98.31 401 MET A CA 1
ATOM 3122 C C . MET A 1 401 ? -24.219 -11.944 11.726 1.00 98.31 401 MET A C 1
ATOM 3124 O O . MET A 1 401 ? -24.739 -11.712 10.633 1.00 98.31 401 MET A O 1
ATOM 3128 N N . ALA A 1 402 ? -22.952 -11.621 12.000 1.00 98.00 402 ALA A N 1
ATOM 3129 C CA . ALA A 1 402 ? -22.074 -10.945 11.054 1.00 98.00 402 ALA A CA 1
ATOM 3130 C C . ALA A 1 402 ? -21.846 -11.766 9.776 1.00 98.00 402 ALA A C 1
ATOM 3132 O O . ALA A 1 402 ? -21.900 -11.212 8.676 1.00 98.00 402 ALA A O 1
ATOM 3133 N N . ARG A 1 403 ? -21.648 -13.087 9.901 1.00 97.75 403 ARG A N 1
ATOM 3134 C CA . ARG A 1 403 ? -21.562 -14.019 8.762 1.00 97.75 403 ARG A CA 1
ATOM 3135 C C . ARG A 1 403 ? -22.863 -14.043 7.961 1.00 97.75 403 ARG A C 1
ATOM 3137 O O . ARG A 1 403 ? -22.827 -13.850 6.751 1.00 97.75 403 ARG A O 1
ATOM 3144 N N . GLY A 1 404 ? -24.012 -14.158 8.629 1.00 97.81 404 GLY A N 1
ATOM 3145 C CA . GLY A 1 404 ? -25.317 -14.152 7.960 1.00 97.81 404 GLY A CA 1
ATOM 3146 C C . GLY A 1 404 ? -25.621 -12.848 7.210 1.00 97.81 404 GLY A C 1
ATOM 3147 O O . GLY A 1 404 ? -26.187 -12.878 6.116 1.00 97.81 404 GLY A O 1
ATOM 3148 N N . ILE A 1 405 ? -25.223 -11.696 7.761 1.00 97.94 405 ILE A N 1
ATOM 3149 C CA . ILE A 1 405 ? -25.327 -10.396 7.077 1.00 97.94 405 ILE A CA 1
ATOM 3150 C C . ILE A 1 405 ? -24.379 -10.343 5.874 1.00 97.94 405 ILE A C 1
ATOM 3152 O O . ILE A 1 405 ? -24.800 -9.949 4.785 1.00 97.94 405 ILE A O 1
ATOM 3156 N N . ALA A 1 406 ? -23.122 -10.762 6.046 1.00 97.31 406 ALA A N 1
ATOM 3157 C CA . ALA A 1 406 ? -22.135 -10.809 4.971 1.00 97.31 406 ALA A CA 1
ATOM 3158 C C . ALA A 1 406 ? -22.618 -11.656 3.779 1.00 97.31 406 ALA A C 1
ATOM 3160 O O . ALA A 1 406 ? -22.557 -11.191 2.639 1.00 97.31 406 ALA A O 1
ATOM 3161 N N . ASP A 1 407 ? -23.170 -12.842 4.038 1.00 96.69 407 ASP A N 1
ATOM 3162 C CA . ASP A 1 407 ? -23.718 -13.729 3.006 1.00 96.69 407 ASP A CA 1
ATOM 3163 C C . ASP A 1 407 ? -24.920 -13.094 2.287 1.00 96.69 407 ASP A C 1
ATOM 3165 O O . ASP A 1 407 ? -25.016 -13.122 1.054 1.00 96.69 407 ASP A O 1
ATOM 3169 N N . GLY A 1 408 ? -25.808 -12.431 3.038 1.00 95.75 408 GLY A N 1
ATOM 3170 C CA . GLY A 1 408 ? -26.921 -11.662 2.476 1.00 95.75 408 GLY A CA 1
ATOM 3171 C C . GLY A 1 408 ? -26.443 -10.572 1.512 1.00 95.75 408 GLY A C 1
ATOM 3172 O O . GLY A 1 408 ? -26.935 -10.471 0.386 1.00 95.75 408 GLY A O 1
ATOM 3173 N N . LEU A 1 409 ? -25.408 -9.818 1.894 1.00 95.19 409 LEU A N 1
ATOM 3174 C CA . LEU A 1 409 ? -24.829 -8.760 1.061 1.00 95.19 409 LEU A CA 1
ATOM 3175 C C . LEU A 1 409 ? -24.195 -9.293 -0.228 1.00 95.19 409 LEU A C 1
ATOM 3177 O O . LEU A 1 409 ? -24.218 -8.599 -1.247 1.00 95.19 409 LEU A O 1
ATOM 3181 N N . VAL A 1 410 ? -23.652 -10.514 -0.236 1.00 92.06 410 VAL A N 1
ATOM 3182 C CA . VAL A 1 410 ? -23.124 -11.140 -1.462 1.00 92.06 410 VAL A CA 1
ATOM 3183 C C . VAL A 1 410 ? -24.235 -11.345 -2.492 1.00 92.06 410 VAL A C 1
ATOM 3185 O O . VAL A 1 410 ? -23.987 -11.157 -3.685 1.00 92.06 410 VAL A O 1
ATOM 3188 N N . THR A 1 411 ? -25.446 -11.672 -2.050 1.00 90.75 411 THR A N 1
ATOM 3189 C CA . THR A 1 411 ? -26.586 -11.961 -2.935 1.00 90.75 411 THR A CA 1
ATOM 3190 C C . THR A 1 411 ? -27.464 -10.749 -3.243 1.00 90.75 411 THR A C 1
ATOM 3192 O O . THR A 1 411 ? -28.269 -10.817 -4.175 1.00 90.75 411 THR A O 1
ATOM 3195 N N . LEU A 1 412 ? -27.276 -9.638 -2.524 1.00 90.94 412 LEU A N 1
ATOM 3196 C CA . LEU A 1 412 ? -28.034 -8.405 -2.709 1.00 90.94 412 LEU A CA 1
ATOM 3197 C C . LEU A 1 412 ? -27.862 -7.857 -4.135 1.00 90.94 412 LEU A C 1
ATOM 3199 O O . LEU A 1 412 ? -26.745 -7.655 -4.624 1.00 90.94 412 LEU A O 1
ATOM 3203 N N . LYS A 1 413 ? -28.989 -7.622 -4.809 1.00 86.56 413 LYS A N 1
ATOM 3204 C CA . LYS A 1 413 ? -29.070 -7.055 -6.160 1.00 86.56 413 LYS A CA 1
ATOM 3205 C C . LYS A 1 413 ? -30.035 -5.879 -6.135 1.00 86.56 413 LYS A C 1
ATOM 3207 O O . LYS A 1 413 ? -31.004 -5.904 -5.388 1.00 86.56 413 LYS A O 1
ATOM 3212 N N . ALA A 1 414 ? -29.802 -4.889 -6.993 1.00 80.56 414 ALA A N 1
ATOM 3213 C CA . ALA A 1 414 ? -30.817 -3.880 -7.262 1.00 80.56 414 ALA A CA 1
ATOM 3214 C C . ALA A 1 414 ? -32.023 -4.565 -7.921 1.00 80.56 414 ALA A C 1
ATOM 3216 O O . ALA A 1 414 ? -31.868 -5.153 -9.000 1.00 80.56 414 ALA A O 1
ATOM 3217 N N . ASP A 1 415 ? -33.201 -4.509 -7.296 1.00 79.38 415 ASP A N 1
ATOM 3218 C CA . ASP A 1 415 ? -34.423 -4.926 -7.975 1.00 79.38 415 ASP A CA 1
ATOM 3219 C C . ASP A 1 415 ? -34.674 -3.962 -9.140 1.00 79.38 415 ASP A C 1
ATOM 3221 O O . ASP A 1 415 ? -34.832 -2.754 -8.963 1.00 79.38 415 ASP A O 1
ATOM 3225 N N . ALA A 1 416 ? -34.699 -4.498 -10.360 1.00 70.94 416 ALA A N 1
ATOM 3226 C CA . ALA A 1 416 ? -34.931 -3.724 -11.571 1.00 70.94 416 ALA A CA 1
ATOM 3227 C C . ALA A 1 416 ? -36.305 -3.023 -11.582 1.00 70.94 416 ALA A C 1
ATOM 3229 O O . ALA A 1 416 ? -36.492 -2.079 -12.357 1.00 70.94 416 ALA A O 1
ATOM 3230 N N . ALA A 1 417 ? -37.263 -3.486 -10.771 1.00 75.56 417 ALA A N 1
ATOM 3231 C CA . ALA A 1 417 ? -38.578 -2.873 -10.619 1.00 75.56 417 ALA A CA 1
ATOM 3232 C C . ALA A 1 417 ? -38.570 -1.625 -9.716 1.00 75.56 417 ALA A C 1
ATOM 3234 O O . ALA A 1 417 ? -39.423 -0.758 -9.901 1.00 75.56 417 ALA A O 1
ATOM 3235 N N . GLU A 1 418 ? -37.596 -1.502 -8.812 1.00 77.56 418 GLU A N 1
ATOM 3236 C CA . GLU A 1 418 ? -37.560 -0.479 -7.750 1.00 77.56 418 GLU A CA 1
ATOM 3237 C C . GLU A 1 418 ? -36.481 0.588 -7.976 1.00 77.56 418 GLU A C 1
ATOM 3239 O O . GLU A 1 418 ? -36.168 1.407 -7.112 1.00 77.56 418 GLU A O 1
ATOM 3244 N N . VAL A 1 419 ? -35.908 0.608 -9.178 1.00 80.31 419 VAL A N 1
ATOM 3245 C CA . VAL A 1 419 ? -34.889 1.582 -9.552 1.00 80.31 419 VAL A CA 1
ATOM 3246 C C . VAL A 1 419 ? -35.526 2.959 -9.758 1.00 80.31 419 VAL A C 1
ATOM 3248 O O . VAL A 1 419 ? -36.342 3.160 -10.663 1.00 80.31 419 VAL A O 1
ATOM 3251 N N . ASN A 1 420 ? -35.111 3.930 -8.948 1.00 81.50 420 ASN A N 1
ATOM 3252 C CA . ASN A 1 420 ? -35.545 5.318 -9.033 1.00 81.50 420 ASN A CA 1
ATOM 3253 C C . ASN A 1 420 ? -35.076 5.999 -10.335 1.00 81.50 420 ASN A C 1
ATOM 3255 O O . ASN A 1 420 ? -34.339 5.448 -11.159 1.00 81.50 420 ASN A O 1
ATOM 3259 N N . ASP A 1 421 ? -35.477 7.257 -10.528 1.00 81.19 421 ASP A N 1
ATOM 3260 C CA . ASP A 1 421 ? -35.064 8.040 -11.696 1.00 81.19 421 ASP A CA 1
ATOM 3261 C C . ASP A 1 421 ? -33.543 8.226 -11.808 1.00 81.19 421 ASP A C 1
ATOM 3263 O O . ASP A 1 421 ? -33.071 8.505 -12.910 1.00 81.19 421 ASP A O 1
ATOM 3267 N N . ARG A 1 422 ? -32.790 8.029 -10.715 1.00 77.00 422 ARG A N 1
ATOM 3268 C CA . ARG A 1 422 ? -31.321 8.080 -10.647 1.00 77.00 422 ARG A CA 1
ATOM 3269 C C . ARG A 1 422 ? -30.646 6.731 -10.916 1.00 77.00 422 ARG A C 1
ATOM 3271 O O . ARG A 1 422 ? -29.426 6.656 -10.817 1.00 77.00 422 ARG A O 1
ATOM 3278 N N . GLY A 1 423 ? -31.379 5.677 -11.272 1.00 81.38 423 GLY A N 1
ATOM 3279 C CA . GLY A 1 423 ? -30.758 4.388 -11.586 1.00 81.38 423 GLY A CA 1
ATOM 3280 C C . GLY A 1 423 ? -30.351 3.568 -10.354 1.00 81.38 423 GLY A C 1
ATOM 3281 O O . GLY A 1 423 ? -29.590 2.611 -10.505 1.00 81.38 423 GLY A O 1
ATOM 3282 N N . HIS A 1 424 ? -30.863 3.912 -9.165 1.00 83.75 424 HIS A N 1
ATOM 3283 C CA . HIS A 1 424 ? -30.589 3.202 -7.914 1.00 83.75 424 HIS A CA 1
ATOM 3284 C C . HIS A 1 424 ? -31.874 2.652 -7.290 1.00 83.75 424 HIS A C 1
ATOM 3286 O O . HIS A 1 424 ? -32.908 3.313 -7.351 1.00 83.75 424 HIS A O 1
ATOM 3292 N N . ALA A 1 425 ? -31.812 1.476 -6.668 1.00 86.31 425 ALA A N 1
ATOM 3293 C CA . ALA A 1 425 ? -32.869 1.040 -5.756 1.00 86.31 425 ALA A CA 1
ATOM 3294 C C . ALA A 1 425 ? -32.918 2.008 -4.561 1.00 86.31 425 ALA A C 1
ATOM 3296 O O . ALA A 1 425 ? -31.867 2.339 -4.005 1.00 86.31 425 ALA A O 1
ATOM 3297 N N . SER A 1 426 ? -34.102 2.527 -4.225 1.00 84.31 426 SER A N 1
ATOM 3298 C CA . SER A 1 426 ? -34.248 3.592 -3.218 1.00 84.31 426 SER A CA 1
ATOM 3299 C C . SER A 1 426 ? -33.805 3.155 -1.827 1.00 84.31 426 SER A C 1
ATOM 3301 O O . SER A 1 426 ? -33.257 3.947 -1.080 1.00 84.31 426 SER A O 1
ATOM 3303 N N . ASP A 1 427 ? -34.000 1.884 -1.500 1.00 86.75 427 ASP A N 1
ATOM 3304 C CA . ASP A 1 427 ? -33.691 1.324 -0.195 1.00 86.75 427 ASP A CA 1
ATOM 3305 C C . ASP A 1 427 ? -32.203 0.944 -0.061 1.00 86.75 427 ASP A C 1
ATOM 3307 O O . ASP A 1 427 ? -31.533 1.329 0.893 1.00 86.75 427 ASP A O 1
ATOM 3311 N N . THR A 1 428 ? -31.649 0.217 -1.028 1.00 90.94 428 THR A N 1
ATOM 3312 C CA . THR A 1 428 ? -30.287 -0.333 -0.947 1.00 90.94 428 THR A CA 1
ATOM 3313 C C . THR A 1 428 ? -29.230 0.587 -1.549 1.00 90.94 428 THR A C 1
ATOM 3315 O O . THR A 1 428 ? -28.027 0.352 -1.389 1.00 90.94 428 THR A O 1
ATOM 3318 N N . LEU A 1 429 ? -29.641 1.614 -2.296 1.00 90.25 429 LEU A N 1
ATOM 3319 C CA . LEU A 1 429 ? -28.766 2.501 -3.068 1.00 90.25 429 LEU A CA 1
ATOM 3320 C C . LEU A 1 429 ? -27.853 1.741 -4.053 1.00 90.25 429 LEU A C 1
ATOM 3322 O O . LEU A 1 429 ? -26.789 2.233 -4.451 1.00 90.25 429 LEU A O 1
ATOM 3326 N N . MET A 1 430 ? -28.240 0.519 -4.439 1.00 89.44 430 MET A N 1
ATOM 3327 C CA . MET A 1 430 ? -27.533 -0.291 -5.427 1.00 89.44 430 MET A CA 1
ATOM 3328 C C . MET A 1 430 ? -27.935 0.090 -6.850 1.00 89.44 430 MET A C 1
ATOM 3330 O O . MET A 1 430 ? -29.090 0.397 -7.126 1.00 89.44 430 MET A O 1
ATOM 3334 N N . HIS A 1 431 ? -26.978 0.001 -7.772 1.00 84.12 431 HIS A N 1
ATOM 3335 C CA . HIS A 1 431 ? -27.207 0.111 -9.212 1.00 84.12 431 HIS A CA 1
ATOM 3336 C C . HIS A 1 431 ? -26.921 -1.236 -9.894 1.00 84.12 431 HIS A C 1
ATOM 3338 O O . HIS A 1 431 ? -26.166 -2.059 -9.368 1.00 84.12 431 HIS A O 1
ATOM 3344 N N . SER A 1 432 ? -27.487 -1.457 -11.083 1.00 82.19 432 SER A N 1
ATOM 3345 C CA . SER A 1 432 ? -27.402 -2.738 -11.809 1.00 82.19 432 SER A CA 1
ATOM 3346 C C . SER A 1 432 ? -25.970 -3.206 -12.103 1.00 82.19 432 SER A C 1
ATOM 3348 O O . SER A 1 432 ? -25.701 -4.401 -12.065 1.00 82.19 432 SER A O 1
ATOM 3350 N N . ASP A 1 433 ? -25.039 -2.274 -12.326 1.00 82.12 433 ASP A N 1
ATOM 3351 C CA . ASP A 1 433 ? -23.638 -2.559 -12.696 1.00 82.12 433 ASP A CA 1
ATOM 3352 C C . ASP A 1 433 ? -22.652 -2.432 -11.519 1.00 82.12 433 ASP A C 1
ATOM 3354 O O . ASP A 1 433 ? -21.471 -2.077 -11.682 1.00 82.12 433 ASP A O 1
ATOM 3358 N N . HIS A 1 434 ? -23.150 -2.659 -10.300 1.00 81.44 434 HIS A N 1
ATOM 3359 C CA . HIS A 1 434 ? -22.401 -2.463 -9.059 1.00 81.44 434 HIS A CA 1
ATOM 3360 C C . HIS A 1 434 ? -21.094 -3.262 -9.021 1.00 81.44 434 HIS A C 1
ATOM 3362 O O . HIS A 1 434 ? -20.055 -2.686 -8.674 1.00 81.44 434 HIS A O 1
ATOM 3368 N N . ARG A 1 435 ? -21.112 -4.521 -9.474 1.00 85.81 435 ARG A N 1
ATOM 3369 C CA . ARG A 1 435 ? -19.956 -5.429 -9.467 1.00 85.81 435 ARG A CA 1
ATOM 3370 C C . ARG A 1 435 ? -19.350 -5.582 -10.860 1.00 85.81 435 ARG A C 1
ATOM 3372 O O . ARG A 1 435 ? -20.073 -5.687 -11.843 1.00 85.81 435 ARG A O 1
ATOM 3379 N N . ALA A 1 436 ? -18.022 -5.559 -10.927 1.00 87.88 436 ALA A N 1
ATOM 3380 C CA . ALA A 1 436 ? -17.279 -5.900 -12.136 1.00 87.88 436 ALA A CA 1
ATOM 3381 C C . ALA A 1 436 ? -17.003 -7.407 -12.152 1.00 87.88 436 ALA A C 1
ATOM 3383 O O . ALA A 1 436 ? -16.835 -8.001 -11.088 1.00 87.88 436 ALA A O 1
ATOM 3384 N N . THR A 1 437 ? -16.901 -7.993 -13.340 1.00 90.81 437 THR A N 1
ATOM 3385 C CA . THR A 1 437 ? -16.201 -9.277 -13.506 1.00 90.81 437 THR A CA 1
ATOM 3386 C C . THR A 1 437 ? -14.693 -9.084 -13.319 1.00 90.81 437 THR A C 1
ATOM 3388 O O . THR A 1 437 ? -14.190 -7.963 -13.463 1.00 90.81 437 THR A O 1
ATOM 3391 N N . ASP A 1 438 ? -13.960 -10.161 -13.033 1.00 89.38 438 ASP A N 1
ATOM 3392 C CA . ASP A 1 438 ? -12.500 -10.100 -12.879 1.00 89.38 438 ASP A CA 1
ATOM 3393 C C . ASP A 1 438 ? -11.803 -9.620 -14.158 1.00 89.38 438 ASP A C 1
ATOM 3395 O O . ASP A 1 438 ? -10.878 -8.812 -14.086 1.00 89.38 438 ASP A O 1
ATOM 3399 N N . ASP A 1 439 ? -12.295 -10.029 -15.331 1.00 93.12 439 ASP A N 1
ATOM 3400 C CA . ASP A 1 439 ? -11.778 -9.569 -16.626 1.00 93.12 439 ASP A CA 1
ATOM 3401 C C . ASP A 1 439 ? -11.983 -8.070 -16.822 1.00 93.12 439 ASP A C 1
ATOM 3403 O O . ASP A 1 439 ? -11.047 -7.345 -17.158 1.00 93.12 439 ASP A O 1
ATOM 3407 N N . GLN A 1 440 ? -13.193 -7.568 -16.551 1.00 92.25 440 GLN A N 1
ATOM 3408 C CA . GLN A 1 440 ? -13.455 -6.131 -16.609 1.00 92.25 440 GLN A CA 1
ATOM 3409 C C . GLN A 1 440 ? -12.547 -5.373 -15.640 1.00 92.25 440 GLN A C 1
ATOM 3411 O O . GLN A 1 440 ? -11.985 -4.343 -16.008 1.00 92.25 440 GLN A O 1
ATOM 3416 N N . ARG A 1 441 ? -12.388 -5.875 -14.411 1.00 93.31 441 ARG A N 1
ATOM 3417 C CA . ARG A 1 441 ? -11.518 -5.258 -13.408 1.00 93.31 441 ARG A CA 1
ATOM 3418 C C . ARG A 1 441 ? -10.077 -5.174 -13.912 1.00 93.31 441 ARG A C 1
ATOM 3420 O O . ARG A 1 441 ? -9.533 -4.075 -13.918 1.00 93.31 441 ARG A O 1
ATOM 3427 N N . ARG A 1 442 ? -9.497 -6.284 -14.387 1.00 93.81 442 ARG A N 1
ATOM 3428 C CA . ARG A 1 442 ? -8.131 -6.324 -14.941 1.00 93.81 442 ARG A CA 1
ATOM 3429 C C . ARG A 1 442 ? -7.954 -5.353 -16.108 1.00 93.81 442 ARG A C 1
ATOM 3431 O O . ARG A 1 442 ? -7.016 -4.562 -16.097 1.00 93.81 442 ARG A O 1
ATOM 3438 N N . ASN A 1 443 ? -8.884 -5.360 -17.063 1.00 95.19 443 ASN A N 1
ATOM 3439 C CA . ASN A 1 443 ? -8.791 -4.538 -18.271 1.00 95.19 443 ASN A CA 1
ATOM 3440 C C . ASN A 1 443 ? -8.810 -3.035 -17.957 1.00 95.19 443 ASN A C 1
ATOM 3442 O O . ASN A 1 443 ? -7.952 -2.291 -18.428 1.00 95.19 443 ASN A O 1
ATOM 3446 N N . TYR A 1 444 ? -9.768 -2.570 -17.148 1.00 96.75 444 TYR A N 1
ATOM 3447 C CA . TYR A 1 444 ? -9.837 -1.150 -16.786 1.00 96.75 444 TYR A CA 1
ATOM 3448 C C . TYR A 1 444 ? -8.712 -0.735 -15.831 1.00 96.75 444 TYR A C 1
ATOM 3450 O O . TYR A 1 444 ? -8.254 0.404 -15.902 1.00 96.75 444 TYR A O 1
ATOM 3458 N N . LEU A 1 445 ? -8.245 -1.638 -14.962 1.00 96.19 445 LEU A N 1
ATOM 3459 C CA . LEU A 1 445 ? -7.118 -1.360 -14.075 1.00 96.19 445 LEU A CA 1
ATOM 3460 C C . LEU A 1 445 ? -5.829 -1.123 -14.867 1.00 96.19 445 LEU A C 1
ATOM 3462 O O . LEU A 1 445 ? -5.178 -0.106 -14.643 1.00 96.19 445 LEU A O 1
ATOM 3466 N N . ALA A 1 446 ? -5.509 -1.997 -15.826 1.00 95.31 446 ALA A N 1
ATOM 3467 C CA . ALA A 1 446 ? -4.327 -1.854 -16.676 1.00 95.31 446 ALA A CA 1
ATOM 3468 C C . ALA A 1 446 ? -4.334 -0.518 -17.440 1.00 95.31 446 ALA A C 1
ATOM 3470 O O . ALA A 1 446 ? -3.338 0.207 -17.448 1.00 95.31 446 ALA A O 1
ATOM 3471 N N . LYS A 1 447 ? -5.489 -0.139 -18.006 1.00 95.88 447 LYS A N 1
ATOM 3472 C CA . LYS A 1 447 ? -5.675 1.159 -18.674 1.00 95.88 447 LYS A CA 1
ATOM 3473 C C . LYS A 1 447 ? -5.403 2.344 -17.747 1.00 95.88 447 LYS A C 1
ATOM 3475 O O . LYS A 1 447 ? -4.661 3.258 -18.102 1.00 95.88 447 LYS A O 1
ATOM 3480 N N . VAL A 1 448 ? -5.988 2.332 -16.549 1.00 96.88 448 VAL A N 1
ATOM 3481 C CA . VAL A 1 448 ? -5.794 3.405 -15.565 1.00 96.88 448 VAL A CA 1
ATOM 3482 C C . VAL A 1 448 ? -4.343 3.475 -15.103 1.00 96.88 448 VAL A C 1
ATOM 3484 O O . VAL A 1 448 ? -3.794 4.568 -15.003 1.00 96.88 448 VAL A O 1
ATOM 3487 N N . GLN A 1 449 ? -3.698 2.336 -14.856 1.00 95.75 449 GLN A N 1
ATOM 3488 C CA . GLN A 1 449 ? -2.287 2.292 -14.471 1.00 95.75 449 GLN A CA 1
ATOM 3489 C C . GLN A 1 449 ? -1.391 2.895 -15.558 1.00 95.75 449 GLN A C 1
ATOM 3491 O O . GLN A 1 449 ? -0.535 3.720 -15.241 1.00 95.75 449 GLN A O 1
ATOM 3496 N N . ALA A 1 450 ? -1.643 2.581 -16.833 1.00 94.56 450 ALA A N 1
ATOM 3497 C CA . ALA A 1 450 ? -0.935 3.196 -17.954 1.00 94.56 450 ALA A CA 1
ATOM 3498 C C . ALA A 1 450 ? -1.135 4.725 -17.997 1.00 94.56 450 ALA A C 1
ATOM 3500 O O . ALA A 1 450 ? -0.168 5.481 -18.110 1.00 94.56 450 ALA A O 1
ATOM 3501 N N . ALA A 1 451 ? -2.372 5.201 -17.819 1.00 95.06 451 ALA A N 1
ATOM 3502 C CA . ALA A 1 451 ? -2.686 6.631 -17.779 1.00 95.06 451 ALA A CA 1
ATOM 3503 C C . ALA A 1 451 ? -1.997 7.382 -16.623 1.00 95.06 451 ALA A C 1
ATOM 3505 O O . ALA A 1 451 ? -1.603 8.545 -16.784 1.00 95.06 451 ALA A O 1
ATOM 3506 N N . LEU A 1 452 ? -1.858 6.733 -15.462 1.00 93.25 452 LEU A N 1
ATOM 3507 C CA . LEU A 1 452 ? -1.171 7.287 -14.295 1.00 93.25 452 LEU A CA 1
ATOM 3508 C C . LEU A 1 452 ? 0.357 7.296 -14.473 1.00 93.25 452 LEU A C 1
ATOM 3510 O O . LEU A 1 452 ? 0.995 8.261 -14.057 1.00 93.25 452 LEU A O 1
ATOM 3514 N N . ALA A 1 453 ? 0.933 6.279 -15.121 1.00 91.56 453 ALA A N 1
ATOM 3515 C CA . ALA A 1 453 ? 2.375 6.182 -15.368 1.00 91.56 453 ALA A CA 1
ATOM 3516 C C . ALA A 1 453 ? 2.882 7.196 -16.413 1.00 91.56 453 ALA A C 1
ATOM 3518 O O . ALA A 1 453 ? 3.954 7.775 -16.241 1.00 91.56 453 ALA A O 1
ATOM 3519 N N . GLY A 1 454 ? 2.099 7.465 -17.465 1.00 85.31 454 GLY A N 1
ATOM 3520 C CA . GLY A 1 454 ? 2.499 8.332 -18.586 1.00 85.31 454 GLY A CA 1
ATOM 3521 C C . GLY A 1 454 ? 2.695 9.824 -18.263 1.00 85.31 454 GLY A C 1
ATOM 3522 O O . GLY A 1 454 ? 3.051 10.589 -19.146 1.00 85.31 454 GLY A O 1
ATOM 3523 N N . GLY A 1 455 ? 2.469 10.273 -17.023 1.00 64.81 455 GLY A N 1
ATOM 3524 C CA . GLY A 1 455 ? 2.630 11.682 -16.630 1.00 64.81 455 GLY A CA 1
ATOM 3525 C C . GLY A 1 455 ? 4.044 12.094 -16.201 1.00 64.81 455 GLY A C 1
ATOM 3526 O O . GLY A 1 455 ? 4.245 13.259 -15.876 1.00 64.81 455 GLY A O 1
ATOM 3527 N N . ILE A 1 456 ? 5.001 11.162 -16.146 1.00 57.97 456 ILE A N 1
ATOM 3528 C CA . ILE A 1 456 ? 6.323 11.407 -15.539 1.00 57.97 456 ILE A CA 1
ATOM 3529 C C . ILE A 1 456 ? 7.369 11.899 -16.569 1.00 57.97 456 ILE A C 1
ATOM 3531 O O . ILE A 1 456 ? 8.416 12.391 -16.165 1.00 57.97 456 ILE A O 1
ATOM 3535 N N . GLY A 1 457 ? 7.101 11.828 -17.883 1.00 49.91 457 GLY A N 1
ATOM 3536 C CA . GLY A 1 457 ? 8.145 11.995 -18.913 1.00 49.91 457 GLY A CA 1
ATOM 3537 C C . GLY A 1 457 ? 8.011 13.129 -19.940 1.00 49.91 457 GLY A C 1
ATOM 3538 O O . GLY A 1 457 ? 8.992 13.409 -20.613 1.00 49.91 457 GLY A O 1
ATOM 3539 N N . GLU A 1 458 ? 6.860 13.789 -20.102 1.00 45.88 458 GLU A N 1
ATOM 3540 C CA . GLU A 1 458 ? 6.634 14.688 -21.262 1.00 45.88 458 GLU A CA 1
ATOM 3541 C C . GLU A 1 458 ? 6.806 16.193 -20.976 1.00 45.88 458 GLU A C 1
ATOM 3543 O O . GLU A 1 458 ? 6.498 17.025 -21.826 1.00 45.88 458 GLU A O 1
ATOM 3548 N N . GLY A 1 459 ? 7.295 16.571 -19.791 1.00 53.00 459 GLY A N 1
ATOM 3549 C CA . GLY A 1 459 ? 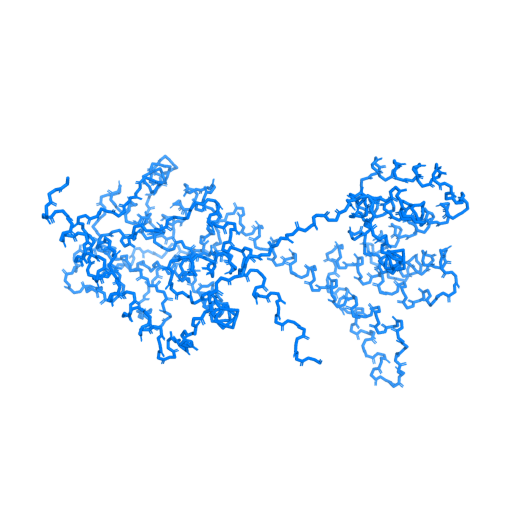7.424 17.980 -19.389 1.00 53.00 459 GLY A CA 1
ATOM 3550 C C . GLY A 1 459 ? 8.738 18.357 -18.705 1.00 53.00 459 GLY A C 1
ATOM 3551 O O . GLY A 1 459 ? 8.759 19.373 -18.012 1.00 53.00 459 GLY A O 1
ATOM 3552 N N . ALA A 1 460 ? 9.786 17.541 -18.849 1.00 38.47 460 ALA A N 1
ATOM 3553 C CA . ALA A 1 460 ? 11.119 17.803 -18.302 1.00 38.47 460 ALA A CA 1
ATOM 3554 C C . ALA A 1 460 ? 12.128 18.100 -19.414 1.00 38.47 460 ALA A C 1
ATOM 3556 O O . ALA A 1 460 ? 12.121 17.348 -20.416 1.00 38.47 460 ALA A O 1
#

Solvent-accessible surface area (backbone atoms only — not comparable to full-atom values): 25419 Å² total; per-residue (Å²): 134,60,76,67,58,58,53,53,52,53,52,50,52,56,50,49,55,54,43,51,50,50,54,47,58,55,24,44,73,82,61,48,70,87,89,83,91,80,91,84,82,90,79,92,78,86,83,77,84,76,69,80,91,65,70,76,67,65,85,59,52,63,61,51,50,49,51,28,57,61,51,58,41,36,64,71,26,31,58,47,68,81,47,89,43,89,82,36,94,59,30,19,59,50,28,36,46,13,14,50,13,23,41,78,70,64,42,54,69,63,11,52,51,28,42,50,50,6,47,76,61,64,36,56,67,70,58,52,51,32,50,51,52,19,50,50,26,42,55,50,12,54,53,26,50,76,68,69,36,59,70,60,14,41,54,23,27,21,49,20,39,37,56,69,42,73,86,54,67,24,63,61,42,11,51,31,26,46,32,38,51,29,30,76,72,67,39,47,70,61,23,50,51,56,50,50,57,51,53,52,57,40,72,75,71,50,83,73,53,74,66,52,50,54,39,48,56,50,37,53,50,46,48,51,51,43,52,47,48,50,51,48,43,58,47,43,75,36,59,81,46,74,42,66,63,66,81,72,70,89,70,70,85,70,76,67,62,40,40,37,36,28,27,28,48,78,77,15,46,33,56,57,55,44,45,49,54,52,51,51,31,61,77,66,72,49,54,64,46,70,38,49,57,94,75,57,58,65,86,86,49,76,85,24,50,36,33,40,36,35,51,63,56,79,88,71,61,69,98,64,88,61,42,29,39,25,22,40,53,59,68,52,58,25,53,18,53,32,34,72,74,67,76,36,66,96,40,48,67,55,47,46,54,50,48,55,55,50,50,54,45,43,54,53,42,65,72,63,28,48,35,49,39,47,40,64,36,59,74,77,38,31,32,60,49,39,44,50,50,26,59,66,70,74,42,90,69,52,72,68,56,21,41,55,49,37,56,49,59,72,69,62,69,44,52,85,88,52,45,43,94,84,54,24,16,75,85,61,62,31,36,86,75,72,71,73,55,72,66,58,47,52,55,35,29,55,53,40,49,50,34,59,59,66,71,81,69,86,86,122

InterPro domains:
  IPR011990 Tetratricopeptide-like helical domain superfamily [G3DSA:1.25.40.10] (6-203)
  IPR011990 Tetratricopeptide-like helical domain superfamily [SSF48452] (60-163)
  IPR027417 P-loop containing nucleoside triphosphate hydrolase [G3DSA:3.40.50.300] (253-449)
  IPR027417 P-loop containing nucleoside triphosphate hydrolase [SSF52540] (257-408)

pLDDT: mean 84.26, std 18.57, range [23.86, 98.56]

Nearest PDB structures (foldseek):
  6ppl-assembly1_B  TM=3.432E-01  e=7.042E-01  Homo sapiens
  8gl8-assembly1_I  TM=2.189E-01  e=2.792E-01  Flavobacterium johnsoniae
  7wb4-assembly1_e  TM=1.549E-01  e=3.063E-01  Xenopus laevis
  4hny-assembly2_C  TM=1.903E-01  e=1.227E+00  Saccharomyces cerevisiae S288C
  8ppl-assembly1_Iv  TM=2.481E-01  e=5.146E+00  Homo sapiens

Organism: NCBI:txid1819565

Radius of gyration: 29.15 Å; Cα contacts (8 Å, |Δi|>4): 576; chains: 1; bounding box: 84×48×68 Å

Mean predicted aligned error: 15.14 Å

Secondary structure (DSSP, 8-state):
--HHHHHHHHHHHHHHHHHHHHHHHHHTTSS--------------------GGG----TTHHHHHHHHHHHT-HHHHHGGGGS--TT-TTHHHHHHHHHHHHHHTT-HHHHHHHHHHHHHTT--HHHHHHHHHHHHHHHHHHHHHHTT-HHHHHHHHHHHHHHH-TTS-HHHHHHHHHHHHHHHTT-HHHHHHHHHHHHHHHHTT-PPPHHHHHHHHHHHHHHHHHHHHHHHHHHHTTTSS-EESS-------PPSPEEEEEEESTTSSHHHHHHHHHHHHHHTT--EEEEETTT--GGG-TT-SEEEEE---GGG--SS-EEEEEEE--HHHHHHHHHHTTSS-SSHHHHHHHHHHHHHHHHHHHHH-SEEEEHHHHHH-HHHHHHHHHHHTT----HHHHHHHHHHHHH----TTSB-TTSSBTTT---TT-S--HHHHHHHHHHHHHHHHTTSSS--

Sequence (460 aa):
MSKSSKKKRQRARRKAEKLQRKHAASYERGTLLPPRFLDVADAEIVEVEPDPAQAVADPALLERSRAHWELGDWEQLAALADQPLEHHPDRAKLSLLAGVGLAQHGDMTVARRHVRQALEWGCPRDLVARVMAAGVHNSLGRAASLHQDEARALGHFETSIATVSPRVDAKALGRARNIHEKARLGQLPEAANLLEDGMLKMRDGVPPDSAQLQAMASSIKALQIELAAVRAKAGQQGSAGARRRHSPQPRGLVAPPFVAVIAGVPRSGSTWSYNAARLLCERNNLSYYAEWCEDYKPEDHPACDLHIVKLHAPEQLIETRHRIVTSYRDLAERLASLVRVGWLADEPEAIRKAARHQATLTEYWADKSDFEISYDDILHRPHIAVLGIAETLDIPCTEDMARGIADGLVTLKADAAEVNDRGHASDTLMHSDHRATDDQRRNYLAKVQAALAGGIGEGA

Foldseek 3Di:
DDPVVVVVVVVVVVLVVVLLVVLVVCCVPVVHDDDDDDDDDDDDDDDDDPDPVPPPADPCPLVVLVVCVLLVVLVSLLVLLVDPLVPPPQSLSSLLSNLLSCVLVVNNVSSVVSPVVSVVVPNDPLLSVLQVVLSVLQVQLLVCVVVVVNVSSLVSLLSSCCSNPVPDPSNLSSLLSSLLSCLVVVVLVVSVVSLVVLVVVVVVPDPDDPSNVVSSVVSVVSSVVSVVVVVVVVVVVCVVAWNQPDDDDCPDQDADDAEAEQEEAPLQCSLLLLLLLVLLCVVQVFFEAEAELVPDDVVVPVPGNYYYYYDYDPVSDDPDDYAYEYGGEDLLLRLLVCCLVSSFPLDLVRLQVVSVVNVVSRVVSVVRHSTYHYVVCLVPPQLSVSVRSCVSVVGDDDSVSSVVSSVVSVPDAFDPVQQDSSQARGVSRDHHPSDDDPVSSVVSSVSSVVSNVVPPPDPD